Protein AF-A0A7C3IJ62-F1 (afdb_monomer_lite)

Sequence (650 aa):
MRFSKCFASICAIIIMLFPTSCDMLGKKIGVLFITGGIEEHYKLDWWVGFVDHLFPVWPKGFLAGGQKEGETCYTLIHYASEAEAFICGVEEGTPIDVFCNEYTGDYPIHSLRDHWDTDAPTFFTDCFNDILPAVVLTAGHRTVDPHTQSVIEGPHIDDPEGSGIGIADFVELNAFENMESLYRMPENRDPSTKQDLEWFYGNDVPAGYNFTPRTTELANIKDQLEQALPGYRFVFRHGSEAYMKNLDPYGKPKNLPYSTETAIDELINKEKVDRIILYIGAPDTTNMTRLGPCWLDENGQGVSALPGKTVRQCLEDLADGKGPATQKELDEYLSNKPWPELMKIVAPEVAHMVKKARPSMRLSVAPSLSKMEDFERAILDMLNYTVAKYKITQDKSLKVILGAHGLSAGWRKVLECDCYFREIEEAANRYIARIQNEFTWSPGKFTVVTGGNEMSETEHDPVSTEKPFGTVWSTGEHIDDGINGTYVNELGQIIDNGTDNYDYIIVIPISFISDSSDTMVHGRAVLGNNIPASIQGRRAYARDENDADGSAYNAEDFDSEYFTVKVYDATGWPSIPGCIEDPDCAATHAAVYKGSAKKPTTIIFTGTILSRGNCDARSHLTKAAVKAIRAAIQNPNIGGHGDEKCAAWN

Secondary structure (DSSP, 8-state):
----------------------S----EEEEEEEE-SPPSS--HHHHHHHHHHH-TTSPTTTTTT-TTTT-SS-EE-EE--HHHHHHHTS-TT-EE-TT-PBP-SSSPEEEHHHHHTS--TTHHHHH-TTS-HHHHHHT--EEE-TTT-PEEESEEE--TTS---SS-HHHHHHHHHHHHHHHTSGGGS--HHHHHHHHHHGGG--GGG-----SSPPP-HHHHHHHH-TTSEEEEEEEESTT-SSB-TTS-B---TT-HHHHHHIIIIIS--SEEEEEES--S--GGGS-STTBB-TTS-B-BSSTT--HHHHHHHGGGGT--SSHHHHHHHHHTS-HHHHTTSHHHHHHHHHHHH-TT-EEEEPPPSTT-HHHHHHHHHHHHHHHHHTT--TTS-EEEEEEES---HHHHHHTTTBHHHHHHHHHHHHHHHHHHHH----SS-EEEEEEESS---TTTS---SSSTT-SS-BHHHHHHHHSSSEEE-TTS-EEE--S-S-SEEEEEE-S-SS--HHHHHHHHHTSSPEEEEEETTEEEEEE--B-SSSSBP-GGGS-TT--EEEEEEEEEEEE-TTTTT-TTHHHHS--EEEE-SSS-EEEEE---TTSTT-HHHHHHHHHHHHHHHHHHHH-TTTT-B--STTGGG-

Radius of gyration: 28.24 Å; chains: 1; bounding box: 90×99×80 Å

pLDDT: mean 73.18, std 18.59, range [27.16, 98.31]

Structure (mmCIF, N/CA/C/O backbone):
data_AF-A0A7C3IJ62-F1
#
_entry.id   AF-A0A7C3IJ62-F1
#
loop_
_atom_site.group_PDB
_atom_site.id
_atom_site.type_symbol
_atom_site.label_atom_id
_atom_site.label_alt_id
_atom_site.label_comp_id
_atom_site.label_asym_id
_atom_site.label_entity_id
_atom_site.label_seq_id
_atom_site.pdbx_PDB_ins_code
_atom_site.Cartn_x
_atom_site.Cartn_y
_atom_site.Cartn_z
_atom_site.occupancy
_atom_site.B_iso_or_equiv
_atom_site.auth_seq_id
_atom_site.auth_comp_id
_atom_site.auth_asym_id
_atom_site.auth_atom_id
_atom_site.pdbx_PDB_model_num
ATOM 1 N N . MET A 1 1 ? -52.777 -55.184 -48.544 1.00 32.94 1 MET A N 1
ATOM 2 C CA . MET A 1 1 ? -53.070 -56.623 -48.348 1.00 32.94 1 MET A CA 1
ATOM 3 C C . MET A 1 1 ? -51.772 -57.321 -47.958 1.00 32.94 1 MET A C 1
ATOM 5 O O . MET A 1 1 ? -50.782 -57.108 -48.638 1.00 32.94 1 MET A O 1
ATOM 9 N N . ARG A 1 2 ? -51.836 -58.153 -46.911 1.00 30.84 2 ARG A N 1
ATOM 10 C CA . ARG A 1 2 ? -50.814 -59.052 -46.327 1.00 30.84 2 ARG A CA 1
ATOM 11 C C . ARG A 1 2 ? -49.863 -58.500 -45.251 1.00 30.84 2 ARG A C 1
ATOM 13 O O . ARG A 1 2 ? -49.093 -57.572 -45.443 1.00 30.84 2 ARG A O 1
ATOM 20 N N . PHE A 1 3 ? -50.009 -59.179 -44.115 1.00 29.70 3 PHE A N 1
ATOM 21 C CA . PHE A 1 3 ? -49.380 -59.092 -42.806 1.00 29.70 3 PHE A CA 1
ATOM 22 C C . PHE A 1 3 ? -48.102 -59.954 -42.724 1.00 29.70 3 PHE A C 1
ATOM 24 O O . PHE A 1 3 ? -48.083 -61.053 -43.269 1.00 29.70 3 PHE A O 1
ATOM 31 N N . SER A 1 4 ? -47.147 -59.472 -41.917 1.00 30.95 4 SER A N 1
ATOM 32 C CA . SER A 1 4 ? -46.452 -60.134 -40.786 1.00 30.95 4 SER A CA 1
ATOM 33 C C . SER A 1 4 ? -45.646 -61.439 -40.956 1.00 30.95 4 SER A C 1
ATOM 35 O O . SER A 1 4 ? -46.193 -62.474 -41.334 1.00 30.95 4 SER A O 1
ATOM 37 N N . LYS A 1 5 ? -44.373 -61.387 -40.510 1.00 31.19 5 LYS A N 1
ATOM 38 C CA . LYS A 1 5 ? -43.703 -62.189 -39.438 1.00 31.19 5 LYS A CA 1
ATOM 39 C C . LYS A 1 5 ? -42.194 -61.807 -39.434 1.00 31.19 5 LYS A C 1
ATOM 41 O O . LYS A 1 5 ? -41.596 -61.884 -40.494 1.00 31.19 5 LYS A O 1
ATOM 46 N N . CYS A 1 6 ? -41.556 -61.172 -38.439 1.00 28.41 6 CYS A N 1
ATOM 47 C CA . CYS A 1 6 ? -41.296 -61.420 -37.003 1.00 28.41 6 CYS A CA 1
ATOM 48 C C . CYS A 1 6 ? -40.031 -62.281 -36.711 1.00 28.41 6 CYS A C 1
ATOM 50 O O . CYS A 1 6 ? -39.908 -63.367 -37.268 1.00 28.41 6 CYS A O 1
ATOM 52 N N . PHE A 1 7 ? -39.203 -61.781 -35.766 1.00 28.55 7 PHE A N 1
ATOM 53 C CA . PHE A 1 7 ? -38.001 -62.327 -35.073 1.00 28.55 7 PHE A CA 1
ATOM 54 C C . PHE A 1 7 ? -36.647 -62.337 -35.818 1.00 28.55 7 PHE A C 1
ATOM 56 O O . PHE A 1 7 ? -36.599 -62.702 -36.980 1.00 28.55 7 PHE A O 1
ATOM 63 N N . ALA A 1 8 ? -35.476 -62.064 -35.223 1.00 27.33 8 ALA A N 1
ATOM 64 C CA . ALA A 1 8 ? -35.026 -61.391 -33.993 1.00 27.33 8 ALA A CA 1
ATOM 65 C C . ALA A 1 8 ? -33.475 -61.352 -34.017 1.00 27.33 8 ALA A C 1
ATOM 67 O O . ALA A 1 8 ? -32.868 -62.294 -34.512 1.00 27.33 8 ALA A O 1
ATOM 68 N N . SER A 1 9 ? -32.892 -60.298 -33.430 1.00 29.48 9 SER A N 1
ATOM 69 C CA . SER A 1 9 ? -31.549 -60.178 -32.818 1.00 29.48 9 SER A CA 1
ATOM 70 C C . SER A 1 9 ? -30.282 -60.600 -33.585 1.00 29.48 9 SER A C 1
ATOM 72 O O . SER A 1 9 ? -30.105 -61.766 -33.903 1.00 29.48 9 SER A O 1
ATOM 74 N N . ILE A 1 10 ? -29.320 -59.669 -33.706 1.00 29.89 10 ILE A N 1
ATOM 75 C CA . ILE A 1 10 ? -27.950 -59.766 -33.146 1.00 29.89 10 ILE A CA 1
ATOM 76 C C . ILE A 1 10 ? -27.189 -58.441 -33.393 1.00 29.89 10 ILE A C 1
ATOM 78 O O . ILE A 1 10 ? -27.083 -57.964 -34.518 1.00 29.89 10 ILE A O 1
ATOM 82 N N . CYS A 1 11 ? -26.704 -57.866 -32.288 1.00 27.16 11 CYS A N 1
ATOM 83 C CA . CYS A 1 11 ? -25.604 -56.911 -32.097 1.00 27.16 11 CYS A CA 1
ATOM 84 C C . CYS A 1 11 ? -25.165 -56.018 -33.274 1.00 27.16 11 CYS A C 1
ATOM 86 O O . CYS A 1 11 ? -24.245 -56.357 -34.015 1.00 27.16 11 CYS A O 1
ATOM 88 N N . ALA A 1 12 ? -25.696 -54.794 -33.323 1.00 31.19 12 ALA A N 1
ATOM 89 C CA . ALA A 1 12 ? -24.998 -53.678 -33.951 1.00 31.19 12 ALA A CA 1
ATOM 90 C C . ALA A 1 12 ? -24.026 -53.069 -32.929 1.00 31.19 12 ALA A C 1
ATOM 92 O O . ALA A 1 12 ? -24.440 -52.458 -31.944 1.00 31.19 12 ALA A O 1
ATOM 93 N N . ILE A 1 13 ? -22.729 -53.264 -33.168 1.00 34.09 13 ILE A N 1
ATOM 94 C CA . ILE A 1 13 ? -21.655 -52.464 -32.581 1.00 34.09 13 ILE A CA 1
ATOM 95 C C . ILE A 1 13 ? -21.931 -51.014 -32.992 1.00 34.09 13 ILE A C 1
ATOM 97 O O . ILE A 1 13 ? -21.717 -50.632 -34.141 1.00 34.09 13 ILE A O 1
ATOM 101 N N . ILE A 1 14 ? -22.460 -50.216 -32.065 1.00 33.81 14 ILE A N 1
ATOM 102 C CA . ILE A 1 14 ? -22.464 -48.764 -32.202 1.00 33.81 14 ILE A CA 1
ATOM 103 C C . ILE A 1 14 ? -21.005 -48.353 -32.047 1.00 33.81 14 ILE A C 1
ATOM 105 O O . ILE A 1 14 ? -20.466 -48.319 -30.941 1.00 33.81 14 ILE A O 1
ATOM 109 N N . ILE A 1 15 ? -20.360 -48.087 -33.181 1.00 34.47 15 ILE A N 1
ATOM 110 C CA . ILE A 1 15 ? -19.170 -47.249 -33.245 1.00 34.47 15 ILE A CA 1
ATOM 111 C C . ILE A 1 15 ? -19.620 -45.899 -32.685 1.00 34.47 15 ILE A C 1
ATOM 113 O O . ILE A 1 15 ? -20.183 -45.068 -33.397 1.00 34.47 15 ILE A O 1
ATOM 117 N N . MET A 1 16 ? -19.457 -45.718 -31.373 1.00 33.41 16 MET A N 1
ATOM 118 C CA . MET A 1 16 ? -19.426 -44.391 -30.787 1.00 33.41 16 MET A CA 1
ATOM 119 C C . MET A 1 16 ? -18.263 -43.697 -31.477 1.00 33.41 16 MET A C 1
ATOM 121 O O . MET A 1 16 ? -17.102 -44.051 -31.273 1.00 33.41 16 MET A O 1
ATOM 125 N N . LEU A 1 17 ? -18.598 -42.760 -32.357 1.00 36.47 17 LEU A N 1
ATOM 126 C CA . LEU A 1 17 ? -17.693 -41.726 -32.821 1.00 36.47 17 LEU A CA 1
ATOM 127 C C . LEU A 1 17 ? -17.274 -40.931 -31.582 1.00 36.47 17 LEU A C 1
ATOM 129 O O . LEU A 1 17 ? -17.854 -39.899 -31.258 1.00 36.47 17 LEU A O 1
ATOM 133 N N . PHE A 1 18 ? -16.292 -41.456 -30.853 1.00 32.94 18 PHE A N 1
ATOM 134 C CA . PHE A 1 18 ? -15.433 -40.632 -30.030 1.00 32.94 18 PHE A CA 1
ATOM 135 C C . PHE A 1 18 ? -14.830 -39.602 -30.987 1.00 32.94 18 PHE A C 1
ATOM 137 O O . PHE A 1 18 ? -14.218 -40.014 -31.981 1.00 32.94 18 PHE A O 1
ATOM 144 N N . PRO A 1 19 ? -15.007 -38.288 -30.762 1.00 37.31 19 PRO A N 1
ATOM 145 C CA . PRO A 1 19 ? -14.178 -37.323 -31.453 1.00 37.31 19 PRO A CA 1
ATOM 146 C C . PRO A 1 19 ? -12.740 -37.709 -31.121 1.00 37.31 19 PRO A C 1
ATOM 148 O O . PRO A 1 19 ? -12.350 -37.755 -29.955 1.00 37.31 19 PRO A O 1
ATOM 151 N N . THR A 1 20 ? -11.989 -38.092 -32.149 1.00 37.03 20 THR A N 1
ATOM 152 C CA . THR A 1 20 ? -10.568 -38.385 -32.047 1.00 37.03 20 THR A CA 1
ATOM 153 C C . THR A 1 20 ? -9.896 -37.162 -31.445 1.00 37.03 20 THR A C 1
ATOM 155 O O . THR A 1 20 ? -9.768 -36.116 -32.078 1.00 37.03 20 THR A O 1
ATOM 158 N N . SER A 1 21 ? -9.526 -37.312 -30.182 1.00 39.62 21 SER A N 1
ATOM 159 C CA . SER A 1 21 ? -8.771 -36.404 -29.339 1.00 39.62 21 SER A CA 1
ATOM 160 C C . SER A 1 21 ? -7.363 -36.215 -29.901 1.00 39.62 21 SER A C 1
ATOM 162 O O . SER A 1 21 ? -6.407 -36.786 -29.381 1.00 39.62 21 SER A O 1
ATOM 164 N N . CYS A 1 22 ? -7.240 -35.458 -30.991 1.00 34.00 22 CYS A N 1
ATOM 165 C CA . CYS A 1 22 ? -5.944 -35.165 -31.602 1.00 34.00 22 CYS A CA 1
ATOM 166 C C . CYS A 1 22 ? -5.662 -33.669 -31.824 1.00 34.00 22 CYS A C 1
ATOM 168 O O . CYS A 1 22 ? -4.560 -33.350 -32.247 1.00 34.00 22 CYS A O 1
ATOM 170 N N . ASP A 1 23 ? -6.581 -32.771 -31.439 1.00 37.28 23 ASP A N 1
ATOM 171 C CA . ASP A 1 23 ? -6.368 -31.306 -31.427 1.00 37.28 23 ASP A CA 1
ATOM 172 C C . ASP A 1 23 ? -6.573 -30.657 -30.039 1.00 37.28 23 ASP A C 1
ATOM 174 O O . ASP A 1 23 ? -6.561 -29.438 -29.899 1.00 37.28 23 ASP A O 1
ATOM 178 N N . MET A 1 24 ? -6.706 -31.450 -28.967 1.00 38.56 24 MET A N 1
ATOM 179 C CA . MET A 1 24 ? -6.768 -30.931 -27.586 1.00 38.56 24 MET A CA 1
ATOM 180 C C . MET A 1 24 ? -5.379 -30.723 -26.963 1.00 38.56 24 MET A C 1
ATOM 182 O O . MET A 1 24 ? -5.163 -30.993 -25.782 1.00 38.56 24 MET A O 1
ATOM 186 N N . LEU A 1 25 ? -4.412 -30.232 -27.737 1.00 47.31 25 LEU A N 1
ATOM 187 C CA . LEU A 1 25 ? -3.287 -29.518 -27.138 1.00 47.31 25 LEU A CA 1
ATOM 188 C C . LEU A 1 25 ? -3.788 -28.102 -26.859 1.00 47.31 25 LEU A C 1
ATOM 190 O O . LEU A 1 25 ? -3.708 -27.224 -27.713 1.00 47.31 25 LEU A O 1
ATOM 194 N N . GLY A 1 26 ? -4.400 -27.924 -25.684 1.00 61.84 26 GLY A N 1
ATOM 195 C CA . GLY A 1 26 ? -4.901 -26.634 -25.223 1.00 61.84 26 GLY A CA 1
ATOM 196 C C . GLY A 1 26 ? -3.851 -25.541 -25.388 1.00 61.84 26 GLY A C 1
ATOM 197 O O . GLY A 1 26 ? -2.668 -25.781 -25.133 1.00 61.84 26 GLY A O 1
ATOM 198 N N . LYS A 1 27 ? -4.291 -24.358 -25.835 1.00 79.25 27 LYS A N 1
ATOM 199 C CA . LYS A 1 27 ? -3.431 -23.181 -26.012 1.00 79.25 27 LYS A CA 1
ATOM 200 C C . LYS A 1 27 ? -2.553 -22.997 -24.773 1.00 79.25 27 LYS A C 1
ATOM 202 O O . LYS A 1 27 ? -3.067 -23.017 -23.650 1.00 79.25 27 LYS A O 1
ATOM 207 N N . LYS A 1 28 ? -1.249 -22.831 -24.982 1.00 94.19 28 LYS A N 1
ATOM 208 C CA . LYS A 1 28 ? -0.278 -22.552 -23.928 1.00 94.19 28 LYS A CA 1
ATOM 209 C C . LYS A 1 28 ? -0.376 -21.067 -23.585 1.00 94.19 28 LYS A C 1
ATOM 211 O O . LYS A 1 28 ? -0.041 -20.223 -24.410 1.00 94.19 28 LYS A O 1
ATOM 216 N N . ILE A 1 29 ? -0.881 -20.738 -22.403 1.00 95.31 29 ILE A N 1
ATOM 217 C CA . ILE A 1 29 ? -1.109 -19.358 -21.961 1.00 95.31 29 ILE A CA 1
ATOM 218 C C . ILE A 1 29 ? -0.030 -18.969 -20.956 1.00 95.31 29 ILE A C 1
ATOM 220 O O . ILE A 1 29 ? 0.160 -19.654 -19.956 1.00 95.31 29 ILE A O 1
ATOM 224 N N . GLY A 1 30 ? 0.652 -17.857 -21.215 1.00 96.88 30 GLY A N 1
ATOM 225 C CA . GLY A 1 30 ? 1.492 -17.195 -20.225 1.00 96.88 30 GLY A CA 1
ATOM 226 C C . GLY A 1 30 ? 0.642 -16.311 -19.324 1.00 96.88 30 GLY A C 1
ATOM 227 O O . GLY A 1 30 ? -0.114 -15.493 -19.840 1.00 96.88 30 GLY A O 1
ATOM 228 N N . VAL A 1 31 ? 0.758 -16.457 -18.010 1.00 96.25 31 VAL A N 1
ATOM 229 C CA . VAL A 1 31 ? 0.213 -15.515 -17.028 1.00 96.25 31 VAL A CA 1
ATOM 230 C C . VAL A 1 31 ? 1.399 -14.761 -16.442 1.00 96.25 31 VAL A C 1
ATOM 232 O O . VAL A 1 31 ? 2.220 -15.354 -15.742 1.00 96.25 31 VAL A O 1
ATOM 235 N N . LEU A 1 32 ? 1.516 -13.483 -16.796 1.00 94.31 32 LEU A N 1
ATOM 236 C CA . LEU A 1 32 ? 2.523 -12.568 -16.276 1.00 94.31 32 LEU A CA 1
ATOM 237 C C . LEU A 1 32 ? 1.906 -11.796 -15.114 1.00 94.31 32 LEU A C 1
ATOM 239 O O . LEU A 1 32 ? 0.978 -11.019 -15.328 1.00 94.31 32 LEU A O 1
ATOM 243 N N . PHE A 1 33 ? 2.414 -12.030 -13.913 1.00 91.88 33 PHE A N 1
ATOM 244 C CA . PHE A 1 33 ? 2.063 -11.281 -12.716 1.00 91.88 33 PHE A CA 1
ATOM 245 C C . PHE A 1 33 ? 3.105 -10.200 -12.452 1.00 91.88 33 PHE A C 1
ATOM 247 O O . PHE A 1 33 ? 4.294 -10.507 -12.468 1.00 91.88 33 PHE A O 1
ATOM 254 N N . ILE A 1 34 ? 2.674 -8.960 -12.236 1.00 86.44 34 ILE A N 1
ATOM 255 C CA . ILE A 1 34 ? 3.564 -7.856 -11.862 1.00 86.44 34 ILE A CA 1
ATOM 256 C C . ILE A 1 34 ? 3.207 -7.387 -10.457 1.00 86.44 34 ILE A C 1
ATOM 258 O O . ILE A 1 34 ? 2.052 -7.020 -10.223 1.00 86.44 34 ILE A O 1
ATOM 262 N N . THR A 1 35 ? 4.181 -7.417 -9.546 1.00 80.00 35 THR A N 1
ATOM 263 C CA . THR A 1 35 ? 4.050 -6.824 -8.209 1.00 80.00 35 THR A CA 1
ATOM 264 C C . THR A 1 35 ? 4.385 -5.338 -8.239 1.00 80.00 35 THR A C 1
ATOM 266 O O . THR A 1 35 ? 5.281 -4.919 -8.980 1.00 80.00 35 THR A O 1
ATOM 269 N N . GLY A 1 36 ? 3.654 -4.575 -7.421 1.00 69.00 36 GLY A N 1
ATOM 270 C CA . GLY A 1 36 ? 3.887 -3.145 -7.202 1.00 69.00 36 GLY A CA 1
ATOM 271 C C . GLY A 1 36 ? 4.432 -2.778 -5.821 1.00 69.00 36 GLY A C 1
ATOM 272 O O . GLY A 1 36 ? 4.791 -1.632 -5.614 1.00 69.00 36 GLY A O 1
ATOM 273 N N . GLY A 1 37 ? 4.509 -3.731 -4.886 1.00 67.50 37 GLY A N 1
ATOM 274 C CA . GLY A 1 37 ? 4.950 -3.460 -3.513 1.00 67.50 37 GLY A CA 1
ATOM 275 C C . GLY A 1 37 ? 6.462 -3.280 -3.362 1.00 67.50 37 GLY A C 1
ATOM 276 O O . GLY A 1 37 ? 7.235 -3.713 -4.225 1.00 67.50 37 GLY A O 1
ATOM 277 N N . ILE A 1 38 ? 6.860 -2.683 -2.233 1.00 71.25 38 ILE A N 1
ATOM 278 C CA . ILE A 1 38 ? 8.252 -2.406 -1.856 1.00 71.25 38 ILE A CA 1
ATOM 279 C C . ILE A 1 38 ? 9.081 -3.698 -1.779 1.00 71.25 38 ILE A C 1
ATOM 281 O O . ILE A 1 38 ? 8.593 -4.791 -1.462 1.00 71.25 38 ILE A O 1
ATOM 285 N N . GLU A 1 39 ? 10.362 -3.591 -2.129 1.00 75.88 39 GLU A N 1
ATOM 286 C CA . GLU A 1 39 ? 11.321 -4.676 -1.938 1.00 75.88 39 GLU A CA 1
ATOM 287 C C . GLU A 1 39 ? 11.406 -5.061 -0.450 1.00 75.88 39 GLU A C 1
ATOM 289 O O . GLU A 1 39 ? 11.484 -4.201 0.421 1.00 75.88 39 GLU A O 1
ATOM 294 N N . GLU A 1 40 ? 11.474 -6.366 -0.152 1.00 79.94 40 GLU A N 1
ATOM 295 C CA . GLU A 1 40 ? 11.547 -6.881 1.233 1.00 79.94 40 GLU A CA 1
ATOM 296 C C . GLU A 1 40 ? 12.705 -6.266 2.044 1.00 79.94 40 GLU A C 1
ATOM 298 O O . GLU A 1 40 ? 12.636 -6.167 3.268 1.00 79.94 40 GLU A O 1
ATOM 303 N N . HIS A 1 41 ? 13.767 -5.851 1.356 1.00 84.69 41 HIS A N 1
ATOM 304 C CA . HIS A 1 41 ? 14.948 -5.221 1.920 1.00 84.69 41 HIS A CA 1
ATOM 305 C C . HIS A 1 41 ? 15.211 -3.879 1.253 1.00 84.69 41 HIS A C 1
ATOM 307 O O . HIS A 1 41 ? 14.948 -3.722 0.060 1.00 84.69 41 HIS A O 1
ATOM 313 N N . TYR A 1 42 ? 15.855 -2.968 1.986 1.00 85.81 42 TYR A N 1
ATOM 314 C CA . TYR A 1 42 ? 16.329 -1.725 1.399 1.00 85.81 42 TYR A CA 1
ATOM 315 C C . TYR A 1 42 ? 17.248 -2.012 0.207 1.00 85.81 42 TYR A C 1
ATOM 317 O O . TYR A 1 42 ? 18.290 -2.667 0.324 1.00 85.81 42 TYR A O 1
ATOM 325 N N . LYS A 1 43 ? 16.830 -1.521 -0.958 1.00 83.38 43 LYS A N 1
ATOM 326 C CA . LYS A 1 43 ? 17.601 -1.525 -2.194 1.00 83.38 43 LYS A CA 1
ATOM 327 C C . LYS A 1 43 ? 17.345 -0.221 -2.919 1.00 83.38 43 LYS A C 1
ATOM 329 O O . LYS A 1 43 ? 16.283 -0.028 -3.507 1.00 83.38 43 LYS A O 1
ATOM 334 N N . LEU A 1 44 ? 18.352 0.642 -2.937 1.00 78.56 44 LEU A N 1
ATOM 335 C CA . LEU A 1 44 ? 18.264 1.907 -3.657 1.00 78.56 44 LEU A CA 1
ATOM 336 C C . LEU A 1 44 ? 17.961 1.701 -5.149 1.00 78.56 44 LEU A C 1
ATOM 338 O O . LEU A 1 44 ? 17.215 2.476 -5.738 1.00 78.56 44 LEU A O 1
ATOM 342 N N . ASP A 1 45 ? 18.471 0.618 -5.753 1.00 75.75 45 ASP A N 1
ATOM 343 C CA . ASP A 1 45 ? 18.196 0.324 -7.161 1.00 75.75 45 ASP A CA 1
ATOM 344 C C . ASP A 1 45 ? 16.739 -0.057 -7.448 1.00 75.75 45 ASP A C 1
ATOM 346 O O . ASP A 1 45 ? 16.239 0.242 -8.531 1.00 75.75 45 ASP A O 1
ATOM 350 N N . TRP A 1 46 ? 16.055 -0.667 -6.479 1.00 79.06 46 TRP A N 1
ATOM 351 C CA . TRP A 1 46 ? 14.614 -0.879 -6.532 1.00 79.06 46 TRP A CA 1
ATOM 352 C C . TRP A 1 46 ? 13.878 0.460 -6.454 1.00 79.06 46 TRP A C 1
ATOM 354 O O . TRP A 1 46 ? 13.032 0.740 -7.296 1.00 79.06 46 TRP A O 1
ATOM 364 N N . TRP A 1 47 ? 14.243 1.304 -5.483 1.00 74.81 47 TRP A N 1
ATOM 365 C CA . TRP A 1 47 ? 13.568 2.578 -5.226 1.00 74.81 47 TRP A CA 1
ATOM 366 C C . TRP A 1 47 ? 13.636 3.529 -6.426 1.00 74.81 47 TRP A C 1
ATOM 368 O O . TRP A 1 47 ? 12.603 3.999 -6.895 1.00 74.81 47 TRP A O 1
ATOM 378 N N . VAL A 1 48 ? 14.831 3.738 -6.995 1.00 71.88 48 VAL A N 1
ATOM 379 C CA . VAL A 1 48 ? 15.001 4.557 -8.210 1.00 71.88 48 VAL A CA 1
ATOM 380 C C . VAL A 1 48 ? 14.121 4.017 -9.339 1.00 71.88 48 VAL A C 1
ATOM 382 O O . VAL A 1 48 ? 13.416 4.779 -9.996 1.00 71.88 48 VAL A O 1
ATOM 385 N N . GLY A 1 49 ? 14.131 2.692 -9.528 1.00 72.38 49 GLY A N 1
ATOM 386 C CA . GLY A 1 49 ? 13.303 2.015 -10.516 1.00 72.38 49 GLY A CA 1
ATOM 387 C C . GLY A 1 49 ? 11.816 2.284 -10.300 1.00 72.38 49 GLY A C 1
ATOM 388 O O . GLY A 1 49 ? 11.145 2.715 -11.226 1.00 72.38 49 GLY A O 1
ATOM 389 N N . PHE A 1 50 ? 11.298 2.091 -9.092 1.00 72.00 50 PHE A N 1
ATOM 390 C CA . PHE A 1 50 ? 9.893 2.327 -8.747 1.00 72.00 50 PHE A CA 1
ATOM 391 C C . PHE A 1 50 ? 9.451 3.772 -9.036 1.00 72.00 50 PHE A C 1
ATOM 393 O O . PHE A 1 50 ? 8.491 4.001 -9.778 1.00 72.00 50 PHE A O 1
ATOM 400 N N . VAL A 1 51 ? 10.204 4.761 -8.543 1.00 66.62 51 VAL A N 1
ATOM 401 C CA . VAL A 1 51 ? 9.871 6.186 -8.707 1.00 66.62 51 VAL A CA 1
ATOM 402 C C . VAL A 1 51 ? 9.918 6.610 -10.186 1.00 66.62 51 VAL A C 1
ATOM 404 O O . VAL A 1 51 ? 9.047 7.359 -10.637 1.00 66.62 51 VAL A O 1
ATOM 407 N N . ASP A 1 52 ? 10.853 6.069 -10.974 1.00 63.41 52 ASP A N 1
ATOM 408 C CA . ASP A 1 52 ? 10.944 6.302 -12.425 1.00 63.41 52 ASP A CA 1
ATOM 409 C C . ASP A 1 52 ? 9.670 5.897 -13.197 1.00 63.41 52 ASP A C 1
ATOM 411 O O . ASP A 1 52 ? 9.392 6.460 -14.266 1.00 63.41 52 ASP A O 1
ATOM 415 N N . HIS A 1 53 ? 8.903 4.928 -12.680 1.00 59.03 53 HIS A N 1
ATOM 416 C CA . HIS A 1 53 ? 7.651 4.455 -13.287 1.00 59.03 53 HIS A CA 1
ATOM 417 C C . HIS A 1 53 ? 6.417 5.168 -12.724 1.00 59.03 53 HIS A C 1
ATOM 419 O O . HIS A 1 53 ? 5.472 5.404 -13.481 1.00 59.03 53 HIS A O 1
ATOM 425 N N . LEU A 1 54 ? 6.414 5.533 -11.435 1.00 55.66 54 LEU A N 1
ATOM 426 C CA . LEU A 1 54 ? 5.294 6.247 -10.809 1.00 55.66 54 LEU A CA 1
ATOM 427 C C . LEU A 1 54 ? 5.205 7.715 -11.233 1.00 55.66 54 LEU A C 1
ATOM 429 O O . LEU A 1 54 ? 4.104 8.247 -11.375 1.00 55.66 54 LEU A O 1
ATOM 433 N N . PHE A 1 55 ? 6.344 8.363 -11.485 1.00 53.97 55 PHE A N 1
ATOM 434 C CA . PHE A 1 55 ? 6.401 9.787 -11.814 1.00 53.97 55 PHE A CA 1
ATOM 435 C C . PHE A 1 55 ? 7.014 10.054 -13.196 1.00 53.97 55 PHE A C 1
ATOM 437 O O . PHE A 1 55 ? 7.987 10.801 -13.334 1.00 53.97 55 PHE A O 1
ATOM 444 N N . PRO A 1 56 ? 6.405 9.529 -14.277 1.00 47.47 56 PRO A N 1
ATOM 445 C CA . PRO A 1 56 ? 6.885 9.768 -15.634 1.00 47.47 56 PRO A CA 1
ATOM 446 C C . PRO A 1 56 ? 6.762 11.245 -16.043 1.00 47.47 56 PRO A C 1
ATOM 448 O O . PRO A 1 56 ? 7.375 11.680 -17.011 1.00 47.47 56 PRO A O 1
ATOM 451 N N . VAL A 1 57 ? 5.969 12.035 -15.313 1.00 41.12 57 VAL A N 1
ATOM 452 C CA . VAL A 1 57 ? 5.777 13.474 -15.542 1.00 41.12 57 VAL A CA 1
ATOM 453 C C . VAL A 1 57 ? 7.035 14.306 -15.309 1.00 41.12 57 VAL A C 1
ATOM 455 O O . VAL A 1 57 ? 7.068 15.470 -15.716 1.00 41.12 57 VAL A O 1
ATOM 458 N N . TRP A 1 58 ? 8.065 13.738 -14.682 1.00 42.66 58 TRP A N 1
ATOM 459 C CA . TRP A 1 58 ? 9.325 14.434 -14.511 1.00 42.66 58 TRP A CA 1
ATOM 460 C C . TRP A 1 58 ? 10.237 14.258 -15.733 1.00 42.66 58 TRP A C 1
ATOM 462 O O . TRP A 1 58 ? 10.337 13.157 -16.285 1.00 42.66 58 TRP A O 1
ATOM 472 N N . PRO A 1 59 ? 10.894 15.338 -16.202 1.00 40.44 59 PRO A N 1
ATOM 473 C CA . PRO A 1 59 ? 11.747 15.291 -17.383 1.00 40.44 59 PRO A CA 1
ATOM 474 C C . PRO A 1 59 ? 12.790 14.175 -17.303 1.00 40.44 59 PRO A C 1
ATOM 476 O O . PRO A 1 59 ? 13.299 13.840 -16.235 1.00 40.44 59 PRO A O 1
ATOM 479 N N . LYS A 1 60 ? 13.168 13.614 -18.453 1.00 36.78 60 LYS A N 1
ATOM 480 C CA . LYS A 1 60 ? 14.239 12.615 -18.529 1.00 36.78 60 LYS A CA 1
ATOM 481 C C . LYS A 1 60 ? 15.524 13.149 -17.871 1.00 36.78 60 LYS A C 1
ATOM 483 O O . LYS A 1 60 ? 16.046 14.173 -18.304 1.00 36.78 60 LYS A O 1
ATOM 488 N N . GLY A 1 61 ? 16.032 12.428 -16.869 1.00 36.53 61 GLY A N 1
ATOM 489 C CA . GLY A 1 61 ? 17.191 12.830 -16.062 1.00 36.53 61 GLY A CA 1
ATOM 490 C C . GLY A 1 61 ? 16.841 13.539 -14.748 1.00 36.53 61 GLY A C 1
ATOM 491 O O . GLY A 1 61 ? 17.746 13.818 -13.975 1.00 36.53 61 GLY A O 1
ATOM 492 N N . PHE A 1 62 ? 15.556 13.802 -14.474 1.00 38.31 62 PHE A N 1
ATOM 493 C CA . PHE A 1 62 ? 15.119 14.380 -13.201 1.00 38.31 62 PHE A CA 1
ATOM 494 C C . PHE A 1 62 ? 15.226 13.406 -12.026 1.00 38.31 62 PHE A C 1
ATOM 496 O O . PHE A 1 62 ? 15.341 13.894 -10.920 1.00 38.31 62 PHE A O 1
ATOM 503 N N . LEU A 1 63 ? 15.178 12.080 -12.244 1.00 43.00 63 LEU A N 1
ATOM 504 C CA . LEU A 1 63 ? 15.268 11.050 -11.188 1.00 43.00 63 LEU A CA 1
ATOM 505 C C . LEU A 1 63 ? 16.476 10.112 -11.296 1.00 43.00 63 LEU A C 1
ATOM 507 O O . LEU A 1 63 ? 17.026 9.680 -10.288 1.00 43.00 63 LEU A O 1
ATOM 511 N N . ALA A 1 64 ? 16.892 9.822 -12.526 1.00 36.78 64 ALA A N 1
ATOM 512 C CA . ALA A 1 64 ? 17.898 8.814 -12.854 1.00 36.78 64 ALA A CA 1
ATOM 513 C C . ALA A 1 64 ? 19.240 9.422 -13.302 1.00 36.78 64 ALA A C 1
ATOM 515 O O . ALA A 1 64 ? 19.933 8.826 -14.122 1.00 36.78 64 ALA A O 1
ATOM 516 N N . GLY A 1 65 ? 19.547 10.638 -12.837 1.00 44.19 65 GLY A N 1
ATOM 517 C CA . GLY A 1 65 ? 20.770 11.344 -13.203 1.00 44.19 65 GLY A CA 1
ATOM 518 C C . GLY A 1 65 ? 20.735 11.942 -14.617 1.00 44.19 65 GLY A C 1
ATOM 519 O O . GLY A 1 65 ? 20.712 11.269 -15.651 1.00 44.19 65 GLY A O 1
ATOM 520 N N . GLY A 1 66 ? 20.652 13.271 -14.680 1.00 37.31 66 GLY A N 1
ATOM 521 C CA . GLY A 1 66 ? 20.733 14.033 -15.925 1.00 37.31 66 GLY A CA 1
ATOM 522 C C . GLY A 1 66 ? 22.171 14.166 -16.434 1.00 37.31 66 GLY A C 1
ATOM 523 O O . GLY A 1 66 ? 23.109 13.633 -15.863 1.00 37.31 66 GLY A O 1
ATOM 524 N N . GLN A 1 67 ? 22.388 14.963 -17.487 1.00 39.19 67 GLN A N 1
ATOM 525 C CA . GLN A 1 67 ? 23.748 15.256 -17.987 1.00 39.19 67 GLN A CA 1
ATOM 526 C C . GLN A 1 67 ? 24.687 15.903 -16.951 1.00 39.19 67 GLN A C 1
ATOM 528 O O . GLN A 1 67 ? 25.876 15.988 -17.222 1.00 39.19 67 GLN A O 1
ATOM 533 N N . LYS A 1 68 ? 24.146 16.354 -15.814 1.00 40.50 68 LYS A N 1
ATOM 534 C CA . LYS A 1 68 ? 24.866 16.969 -14.695 1.00 40.50 68 LYS A CA 1
ATOM 535 C C . LYS A 1 68 ? 25.053 16.026 -13.499 1.00 40.50 68 LYS A C 1
ATOM 537 O O . LYS A 1 68 ? 25.477 16.469 -12.437 1.00 40.50 68 LYS A O 1
ATOM 542 N N . GLU A 1 69 ? 24.676 14.756 -13.645 1.00 42.03 69 GLU A N 1
ATOM 543 C CA . GLU A 1 69 ? 24.911 13.720 -12.643 1.00 42.03 69 GLU A CA 1
ATOM 544 C C . GLU A 1 69 ? 26.411 13.651 -12.331 1.00 42.03 69 GLU A C 1
ATOM 546 O O . GLU A 1 69 ? 27.235 13.407 -13.215 1.00 42.03 69 GLU A O 1
ATOM 551 N N . GLY A 1 70 ? 26.750 13.927 -11.076 1.00 45.69 70 GLY A N 1
ATOM 552 C CA . GLY A 1 70 ? 28.125 14.006 -10.605 1.00 45.69 70 GLY A CA 1
ATOM 553 C C . GLY A 1 70 ? 28.917 15.274 -10.958 1.00 45.69 70 GLY A C 1
ATOM 554 O O . GLY A 1 70 ? 30.140 15.309 -10.828 1.00 45.69 70 GLY A O 1
ATOM 555 N N . GLU A 1 71 ? 28.230 16.325 -11.411 1.00 45.03 71 GLU A N 1
ATOM 556 C CA . GLU A 1 71 ? 28.809 17.655 -11.659 1.00 45.03 71 GLU A CA 1
ATOM 557 C C . GLU A 1 71 ? 28.376 18.697 -10.605 1.00 45.03 71 GLU A C 1
ATOM 559 O O . GLU A 1 71 ? 28.728 19.872 -10.721 1.00 45.03 71 GLU A O 1
ATOM 564 N N . THR A 1 72 ? 27.584 18.299 -9.600 1.00 49.72 72 THR A N 1
ATOM 565 C CA . THR A 1 72 ? 27.062 19.195 -8.556 1.00 49.72 72 THR A CA 1
ATOM 566 C C . THR A 1 72 ? 28.016 19.309 -7.364 1.00 49.72 72 THR A C 1
ATOM 568 O O . THR A 1 72 ? 28.694 18.356 -6.997 1.00 49.72 72 THR A O 1
ATOM 571 N N . CYS A 1 73 ? 28.055 20.482 -6.728 1.00 49.06 73 CYS A N 1
ATOM 572 C CA . CYS A 1 73 ? 28.939 20.800 -5.595 1.00 49.06 73 CYS A CA 1
ATOM 573 C C . CYS A 1 73 ? 28.513 20.167 -4.251 1.00 49.06 73 CYS A C 1
ATOM 575 O O . CYS A 1 73 ? 28.979 20.611 -3.204 1.00 49.06 73 CYS A O 1
ATOM 577 N N . TYR A 1 74 ? 27.588 19.199 -4.271 1.00 58.91 74 TYR A N 1
ATOM 578 C CA . TYR A 1 74 ? 26.868 18.717 -3.093 1.00 58.91 74 TYR A CA 1
ATOM 579 C C . TYR A 1 74 ? 26.785 17.195 -3.039 1.00 58.91 74 TYR A C 1
ATOM 581 O O . TYR A 1 74 ? 26.755 16.526 -4.066 1.00 58.91 74 TYR A O 1
ATOM 589 N N . THR A 1 75 ? 26.750 16.641 -1.828 1.00 65.81 75 THR A N 1
ATOM 590 C CA . THR A 1 75 ? 26.363 15.249 -1.544 1.00 65.81 75 THR A CA 1
ATOM 591 C C . THR A 1 75 ? 25.422 15.260 -0.345 1.00 65.81 75 THR A C 1
ATOM 593 O O . THR A 1 75 ? 25.765 15.868 0.673 1.00 65.81 75 THR A O 1
ATOM 596 N N . LEU A 1 76 ? 24.230 14.657 -0.466 1.00 75.56 76 LEU A N 1
ATOM 597 C CA . LEU A 1 76 ? 23.333 14.469 0.676 1.00 75.56 76 LEU A CA 1
ATOM 598 C C . LEU A 1 76 ? 23.968 13.435 1.604 1.00 75.56 76 LEU A C 1
ATOM 600 O O . LEU A 1 76 ? 24.180 12.288 1.214 1.00 75.56 76 LEU A O 1
ATOM 604 N N . ILE A 1 77 ? 24.298 13.866 2.819 1.00 82.06 77 ILE A N 1
ATOM 605 C CA . ILE A 1 77 ? 24.898 13.021 3.849 1.00 82.06 77 ILE A CA 1
ATOM 606 C C . ILE A 1 77 ? 24.053 13.144 5.108 1.00 82.06 77 ILE A C 1
ATOM 608 O O . ILE A 1 77 ? 23.803 14.251 5.588 1.00 82.06 77 ILE A O 1
ATOM 612 N N . HIS A 1 78 ? 23.642 12.007 5.654 1.00 87.31 78 HIS A N 1
ATOM 613 C CA . HIS A 1 78 ? 22.914 11.913 6.913 1.00 87.31 78 HIS A CA 1
ATOM 614 C C . HIS A 1 78 ? 23.840 11.538 8.051 1.00 87.31 78 HIS A C 1
ATOM 616 O O . HIS A 1 78 ? 24.731 10.715 7.878 1.00 87.31 78 HIS A O 1
ATOM 622 N N . TYR A 1 79 ? 23.606 12.105 9.232 1.00 91.75 79 TYR A N 1
ATOM 623 C CA . TYR A 1 79 ? 24.072 11.448 10.444 1.00 91.75 79 TYR A CA 1
ATOM 624 C C . TYR A 1 79 ? 23.089 10.320 10.726 1.00 91.75 79 TYR A C 1
ATOM 626 O O . TYR A 1 79 ? 21.958 10.600 11.115 1.00 91.75 79 TYR A O 1
ATOM 634 N N . ALA A 1 80 ? 23.529 9.079 10.517 1.00 92.19 80 ALA A N 1
ATOM 635 C CA . ALA A 1 80 ? 22.672 7.905 10.570 1.00 92.19 80 ALA A CA 1
ATOM 636 C C . ALA A 1 80 ? 21.790 7.909 11.829 1.00 92.19 80 ALA A C 1
ATOM 638 O O . ALA A 1 80 ? 22.311 7.842 12.947 1.00 92.19 80 ALA A O 1
ATOM 639 N N . SER A 1 81 ? 20.470 7.975 11.657 1.00 89.62 81 SER A N 1
ATOM 640 C CA . SER A 1 81 ? 19.511 7.713 12.735 1.00 89.62 81 SER A CA 1
ATOM 641 C C . SER A 1 81 ? 19.662 6.274 13.249 1.00 89.62 81 SER A C 1
ATOM 643 O O . SER A 1 81 ? 20.349 5.455 12.640 1.00 89.62 81 SER A O 1
ATOM 645 N N . GLU A 1 82 ? 18.995 5.918 14.349 1.00 89.19 82 GLU A N 1
ATOM 646 C CA . GLU A 1 82 ? 18.941 4.521 14.809 1.00 89.19 82 GLU A CA 1
ATOM 647 C C . GLU A 1 82 ? 18.485 3.567 13.685 1.00 89.19 82 GLU A C 1
ATOM 649 O O . GLU A 1 82 ? 19.082 2.506 13.474 1.00 89.19 82 GLU A O 1
ATOM 654 N N . ALA A 1 83 ? 17.461 3.968 12.926 1.00 87.94 83 ALA A N 1
ATOM 655 C CA . ALA A 1 83 ? 16.911 3.186 11.827 1.00 87.94 83 ALA A CA 1
ATOM 656 C C . ALA A 1 83 ? 17.891 3.075 10.656 1.00 87.94 83 ALA A C 1
ATOM 658 O O . ALA A 1 83 ? 18.156 1.978 10.161 1.00 87.94 83 ALA A O 1
ATOM 659 N N . GLU A 1 84 ? 18.450 4.205 10.225 1.00 91.25 84 GLU A N 1
ATOM 660 C CA . GLU A 1 84 ? 19.413 4.256 9.126 1.00 91.25 84 GLU A CA 1
ATOM 661 C C . GLU A 1 84 ? 20.674 3.456 9.476 1.00 91.25 84 GLU A C 1
ATOM 663 O O . GLU A 1 84 ? 21.141 2.647 8.676 1.00 91.25 84 GLU A O 1
ATOM 668 N N . ALA A 1 85 ? 21.176 3.591 10.706 1.00 92.44 85 ALA A N 1
ATOM 669 C CA . ALA A 1 85 ? 22.321 2.844 11.213 1.00 92.44 85 ALA A CA 1
ATOM 670 C C . ALA A 1 85 ? 22.057 1.334 11.230 1.00 92.44 85 ALA A C 1
ATOM 672 O O . ALA A 1 85 ? 22.914 0.552 10.809 1.00 92.44 85 ALA A O 1
ATOM 673 N N . PHE A 1 86 ? 20.857 0.913 11.645 1.00 92.62 86 PHE A N 1
ATOM 674 C CA . PHE A 1 86 ? 20.448 -0.489 11.602 1.00 92.62 86 PHE A CA 1
ATOM 675 C C . PHE A 1 86 ? 20.407 -1.037 10.170 1.00 92.62 86 PHE A C 1
ATOM 677 O O . PHE A 1 86 ? 20.949 -2.115 9.910 1.00 92.62 86 PHE A O 1
ATOM 684 N N . ILE A 1 87 ? 19.781 -0.309 9.239 1.00 91.25 87 ILE A N 1
ATOM 685 C CA . ILE A 1 87 ? 19.641 -0.733 7.838 1.00 91.25 87 ILE A CA 1
ATOM 686 C C . ILE A 1 87 ? 21.002 -0.767 7.131 1.00 91.25 87 ILE A C 1
ATOM 688 O O . ILE A 1 87 ? 21.294 -1.720 6.404 1.00 91.25 87 ILE A O 1
ATOM 692 N N . CYS A 1 88 ? 21.849 0.231 7.377 1.00 92.38 88 CYS A N 1
ATOM 693 C CA . CYS A 1 88 ? 23.168 0.358 6.766 1.00 92.38 88 CYS A CA 1
ATOM 694 C C . CYS A 1 88 ? 24.262 -0.467 7.462 1.00 92.38 88 CYS A C 1
ATOM 696 O O . CYS A 1 88 ? 25.313 -0.713 6.869 1.00 92.38 88 CYS A O 1
ATOM 698 N N . GLY A 1 89 ? 24.029 -0.939 8.689 1.00 94.50 89 GLY A N 1
ATOM 699 C CA . GLY A 1 89 ? 25.004 -1.707 9.464 1.00 94.50 89 GLY A CA 1
ATOM 700 C C . GLY A 1 89 ? 26.179 -0.873 9.986 1.00 94.50 89 GLY A C 1
ATOM 701 O O . GLY A 1 89 ? 27.292 -1.396 10.071 1.00 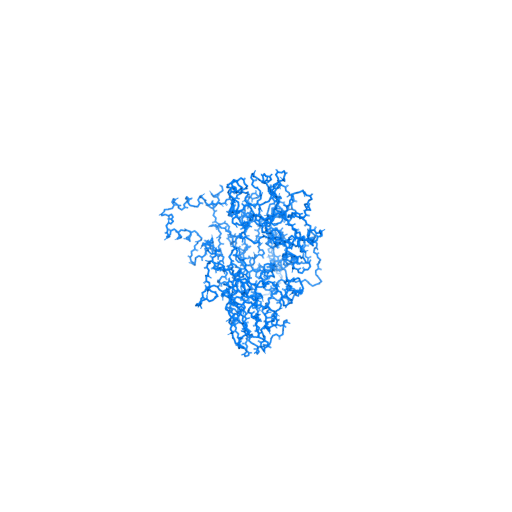94.50 89 GLY A O 1
ATOM 702 N N . VAL A 1 90 ? 25.932 0.396 10.327 1.00 95.00 90 VAL A N 1
ATOM 703 C CA . VAL A 1 90 ? 26.913 1.355 10.877 1.00 95.00 90 VAL A CA 1
ATOM 704 C C . VAL A 1 90 ? 26.549 1.749 12.319 1.00 95.00 90 VAL A C 1
ATOM 706 O O . VAL A 1 90 ? 25.532 1.303 12.848 1.00 95.00 90 VAL A O 1
ATOM 709 N N . GLU A 1 91 ? 27.378 2.555 12.991 1.00 94.94 91 GLU A N 1
ATOM 710 C CA . GLU A 1 91 ? 27.031 3.115 14.308 1.00 94.94 91 GLU A CA 1
ATOM 711 C C . GLU A 1 91 ? 26.085 4.324 14.153 1.00 94.94 91 GLU A C 1
ATOM 713 O O . GLU A 1 91 ? 26.227 5.106 13.212 1.00 94.94 91 GLU A O 1
ATOM 718 N N . GLU A 1 92 ? 25.135 4.507 15.076 1.00 94.12 92 GLU A N 1
ATOM 719 C CA . GLU A 1 92 ? 24.264 5.697 15.108 1.00 94.12 92 GLU A CA 1
ATOM 720 C C . GLU A 1 92 ? 25.097 6.990 15.166 1.00 94.12 92 GLU A C 1
ATOM 722 O O . GLU A 1 92 ? 26.092 7.084 15.890 1.00 94.12 92 GLU A O 1
ATOM 727 N N . GLY A 1 93 ? 24.693 7.991 14.385 1.00 92.06 93 GLY A N 1
ATOM 728 C CA . GLY A 1 93 ? 25.410 9.249 14.208 1.00 92.06 93 GLY A CA 1
ATOM 729 C C . GLY A 1 93 ? 26.579 9.171 13.225 1.00 92.06 93 GLY A C 1
ATOM 730 O O . GLY A 1 93 ? 27.291 10.161 13.071 1.00 92.06 93 GLY A O 1
ATOM 731 N N . THR A 1 94 ? 26.802 8.038 12.552 1.00 94.50 94 THR A N 1
ATOM 732 C CA . THR A 1 94 ? 27.807 7.933 11.482 1.00 94.50 94 THR A CA 1
ATOM 733 C C . THR A 1 94 ? 27.327 8.690 10.239 1.00 94.50 94 THR A C 1
ATOM 735 O O . THR A 1 94 ? 26.212 8.437 9.788 1.00 94.50 94 THR A O 1
ATOM 738 N N . PRO A 1 95 ? 28.131 9.599 9.656 1.00 91.88 95 PRO A N 1
ATOM 739 C CA . PRO A 1 95 ? 27.845 10.203 8.358 1.00 91.88 95 PRO A CA 1
ATOM 740 C C . PRO A 1 95 ? 27.705 9.138 7.265 1.00 91.88 95 PRO A C 1
ATOM 742 O O . PRO A 1 95 ? 28.660 8.401 7.026 1.00 91.88 95 PRO A O 1
ATOM 745 N N . ILE A 1 96 ? 26.562 9.063 6.589 1.00 89.56 96 ILE A N 1
ATOM 746 C CA . ILE A 1 96 ? 26.290 8.100 5.515 1.00 89.56 96 ILE A CA 1
ATOM 747 C C . ILE A 1 96 ? 25.637 8.755 4.297 1.00 89.56 96 ILE A C 1
ATOM 749 O O . ILE A 1 96 ? 24.913 9.741 4.422 1.00 89.56 96 ILE A O 1
ATOM 753 N N . ASP A 1 97 ? 25.865 8.173 3.122 1.00 84.19 97 ASP A N 1
ATOM 754 C CA . ASP A 1 97 ? 25.076 8.440 1.917 1.00 84.19 97 ASP A CA 1
ATOM 755 C C . ASP A 1 97 ? 23.897 7.450 1.772 1.00 84.19 97 ASP A C 1
ATOM 757 O O . ASP A 1 97 ? 23.757 6.479 2.522 1.00 84.19 97 ASP A O 1
ATOM 761 N N . VAL A 1 98 ? 23.054 7.655 0.756 1.00 80.12 98 VAL A N 1
ATOM 762 C CA . VAL A 1 98 ? 21.912 6.772 0.441 1.00 80.12 98 VAL A CA 1
ATOM 763 C C . VAL A 1 98 ? 22.310 5.345 0.041 1.00 80.12 98 VAL A C 1
ATOM 765 O O . VAL A 1 98 ? 21.472 4.442 0.018 1.00 80.12 98 VAL A O 1
ATOM 768 N N . PHE A 1 99 ? 23.580 5.107 -0.284 1.00 83.69 99 PHE A N 1
ATOM 769 C CA . PHE A 1 99 ? 24.120 3.781 -0.582 1.00 83.69 99 PHE A CA 1
ATOM 770 C C . PHE A 1 99 ? 24.666 3.083 0.668 1.00 83.69 99 PHE A C 1
ATOM 772 O O . PHE A 1 99 ? 25.229 1.993 0.538 1.00 83.69 99 PHE A O 1
ATOM 779 N N . CYS A 1 100 ? 24.489 3.678 1.852 1.00 87.44 100 CYS A N 1
ATOM 780 C CA . CYS A 1 100 ? 25.056 3.220 3.114 1.00 87.44 100 CYS A CA 1
ATOM 781 C C . CYS A 1 100 ? 26.594 3.256 3.155 1.00 87.44 100 CYS A C 1
ATOM 783 O O . CYS A 1 100 ? 27.205 2.515 3.929 1.00 87.44 100 CYS A O 1
ATOM 785 N N . ASN A 1 101 ? 27.246 4.087 2.335 1.00 87.69 101 ASN A N 1
ATOM 786 C CA . ASN A 1 101 ? 28.681 4.317 2.469 1.00 87.69 101 ASN A CA 1
ATOM 787 C C . ASN A 1 101 ? 28.934 5.369 3.546 1.00 87.69 101 ASN A C 1
ATOM 789 O O . ASN A 1 101 ? 28.328 6.438 3.528 1.00 87.69 101 ASN A O 1
ATOM 793 N N . GLU A 1 102 ? 29.882 5.089 4.438 1.00 90.69 102 GLU A N 1
ATOM 794 C CA . GLU A 1 102 ? 30.337 6.074 5.415 1.00 90.69 102 GLU A CA 1
ATOM 795 C C . GLU A 1 102 ? 31.058 7.237 4.720 1.00 90.69 102 GLU A C 1
ATOM 797 O O . GLU A 1 102 ? 31.984 7.036 3.925 1.00 90.69 102 GLU A O 1
ATOM 802 N N . TYR A 1 103 ? 30.675 8.464 5.062 1.00 86.75 103 TYR A N 1
ATOM 803 C CA . TYR A 1 103 ? 31.386 9.660 4.643 1.00 86.75 103 TYR A CA 1
ATOM 804 C C . TYR A 1 103 ? 32.527 9.971 5.613 1.00 86.75 103 TYR A C 1
ATOM 806 O O . TYR A 1 103 ? 32.319 10.289 6.782 1.00 86.75 103 TYR A O 1
ATOM 814 N N . THR A 1 104 ? 33.758 9.915 5.103 1.00 85.06 104 THR A N 1
ATOM 815 C CA . THR A 1 104 ? 34.982 10.181 5.878 1.00 85.06 104 THR A CA 1
ATOM 816 C C . THR A 1 104 ? 35.729 11.428 5.402 1.00 85.06 104 THR A C 1
ATOM 818 O O . THR A 1 104 ? 36.929 11.550 5.657 1.00 85.06 104 THR A O 1
ATOM 821 N N . GLY A 1 105 ? 35.083 12.287 4.610 1.00 80.75 105 GLY A N 1
ATOM 822 C CA . GLY A 1 105 ? 35.710 13.495 4.078 1.00 80.75 105 GLY A CA 1
ATOM 823 C C . GLY A 1 105 ? 35.808 14.618 5.114 1.00 80.75 105 GLY A C 1
ATOM 824 O O . GLY A 1 105 ? 35.256 14.536 6.209 1.00 80.75 105 GLY A O 1
ATOM 825 N N . ASP A 1 106 ? 36.540 15.675 4.757 1.00 83.06 106 ASP A N 1
ATOM 826 C CA . ASP A 1 106 ? 36.848 16.789 5.664 1.00 83.06 106 ASP A CA 1
ATOM 827 C C . ASP A 1 106 ? 35.764 17.891 5.676 1.00 83.06 106 ASP A C 1
ATOM 829 O O . ASP A 1 106 ? 35.868 18.846 6.454 1.00 83.06 106 ASP A O 1
ATOM 833 N N . TYR A 1 107 ? 34.738 17.800 4.819 1.00 82.81 107 TYR A N 1
ATOM 834 C CA . TYR A 1 107 ? 33.695 18.823 4.713 1.00 82.81 107 TYR A CA 1
ATOM 835 C C . TYR A 1 107 ? 32.579 18.586 5.740 1.00 82.81 107 TYR A C 1
ATOM 837 O O . TYR A 1 107 ? 32.071 17.471 5.854 1.00 82.81 107 TYR A O 1
ATOM 845 N N . PRO A 1 108 ? 32.170 19.615 6.503 1.00 84.31 108 PRO A N 1
ATOM 846 C CA . PRO A 1 108 ? 31.126 19.462 7.507 1.00 84.31 108 PRO A CA 1
ATOM 847 C C . PRO A 1 108 ? 29.738 19.339 6.867 1.00 84.31 108 PRO A C 1
ATOM 849 O O . PRO A 1 108 ? 29.423 20.043 5.904 1.00 84.31 108 PRO A O 1
ATOM 852 N N . ILE A 1 109 ? 28.885 18.510 7.473 1.00 85.81 109 ILE A N 1
ATOM 853 C CA . ILE A 1 109 ? 27.454 18.456 7.155 1.00 85.81 109 ILE A CA 1
ATOM 854 C C . ILE A 1 109 ? 26.786 19.729 7.684 1.00 85.81 109 ILE A C 1
ATOM 856 O O . ILE A 1 109 ? 26.944 20.066 8.860 1.00 85.81 109 ILE A O 1
ATOM 860 N N . HIS A 1 110 ? 26.042 20.433 6.835 1.00 81.88 110 HIS A N 1
ATOM 861 C CA . HIS A 1 110 ? 25.314 21.649 7.202 1.00 81.88 110 HIS A CA 1
ATOM 862 C C . HIS A 1 110 ? 23.982 21.770 6.446 1.00 81.88 110 HIS A C 1
ATOM 864 O O . HIS A 1 110 ? 23.605 20.889 5.672 1.00 81.88 110 HIS A O 1
ATOM 870 N N . SER A 1 111 ? 23.219 22.822 6.754 1.00 78.25 111 SER A N 1
ATOM 871 C CA . SER A 1 111 ? 21.830 22.982 6.320 1.00 78.25 111 SER A CA 1
ATOM 872 C C . SER A 1 111 ? 21.750 23.677 4.969 1.00 78.25 111 SER A C 1
ATOM 874 O O . SER A 1 111 ? 22.370 24.722 4.770 1.00 78.25 111 SER A O 1
ATOM 876 N N . LEU A 1 112 ? 20.926 23.173 4.040 1.00 70.69 112 LEU A N 1
ATOM 877 C CA . LEU A 1 112 ? 20.691 23.850 2.749 1.00 70.69 112 LEU A CA 1
ATOM 878 C C . LEU A 1 112 ? 20.071 25.241 2.940 1.00 70.69 112 LEU A C 1
ATOM 880 O O . LEU A 1 112 ? 20.223 26.131 2.102 1.00 70.69 112 LEU A O 1
ATOM 884 N N . ARG A 1 113 ? 19.429 25.461 4.089 1.00 68.75 113 ARG A N 1
ATOM 885 C CA . ARG A 1 113 ? 18.903 26.762 4.497 1.00 68.75 113 ARG A CA 1
ATOM 886 C C . ARG A 1 113 ? 19.988 27.815 4.713 1.00 68.75 113 ARG A C 1
ATOM 888 O O . ARG A 1 113 ? 19.724 28.989 4.459 1.00 68.75 113 ARG A O 1
ATOM 895 N N . ASP A 1 114 ? 21.192 27.414 5.119 1.00 70.88 114 ASP A N 1
ATOM 896 C CA . ASP A 1 114 ? 22.303 28.343 5.352 1.00 70.88 114 ASP A CA 1
ATOM 897 C C . ASP A 1 114 ? 22.708 29.061 4.055 1.00 70.88 114 ASP A C 1
ATOM 899 O O . ASP A 1 114 ? 23.123 30.219 4.084 1.00 70.88 114 ASP A O 1
ATOM 903 N N . HIS A 1 115 ? 22.489 28.420 2.903 1.00 63.91 115 HIS A N 1
ATOM 904 C CA . HIS A 1 115 ? 22.715 29.012 1.584 1.00 63.91 115 HIS A CA 1
ATOM 905 C C . HIS A 1 115 ? 21.550 29.893 1.113 1.00 63.91 115 HIS A C 1
ATOM 907 O O . HIS A 1 115 ? 21.766 30.836 0.353 1.00 63.91 115 HIS A O 1
ATOM 913 N N . TRP A 1 116 ? 20.325 29.646 1.597 1.00 58.16 116 TRP A N 1
ATOM 914 C CA . TRP A 1 116 ? 19.120 30.408 1.234 1.00 58.16 116 TRP A CA 1
ATOM 915 C C . TRP A 1 116 ? 19.120 31.837 1.784 1.00 58.16 116 TRP A C 1
ATOM 917 O O . TRP A 1 116 ? 18.703 32.769 1.097 1.00 58.16 116 TRP A O 1
ATOM 927 N N . ASP A 1 117 ? 19.591 32.014 3.020 1.00 53.34 117 ASP A N 1
ATOM 928 C CA . ASP A 1 117 ? 19.598 33.311 3.710 1.00 53.34 117 ASP A CA 1
ATOM 929 C C . ASP A 1 117 ? 20.815 34.186 3.342 1.00 53.34 117 ASP A C 1
ATOM 931 O O . ASP A 1 117 ? 20.963 35.307 3.842 1.00 53.34 117 ASP A O 1
ATOM 935 N N . THR A 1 118 ? 21.681 33.713 2.440 1.00 48.91 118 THR A N 1
ATOM 936 C CA . THR A 1 118 ? 22.802 34.494 1.905 1.00 48.91 118 THR A CA 1
ATOM 937 C C . THR A 1 118 ? 22.441 35.105 0.549 1.00 48.91 118 THR A C 1
ATOM 939 O O . THR A 1 118 ? 21.808 34.465 -0.286 1.00 48.91 118 THR A O 1
ATOM 942 N N . ASP A 1 119 ? 22.863 36.351 0.291 1.00 45.22 119 ASP A N 1
ATOM 943 C CA . ASP A 1 119 ? 22.778 37.021 -1.022 1.00 45.22 119 ASP A CA 1
ATOM 944 C C . ASP A 1 119 ? 23.717 36.350 -2.059 1.00 45.22 119 ASP A C 1
ATOM 946 O O . ASP A 1 119 ? 24.505 37.022 -2.727 1.00 45.22 119 ASP A O 1
ATOM 950 N N . ALA A 1 120 ? 23.681 35.021 -2.193 1.00 48.16 120 ALA A N 1
ATOM 951 C CA . ALA A 1 120 ? 24.438 34.232 -3.158 1.00 48.16 120 ALA A CA 1
ATOM 952 C C . ALA A 1 120 ? 23.528 33.828 -4.338 1.00 48.16 120 ALA A C 1
ATOM 954 O O . ALA A 1 120 ? 23.181 32.658 -4.494 1.00 48.16 120 ALA A O 1
ATOM 955 N N . PRO A 1 121 ? 23.136 34.772 -5.222 1.00 44.97 121 PRO A N 1
ATOM 956 C CA . PRO A 1 121 ? 22.256 34.502 -6.357 1.00 44.97 121 PRO A CA 1
ATOM 957 C C . PRO A 1 121 ? 22.859 33.530 -7.377 1.00 44.97 121 PRO A C 1
ATOM 959 O O . PRO A 1 121 ? 22.149 33.121 -8.285 1.00 44.97 121 PRO A O 1
ATOM 962 N N . THR A 1 122 ? 24.142 33.176 -7.253 1.00 48.56 122 THR A N 1
ATOM 963 C CA . THR A 1 122 ? 24.815 32.199 -8.111 1.00 48.56 122 THR A CA 1
ATOM 964 C C . THR A 1 122 ? 24.627 30.762 -7.623 1.00 48.56 122 THR A C 1
ATOM 966 O O . THR A 1 122 ? 24.569 29.870 -8.452 1.00 48.56 122 THR A O 1
ATOM 969 N N . PHE A 1 123 ? 24.423 30.522 -6.323 1.00 46.84 123 PHE A N 1
ATOM 970 C CA . PHE A 1 123 ? 24.332 29.180 -5.728 1.00 46.84 123 PHE A CA 1
ATOM 971 C C . PHE A 1 123 ? 23.229 28.310 -6.356 1.00 46.84 123 PHE A C 1
ATOM 973 O O . PHE A 1 123 ? 23.490 27.227 -6.881 1.00 46.84 123 PHE A O 1
ATOM 980 N N . PHE A 1 124 ? 21.996 28.826 -6.379 1.00 51.72 124 PHE A N 1
ATOM 981 C CA . PHE A 1 124 ? 20.839 28.119 -6.934 1.00 51.72 124 PHE A CA 1
ATOM 982 C C . PHE A 1 124 ? 20.920 27.963 -8.454 1.00 51.72 124 PHE A C 1
ATOM 984 O O . PHE A 1 124 ? 20.542 26.925 -8.987 1.00 51.72 124 PHE A O 1
ATOM 991 N N . THR A 1 125 ? 21.431 28.967 -9.168 1.00 51.59 125 THR A N 1
ATOM 992 C CA . THR A 1 125 ? 21.613 28.885 -10.626 1.00 51.59 125 THR A CA 1
ATOM 993 C C . THR A 1 125 ? 22.769 27.975 -11.033 1.00 51.59 125 THR A C 1
ATOM 995 O O . THR A 1 125 ? 22.686 27.328 -12.074 1.00 51.59 125 THR A O 1
ATOM 998 N N . ASP A 1 126 ? 23.835 27.895 -10.241 1.00 51.53 126 ASP A N 1
ATOM 999 C CA . ASP A 1 126 ? 25.010 27.086 -10.562 1.00 51.53 126 ASP A CA 1
ATOM 1000 C C . ASP A 1 126 ? 24.741 25.604 -10.257 1.00 51.53 126 ASP A C 1
ATOM 1002 O O . ASP A 1 126 ? 25.102 24.747 -11.064 1.00 51.53 126 ASP A O 1
ATOM 1006 N N . CYS A 1 127 ? 24.018 25.310 -9.166 1.00 49.19 127 CYS A N 1
ATOM 1007 C CA . CYS A 1 127 ? 23.789 23.940 -8.688 1.00 49.19 127 CYS A CA 1
ATOM 1008 C C . CYS A 1 127 ? 22.415 23.352 -9.068 1.00 49.19 127 CYS A C 1
ATOM 1010 O O . CYS A 1 127 ? 22.331 22.163 -9.356 1.00 49.19 127 CYS A O 1
ATOM 1012 N N . PHE A 1 128 ? 21.353 24.167 -9.142 1.00 50.12 128 PHE A N 1
ATOM 1013 C CA . PHE A 1 128 ? 19.958 23.726 -9.352 1.00 50.12 128 PHE A CA 1
ATOM 1014 C C . PHE A 1 128 ? 19.292 24.370 -10.579 1.00 50.12 128 PHE A C 1
ATOM 1016 O O . PHE A 1 128 ? 18.079 24.588 -10.599 1.00 50.12 128 PHE A O 1
ATOM 1023 N N . ASN A 1 129 ? 20.063 24.689 -11.626 1.00 42.88 129 ASN A N 1
ATOM 1024 C CA . ASN A 1 129 ? 19.489 25.157 -12.893 1.00 42.88 129 ASN A CA 1
ATOM 1025 C C . ASN A 1 129 ? 18.455 24.119 -13.388 1.00 42.88 129 ASN A C 1
ATOM 1027 O O . ASN A 1 129 ? 18.846 23.017 -13.769 1.00 42.88 129 ASN A O 1
ATOM 1031 N N . ASP A 1 130 ? 17.170 24.495 -13.360 1.00 42.25 130 ASP A N 1
ATOM 1032 C CA . ASP A 1 130 ? 15.979 23.723 -13.766 1.00 42.25 130 ASP A CA 1
ATOM 1033 C C . ASP A 1 130 ? 15.335 22.755 -12.735 1.00 42.25 130 ASP A C 1
ATOM 1035 O O . ASP A 1 130 ? 14.352 22.095 -13.077 1.00 42.25 130 ASP A O 1
ATOM 1039 N N . ILE A 1 131 ? 15.781 22.709 -11.469 1.00 44.09 131 ILE A N 1
ATOM 1040 C CA . ILE A 1 131 ? 15.105 21.960 -10.380 1.00 44.09 131 ILE A CA 1
ATOM 1041 C C . ILE A 1 131 ? 14.443 22.952 -9.419 1.00 44.09 131 ILE A C 1
ATOM 1043 O O . ILE A 1 131 ? 15.064 23.934 -9.030 1.00 44.09 131 ILE A O 1
ATOM 1047 N N . LEU A 1 132 ? 13.182 22.717 -9.028 1.00 44.09 132 LEU A N 1
ATOM 1048 C CA . LEU A 1 132 ? 12.476 23.539 -8.036 1.00 44.09 132 LEU A CA 1
ATOM 1049 C C . LEU A 1 132 ? 13.096 23.318 -6.641 1.00 44.09 132 LEU A C 1
ATOM 1051 O O . LEU A 1 132 ? 12.798 22.296 -6.021 1.00 44.09 132 LEU A O 1
ATOM 1055 N N . PRO A 1 133 ? 13.865 24.279 -6.084 1.00 41.59 133 PRO A N 1
ATOM 1056 C CA . PRO A 1 133 ? 14.535 24.125 -4.782 1.00 41.59 133 PRO A CA 1
ATOM 1057 C C . PRO A 1 133 ? 13.543 23.956 -3.623 1.00 41.59 133 PRO A C 1
ATOM 1059 O O . PRO A 1 133 ? 13.882 23.462 -2.551 1.00 41.59 133 PRO A O 1
ATOM 1062 N N . ALA A 1 134 ? 12.286 24.348 -3.860 1.00 38.78 134 ALA A N 1
ATOM 1063 C CA . ALA A 1 134 ? 11.187 24.132 -2.943 1.00 38.78 134 ALA A CA 1
ATOM 1064 C C . ALA A 1 134 ? 11.034 22.651 -2.589 1.00 38.78 134 ALA A C 1
ATOM 1066 O O . ALA A 1 134 ? 10.840 22.374 -1.421 1.00 38.78 134 ALA A O 1
ATOM 1067 N N . VAL A 1 135 ? 11.173 21.698 -3.518 1.00 44.84 135 VAL A N 1
ATOM 1068 C CA . VAL A 1 135 ? 10.925 20.270 -3.224 1.00 44.84 135 VAL A CA 1
ATOM 1069 C C . VAL A 1 135 ? 11.894 19.733 -2.161 1.00 44.84 135 VAL A C 1
ATOM 1071 O O . VAL A 1 135 ? 11.451 19.091 -1.217 1.00 44.84 135 VAL A O 1
ATOM 1074 N N . VAL A 1 136 ? 13.180 20.088 -2.242 1.00 47.84 136 VAL A N 1
ATOM 1075 C CA . VAL A 1 136 ? 14.226 19.633 -1.303 1.00 47.84 136 VAL A CA 1
ATOM 1076 C C . VAL A 1 136 ? 14.041 20.221 0.105 1.00 47.84 136 VAL A C 1
ATOM 1078 O O . VAL A 1 136 ? 14.261 19.535 1.097 1.00 47.84 136 VAL A O 1
ATOM 1081 N N . LEU A 1 137 ? 13.588 21.476 0.212 1.00 44.34 137 LEU A N 1
ATOM 1082 C CA . LEU A 1 137 ? 13.367 22.149 1.502 1.00 44.34 137 LEU A CA 1
ATOM 1083 C C . LEU A 1 137 ? 11.961 21.924 2.088 1.00 44.34 137 LEU A C 1
ATOM 1085 O O . LEU A 1 137 ? 11.780 21.963 3.302 1.00 44.34 137 LEU A O 1
ATOM 1089 N N . THR A 1 138 ? 10.942 21.723 1.248 1.00 42.06 138 THR A N 1
ATOM 1090 C CA . THR A 1 138 ? 9.537 21.564 1.679 1.00 42.06 138 THR A CA 1
ATOM 1091 C C . THR A 1 138 ? 9.160 20.132 2.023 1.00 42.06 138 THR A C 1
ATOM 1093 O O . THR A 1 138 ? 8.192 19.953 2.759 1.00 42.06 138 THR A O 1
ATOM 1096 N N . ALA A 1 139 ? 9.920 19.138 1.556 1.00 47.50 139 ALA A N 1
ATOM 1097 C CA . ALA A 1 139 ? 9.666 17.730 1.849 1.00 47.50 139 ALA A CA 1
ATOM 1098 C C . ALA A 1 139 ? 10.148 17.286 3.247 1.00 47.50 139 ALA A C 1
ATOM 1100 O O . ALA A 1 139 ? 10.048 16.119 3.582 1.00 47.50 139 ALA A O 1
ATOM 1101 N N . GLY A 1 140 ? 10.628 18.201 4.101 1.00 53.88 140 GLY A N 1
ATOM 1102 C CA . GLY A 1 140 ? 10.842 17.908 5.528 1.00 53.88 140 GLY A CA 1
ATOM 1103 C C . GLY A 1 140 ? 12.095 17.091 5.865 1.00 53.88 140 GLY A C 1
ATOM 1104 O O . GLY A 1 140 ? 12.260 16.688 7.016 1.00 53.88 140 GLY A O 1
ATOM 1105 N N . HIS A 1 141 ? 12.995 16.895 4.902 1.00 68.56 141 HIS A N 1
ATOM 1106 C CA . HIS A 1 141 ? 14.225 16.125 5.073 1.00 68.56 141 HIS A CA 1
ATOM 1107 C C . HIS A 1 141 ? 15.192 16.766 6.062 1.00 68.56 141 HIS A C 1
ATOM 1109 O O . HIS A 1 141 ? 15.540 17.949 5.952 1.00 68.56 141 HIS A O 1
ATOM 1115 N N . ARG A 1 142 ? 15.626 15.975 7.043 1.00 77.56 142 ARG A N 1
ATOM 1116 C CA . ARG A 1 142 ? 16.436 16.449 8.160 1.00 77.56 142 ARG A CA 1
ATOM 1117 C C . ARG A 1 142 ? 17.249 15.329 8.791 1.00 77.56 142 ARG A C 1
ATOM 1119 O O . ARG A 1 142 ? 16.800 14.192 8.826 1.00 77.56 142 ARG A O 1
ATOM 1126 N N . THR A 1 143 ? 18.365 15.700 9.404 1.00 84.81 143 THR A N 1
ATOM 1127 C CA . THR A 1 143 ? 19.140 14.831 10.302 1.00 84.81 143 THR A CA 1
ATOM 1128 C C . THR A 1 143 ? 19.395 15.551 11.623 1.00 84.81 143 THR A C 1
ATOM 1130 O O . THR A 1 143 ? 19.324 16.781 11.688 1.00 84.81 143 THR A O 1
ATOM 1133 N N . VAL A 1 144 ? 19.696 14.808 12.688 1.00 85.12 144 VAL A N 1
ATOM 1134 C CA . VAL A 1 144 ? 20.154 15.388 13.960 1.00 85.12 144 VAL A CA 1
ATOM 1135 C C . VAL A 1 144 ? 21.665 15.251 14.042 1.00 85.12 144 VAL A C 1
ATOM 1137 O O . VAL A 1 144 ? 22.198 14.156 13.905 1.00 85.12 144 VAL A O 1
ATOM 1140 N N . ASP A 1 145 ? 22.364 16.357 14.273 1.00 85.94 145 ASP A N 1
ATOM 1141 C CA . ASP A 1 145 ? 23.797 16.320 14.554 1.00 85.94 145 ASP A CA 1
ATOM 1142 C C . ASP A 1 145 ? 24.032 15.690 15.941 1.00 85.94 145 ASP A C 1
ATOM 1144 O O . ASP A 1 145 ? 23.588 16.254 16.950 1.00 85.94 145 ASP A O 1
ATOM 1148 N N . PRO A 1 146 ? 24.750 14.557 16.039 1.00 86.56 146 PRO A N 1
ATOM 1149 C CA . PRO A 1 146 ? 24.953 13.864 17.308 1.00 86.56 146 PRO A CA 1
ATOM 1150 C C . PRO A 1 146 ? 25.786 14.686 18.304 1.00 86.56 146 PRO A C 1
ATOM 1152 O O . PRO A 1 146 ? 25.646 14.524 19.519 1.00 86.56 146 PRO A O 1
ATOM 1155 N N . HIS A 1 147 ? 26.632 15.599 17.825 1.00 86.31 147 HIS A N 1
ATOM 1156 C CA . HIS A 1 147 ? 27.512 16.418 18.652 1.00 86.31 147 HIS A CA 1
ATOM 1157 C C . HIS A 1 147 ? 26.811 17.651 19.218 1.00 86.31 147 HIS A C 1
ATOM 1159 O O . HIS A 1 147 ? 27.055 18.027 20.368 1.00 86.31 147 HIS A O 1
ATOM 1165 N N . THR A 1 148 ? 25.962 18.295 18.416 1.00 86.56 148 THR A N 1
ATOM 1166 C CA . THR A 1 148 ? 25.289 19.548 18.797 1.00 86.56 148 THR A CA 1
ATOM 1167 C C . THR A 1 148 ? 23.831 19.363 19.199 1.00 86.56 148 THR A C 1
ATOM 1169 O O . THR A 1 148 ? 23.264 20.264 19.819 1.00 86.56 148 THR A O 1
ATOM 1172 N N . GLN A 1 149 ? 23.237 18.208 18.883 1.00 84.81 149 GLN A N 1
ATOM 1173 C CA . GLN A 1 149 ? 21.809 17.904 19.032 1.00 84.81 149 GLN A CA 1
ATOM 1174 C C . GLN A 1 149 ? 20.905 18.866 18.245 1.00 84.81 149 GLN A C 1
ATOM 1176 O O . GLN A 1 149 ? 19.726 19.034 18.559 1.00 84.81 149 GLN A O 1
ATOM 1181 N N . SER A 1 150 ? 21.466 19.534 17.235 1.00 83.25 150 SER A N 1
ATOM 1182 C CA . SER A 1 150 ? 20.724 20.436 16.362 1.00 83.25 150 SER A CA 1
ATOM 1183 C C . SER A 1 150 ? 20.134 19.680 15.175 1.00 83.25 150 SER A C 1
ATOM 1185 O O . SER A 1 150 ? 20.723 18.725 14.671 1.00 83.25 150 SER A O 1
ATOM 1187 N N . VAL A 1 151 ? 18.947 20.105 14.742 1.00 81.50 151 VAL A N 1
ATOM 1188 C CA . VAL A 1 151 ? 18.307 19.597 13.526 1.00 81.50 151 VAL A CA 1
ATOM 1189 C C . VAL A 1 151 ? 18.892 20.339 12.329 1.00 81.50 151 VAL A C 1
ATOM 1191 O O . VAL A 1 151 ? 18.859 21.570 12.292 1.00 81.50 151 VAL A O 1
ATOM 1194 N N . ILE A 1 152 ? 19.393 19.592 11.352 1.00 82.44 152 ILE A N 1
ATOM 1195 C CA . ILE A 1 152 ? 19.908 20.105 10.084 1.00 82.44 152 ILE A CA 1
ATOM 1196 C C . ILE A 1 152 ? 18.843 19.853 9.012 1.00 82.44 152 ILE A C 1
ATOM 1198 O O . ILE A 1 152 ? 18.501 18.701 8.764 1.00 82.44 152 ILE A O 1
ATOM 1202 N N . GLU A 1 153 ? 18.311 20.913 8.396 1.00 76.12 153 GLU A N 1
ATOM 1203 C CA . GLU A 1 153 ? 17.309 20.840 7.316 1.00 76.12 153 GLU A CA 1
ATOM 1204 C C . GLU A 1 153 ? 18.013 20.735 5.951 1.00 76.12 153 GLU A C 1
ATOM 1206 O O . GLU A 1 153 ? 18.866 21.560 5.622 1.00 76.12 153 GLU A O 1
ATOM 1211 N N . GLY A 1 154 ? 17.675 19.729 5.142 1.00 73.44 154 GLY A N 1
ATOM 1212 C CA . GLY A 1 154 ? 18.383 19.459 3.883 1.00 73.44 154 GLY A CA 1
ATOM 1213 C C . GLY A 1 154 ? 19.893 19.234 4.083 1.00 73.44 154 GLY A C 1
ATOM 1214 O O . GLY A 1 154 ? 20.689 20.011 3.547 1.00 73.44 154 GLY A O 1
ATOM 1215 N N . PRO A 1 155 ? 20.298 18.240 4.896 1.00 79.56 155 PRO A N 1
ATOM 1216 C CA . PRO A 1 155 ? 21.698 18.007 5.236 1.00 79.56 155 PRO A CA 1
ATOM 1217 C C . PRO A 1 155 ? 22.549 17.625 4.026 1.00 79.56 155 PRO A C 1
ATOM 1219 O O . PRO A 1 155 ? 22.223 16.702 3.283 1.00 79.56 155 PRO A O 1
ATOM 1222 N N . HIS A 1 156 ? 23.658 18.336 3.845 1.00 77.75 156 HIS A N 1
ATOM 1223 C CA . HIS A 1 156 ? 24.583 18.130 2.735 1.00 77.75 156 HIS A CA 1
ATOM 1224 C C . HIS A 1 156 ? 26.009 18.580 3.093 1.00 77.75 156 HIS A C 1
ATOM 1226 O O . HIS A 1 156 ? 26.226 19.242 4.112 1.00 77.75 156 HIS A O 1
ATOM 1232 N N . ILE A 1 157 ? 26.975 18.247 2.234 1.00 77.50 157 ILE A N 1
ATOM 1233 C CA . ILE A 1 157 ? 28.371 18.716 2.309 1.00 77.50 157 ILE A CA 1
ATOM 1234 C C . ILE A 1 157 ? 28.728 19.636 1.128 1.00 77.50 157 ILE A C 1
ATOM 1236 O O . ILE A 1 157 ? 28.330 19.360 0.001 1.00 77.50 157 ILE A O 1
ATOM 1240 N N . ASP A 1 158 ? 29.508 20.695 1.382 1.00 73.00 158 ASP A N 1
ATOM 1241 C CA . ASP A 1 158 ? 30.076 21.619 0.374 1.00 73.00 158 ASP A CA 1
ATOM 1242 C C . ASP A 1 158 ? 31.391 21.039 -0.201 1.00 73.00 158 ASP A C 1
ATOM 1244 O O . ASP A 1 158 ? 32.457 21.632 -0.021 1.00 73.00 158 ASP A O 1
ATOM 1248 N N . ASP A 1 159 ? 31.375 19.859 -0.826 1.00 68.81 159 ASP A N 1
ATOM 1249 C CA . ASP A 1 159 ? 32.601 19.266 -1.384 1.00 68.81 159 ASP A CA 1
ATOM 1250 C C . ASP A 1 159 ? 32.787 19.659 -2.869 1.00 68.81 159 ASP A C 1
ATOM 1252 O O . ASP A 1 159 ? 32.131 19.089 -3.743 1.00 68.81 159 ASP A O 1
ATOM 1256 N N . PRO A 1 160 ? 33.688 20.609 -3.203 1.00 61.91 160 PRO A N 1
ATOM 1257 C CA . PRO A 1 160 ? 33.934 21.047 -4.575 1.00 61.91 160 PRO A CA 1
ATOM 1258 C C . PRO A 1 160 ? 34.656 19.995 -5.432 1.00 61.91 160 PRO A C 1
ATOM 1260 O O . PRO A 1 160 ? 34.719 20.156 -6.651 1.00 61.91 160 PRO A O 1
ATOM 1263 N N . GLU A 1 161 ? 35.248 18.968 -4.813 1.00 59.59 161 GLU A N 1
ATOM 1264 C CA . GLU A 1 161 ? 35.838 17.805 -5.491 1.00 59.59 161 GLU A CA 1
ATOM 1265 C C . GLU A 1 161 ? 34.983 16.542 -5.306 1.00 59.59 161 GLU A C 1
ATOM 1267 O O . GLU A 1 161 ? 35.339 15.473 -5.814 1.00 59.59 161 GLU A O 1
ATOM 1272 N N . GLY A 1 162 ? 33.857 16.672 -4.598 1.00 55.34 162 GLY A N 1
ATOM 1273 C CA . GLY A 1 162 ? 32.895 15.614 -4.364 1.00 55.34 162 GLY A CA 1
ATOM 1274 C C . GLY A 1 162 ? 32.384 15.071 -5.686 1.00 55.34 162 GLY A C 1
ATOM 1275 O O . GLY A 1 162 ? 32.330 15.770 -6.699 1.00 55.34 162 GLY A O 1
ATOM 1276 N N . SER A 1 163 ? 31.991 13.801 -5.692 1.00 48.03 163 SER A N 1
ATOM 1277 C CA . SER A 1 163 ? 31.535 13.139 -6.912 1.00 48.03 163 SER A CA 1
ATOM 1278 C C . SER A 1 163 ? 30.263 13.738 -7.500 1.00 48.03 163 SER A C 1
ATOM 1280 O O . SER A 1 163 ? 29.844 13.217 -8.522 1.00 48.03 163 SER A O 1
ATOM 1282 N N . GLY A 1 164 ? 29.661 14.748 -6.855 1.00 51.59 164 GLY A N 1
ATOM 1283 C CA . GLY A 1 164 ? 28.322 15.263 -7.096 1.00 51.59 164 GLY A CA 1
ATOM 1284 C C . GLY A 1 164 ? 27.249 14.200 -6.882 1.00 51.59 164 GLY A C 1
ATOM 1285 O O . GLY A 1 164 ? 27.514 12.995 -6.901 1.00 51.59 164 GLY A O 1
ATOM 1286 N N . ILE A 1 165 ? 26.018 14.642 -6.657 1.00 50.91 165 ILE A N 1
ATOM 1287 C CA . ILE A 1 165 ? 24.899 13.729 -6.434 1.00 50.91 165 ILE A CA 1
ATOM 1288 C C . ILE A 1 165 ? 24.600 12.980 -7.736 1.00 50.91 165 ILE A C 1
ATOM 1290 O O . ILE A 1 165 ? 24.302 13.577 -8.775 1.00 50.91 165 ILE A O 1
ATOM 1294 N N . GLY A 1 166 ? 24.772 11.658 -7.682 1.00 48.19 166 GLY A N 1
ATOM 1295 C CA . GLY A 1 166 ? 24.564 10.735 -8.796 1.00 48.19 166 GLY A CA 1
ATOM 1296 C C . GLY A 1 166 ? 23.099 10.318 -8.986 1.00 48.19 166 GLY A C 1
ATOM 1297 O O . GLY A 1 166 ? 22.719 9.674 -9.955 1.00 48.19 166 GLY A O 1
ATOM 1298 N N . ILE A 1 167 ? 22.241 10.647 -8.033 1.00 52.00 167 ILE A N 1
ATOM 1299 C CA . ILE A 1 167 ? 20.823 10.309 -8.033 1.00 52.00 167 ILE A CA 1
ATOM 1300 C C . ILE A 1 167 ? 20.059 11.618 -7.852 1.00 52.00 167 ILE A C 1
ATOM 1302 O O . ILE A 1 167 ? 20.599 12.608 -7.376 1.00 52.00 167 ILE A O 1
ATOM 1306 N N . ALA A 1 168 ? 18.814 11.697 -8.304 1.00 56.09 168 ALA A N 1
ATOM 1307 C CA . ALA A 1 168 ? 18.061 12.909 -8.032 1.00 56.09 168 ALA A CA 1
ATOM 1308 C C . ALA A 1 168 ? 17.804 13.096 -6.541 1.00 56.09 168 ALA A C 1
ATOM 1310 O O . ALA A 1 168 ? 17.354 12.158 -5.886 1.00 56.09 168 ALA A O 1
ATOM 1311 N N . ASP A 1 169 ? 17.955 14.327 -6.054 1.00 55.47 169 ASP A N 1
ATOM 1312 C CA . ASP A 1 169 ? 17.737 14.691 -4.646 1.00 55.47 169 ASP A CA 1
ATOM 1313 C C . ASP A 1 169 ? 16.380 14.211 -4.114 1.00 55.47 169 ASP A C 1
ATOM 1315 O O . ASP A 1 169 ? 16.255 13.844 -2.952 1.00 55.47 169 ASP A O 1
ATOM 1319 N N . PHE A 1 170 ? 15.354 14.163 -4.974 1.00 58.69 170 PHE A N 1
ATOM 1320 C CA . PHE A 1 170 ? 14.051 13.602 -4.620 1.00 58.69 170 PHE A CA 1
ATOM 1321 C C . PHE A 1 170 ? 14.135 12.110 -4.271 1.00 58.69 170 PHE A C 1
ATOM 1323 O O . PHE A 1 170 ? 13.575 11.675 -3.271 1.00 58.69 170 PHE A O 1
ATOM 1330 N N . VAL A 1 171 ? 14.826 11.309 -5.082 1.00 67.19 171 VAL A N 1
ATOM 1331 C CA . VAL A 1 171 ? 14.973 9.868 -4.839 1.00 67.19 171 VAL A CA 1
ATOM 1332 C C . VAL A 1 171 ? 15.814 9.624 -3.593 1.00 67.19 171 VAL A C 1
ATOM 1334 O O . VAL A 1 171 ? 15.484 8.727 -2.825 1.00 67.19 171 VAL A O 1
ATOM 1337 N N . GLU A 1 172 ? 16.849 10.433 -3.372 1.00 67.62 172 GLU A N 1
ATOM 1338 C CA . GLU A 1 172 ? 17.702 10.336 -2.188 1.00 67.62 172 GLU A CA 1
ATOM 1339 C C . GLU A 1 172 ? 16.953 10.671 -0.896 1.00 67.62 172 GLU A C 1
ATOM 1341 O O . GLU A 1 172 ? 16.987 9.894 0.055 1.00 67.62 172 GLU A O 1
ATOM 1346 N N . LEU A 1 173 ? 16.193 11.767 -0.904 1.00 68.44 173 LEU A N 1
ATOM 1347 C CA . LEU A 1 173 ? 15.335 12.183 0.203 1.00 68.44 173 LEU A CA 1
ATOM 1348 C C . LEU A 1 173 ? 14.362 11.075 0.615 1.00 68.44 173 LEU A C 1
ATOM 1350 O O . LEU A 1 173 ? 14.256 10.726 1.788 1.00 68.44 173 LEU A O 1
ATOM 1354 N N . ASN A 1 174 ? 13.694 10.473 -0.368 1.00 73.81 174 ASN A N 1
ATOM 1355 C CA . ASN A 1 174 ? 12.748 9.396 -0.102 1.00 73.81 174 ASN A CA 1
ATOM 1356 C C . ASN A 1 174 ? 13.445 8.067 0.254 1.00 73.81 174 ASN A C 1
ATOM 1358 O O . ASN A 1 174 ? 12.819 7.173 0.821 1.00 73.81 174 ASN A O 1
ATOM 1362 N N . ALA A 1 175 ? 14.728 7.896 -0.080 1.00 78.94 175 ALA A N 1
ATOM 1363 C CA . ALA A 1 175 ? 15.458 6.675 0.236 1.00 78.94 175 ALA A CA 1
ATOM 1364 C C . ALA A 1 175 ? 15.684 6.531 1.748 1.00 78.94 175 ALA A C 1
ATOM 1366 O O . ALA A 1 175 ? 15.470 5.444 2.284 1.00 78.94 175 ALA A O 1
ATOM 1367 N N . PHE A 1 176 ? 16.040 7.619 2.438 1.00 80.75 176 PHE A N 1
ATOM 1368 C CA . PHE A 1 176 ? 16.165 7.629 3.900 1.00 80.75 176 PHE A CA 1
ATOM 1369 C C . PHE A 1 176 ? 14.810 7.410 4.594 1.00 80.75 176 PHE A C 1
ATOM 1371 O O . PHE A 1 176 ? 14.711 6.594 5.511 1.00 80.75 176 PHE A O 1
ATOM 1378 N N . GLU A 1 177 ? 13.730 8.023 4.095 1.00 77.69 177 GLU A N 1
ATOM 1379 C CA . GLU A 1 177 ? 12.367 7.751 4.587 1.00 77.69 177 GLU A CA 1
ATOM 1380 C C . GLU A 1 177 ? 11.967 6.278 4.413 1.00 77.69 177 GLU A C 1
ATOM 1382 O O . GLU A 1 177 ? 11.332 5.685 5.288 1.00 77.69 177 GLU A O 1
ATOM 1387 N N . ASN A 1 178 ? 12.383 5.646 3.313 1.00 79.94 178 ASN A N 1
ATOM 1388 C CA . ASN A 1 178 ? 12.163 4.222 3.096 1.00 79.94 178 ASN A CA 1
ATOM 1389 C C . ASN A 1 178 ? 12.953 3.355 4.099 1.00 79.94 178 ASN A C 1
ATOM 1391 O O . ASN A 1 178 ? 12.416 2.374 4.614 1.00 79.94 178 ASN A O 1
ATOM 1395 N N . MET A 1 179 ? 14.195 3.720 4.446 1.00 86.06 179 MET A N 1
ATOM 1396 C CA . MET A 1 179 ? 14.947 3.023 5.505 1.00 86.06 179 MET A CA 1
ATOM 1397 C C . MET A 1 179 ? 14.206 3.083 6.850 1.00 86.06 179 MET A C 1
ATOM 1399 O O . MET A 1 179 ? 14.033 2.053 7.504 1.00 86.06 179 MET A O 1
ATOM 1403 N N . GLU A 1 180 ? 13.716 4.265 7.231 1.00 81.31 180 GLU A N 1
ATOM 1404 C CA . GLU A 1 180 ? 12.891 4.473 8.430 1.00 81.31 180 GLU A CA 1
ATOM 1405 C C . GLU A 1 180 ? 11.597 3.645 8.390 1.00 81.31 180 GLU A C 1
ATOM 1407 O O . GLU A 1 180 ? 11.238 2.982 9.368 1.00 81.31 180 GLU A O 1
ATOM 1412 N N . SER A 1 181 ? 10.908 3.634 7.246 1.00 79.12 181 SER A N 1
ATOM 1413 C CA . SER A 1 181 ? 9.693 2.842 7.030 1.00 79.12 181 SER A CA 1
ATOM 1414 C C . SER A 1 181 ? 9.947 1.351 7.267 1.00 79.12 181 SER A C 1
ATOM 1416 O O . SER A 1 181 ? 9.255 0.729 8.081 1.00 79.12 181 SER A O 1
ATOM 1418 N N . LEU A 1 182 ? 10.988 0.800 6.630 1.00 82.56 182 LEU A N 1
ATOM 1419 C CA . LEU A 1 182 ? 11.399 -0.598 6.766 1.00 82.56 182 LEU A CA 1
ATOM 1420 C C . LEU A 1 182 ? 11.801 -0.937 8.198 1.00 82.56 182 LEU A C 1
ATOM 1422 O O . LEU A 1 182 ? 11.377 -1.971 8.712 1.00 82.56 182 LEU A O 1
ATOM 1426 N N . TYR A 1 183 ? 12.567 -0.069 8.866 1.00 84.69 183 TYR A N 1
ATOM 1427 C CA . TYR A 1 183 ? 12.969 -0.269 10.259 1.00 84.69 183 TYR A CA 1
ATOM 1428 C C . TYR A 1 183 ? 11.761 -0.437 11.184 1.00 84.69 183 TYR A C 1
ATOM 1430 O O . TYR A 1 183 ? 11.783 -1.252 12.103 1.00 84.69 183 TYR A O 1
ATOM 1438 N N . ARG A 1 184 ? 10.666 0.266 10.903 1.00 79.50 184 ARG A N 1
ATOM 1439 C CA . ARG A 1 184 ? 9.443 0.215 11.712 1.00 79.50 184 ARG A CA 1
ATOM 1440 C C . ARG A 1 184 ? 8.510 -0.943 11.349 1.00 79.50 184 ARG A C 1
ATOM 1442 O O . ARG A 1 184 ? 7.458 -1.082 11.969 1.00 79.50 184 ARG A O 1
ATOM 1449 N N . MET A 1 185 ? 8.844 -1.769 10.359 1.00 78.62 185 MET A N 1
ATOM 1450 C CA . MET A 1 185 ? 8.062 -2.961 10.014 1.00 78.62 185 MET A CA 1
ATOM 1451 C C . MET A 1 185 ? 8.466 -4.186 10.837 1.00 78.62 185 MET A C 1
ATOM 1453 O O . MET A 1 185 ? 9.630 -4.316 11.222 1.00 78.62 185 MET A O 1
ATOM 1457 N N . PRO A 1 186 ? 7.548 -5.150 11.053 1.00 77.44 186 PRO A N 1
ATOM 1458 C CA . PRO A 1 186 ? 7.902 -6.459 11.593 1.00 77.44 186 PRO A CA 1
ATOM 1459 C C . PRO A 1 186 ? 9.087 -7.087 10.855 1.00 77.44 186 PRO A C 1
ATOM 1461 O O . PRO A 1 186 ? 9.119 -7.118 9.628 1.00 77.44 186 PRO A O 1
ATOM 1464 N N . GLU A 1 187 ? 10.058 -7.596 11.617 1.00 80.38 187 GLU A N 1
ATOM 1465 C CA . GLU A 1 187 ? 11.316 -8.166 11.097 1.00 80.38 187 GLU A CA 1
ATOM 1466 C C . GLU A 1 187 ? 12.200 -7.174 10.311 1.00 80.38 187 GLU A C 1
ATOM 1468 O O . GLU A 1 187 ? 13.155 -7.605 9.661 1.00 80.38 187 GLU A O 1
ATOM 1473 N N . ASN A 1 188 ? 11.900 -5.871 10.390 1.00 82.56 188 ASN A N 1
ATOM 1474 C CA . ASN A 1 188 ? 12.542 -4.777 9.658 1.00 82.56 188 ASN A CA 1
ATOM 1475 C C . ASN A 1 188 ? 12.515 -4.981 8.131 1.00 82.56 188 ASN A C 1
ATOM 1477 O O . ASN A 1 188 ? 13.512 -4.762 7.435 1.00 82.56 188 ASN A O 1
ATOM 1481 N N . ARG A 1 189 ? 11.397 -5.515 7.623 1.00 79.94 189 ARG A N 1
ATOM 1482 C CA . ARG A 1 189 ? 11.232 -5.947 6.230 1.00 79.94 189 ARG A CA 1
ATOM 1483 C C . ARG A 1 189 ? 9.859 -5.603 5.694 1.00 79.94 189 ARG A C 1
ATOM 1485 O O . ARG A 1 189 ? 8.867 -5.683 6.418 1.00 79.94 189 ARG A O 1
ATOM 1492 N N . ASP A 1 190 ? 9.798 -5.353 4.392 1.00 77.69 190 ASP A N 1
ATOM 1493 C CA . ASP A 1 190 ? 8.521 -5.219 3.706 1.00 77.69 190 ASP A CA 1
ATOM 1494 C C . ASP A 1 190 ? 7.903 -6.598 3.400 1.00 77.69 190 ASP A C 1
ATOM 1496 O O . ASP A 1 190 ? 8.521 -7.428 2.722 1.00 77.69 190 ASP A O 1
ATOM 1500 N N . PRO A 1 191 ? 6.682 -6.901 3.876 1.00 74.69 191 PRO A N 1
ATOM 1501 C CA . PRO A 1 191 ? 6.073 -8.204 3.644 1.00 74.69 191 PRO A CA 1
ATOM 1502 C C . PRO A 1 191 ? 5.380 -8.345 2.278 1.00 74.69 191 PRO A C 1
ATOM 1504 O O . PRO A 1 191 ? 4.963 -9.459 1.940 1.00 74.69 191 PRO A O 1
ATOM 1507 N N . SER A 1 192 ? 5.221 -7.268 1.505 1.00 76.31 192 SER A N 1
ATOM 1508 C CA . SER A 1 192 ? 4.319 -7.192 0.348 1.00 76.31 192 SER A CA 1
ATOM 1509 C C . SER A 1 192 ? 4.685 -8.180 -0.760 1.00 76.31 192 SER A C 1
ATOM 1511 O O . SER A 1 192 ? 3.916 -9.099 -1.058 1.00 76.31 192 SER A O 1
ATOM 1513 N N . THR A 1 193 ? 5.896 -8.074 -1.314 1.00 78.44 193 THR A N 1
ATOM 1514 C CA . THR A 1 193 ? 6.358 -8.917 -2.426 1.00 78.44 193 THR A CA 1
ATOM 1515 C C . THR A 1 193 ? 6.265 -10.403 -2.074 1.00 78.44 193 THR A C 1
ATOM 1517 O O . THR A 1 193 ? 5.812 -11.223 -2.875 1.00 78.44 193 THR A O 1
ATOM 1520 N N . LYS A 1 194 ? 6.624 -10.775 -0.842 1.00 79.94 194 LYS A N 1
ATOM 1521 C CA . LYS A 1 194 ? 6.521 -12.159 -0.367 1.00 79.94 194 LYS A CA 1
ATOM 1522 C C . LYS A 1 194 ? 5.069 -12.631 -0.288 1.00 79.94 194 LYS A C 1
ATOM 1524 O O . LYS A 1 194 ? 4.762 -13.723 -0.767 1.00 79.94 194 LYS A O 1
ATOM 1529 N N . GLN A 1 195 ? 4.174 -11.831 0.292 1.00 81.69 195 GLN A N 1
ATOM 1530 C CA . GLN A 1 195 ? 2.751 -12.164 0.384 1.00 81.69 195 GLN A CA 1
ATOM 1531 C C . GLN A 1 195 ? 2.103 -12.302 -0.998 1.00 81.69 195 GLN A C 1
ATOM 1533 O O . GLN A 1 195 ? 1.336 -13.243 -1.219 1.00 81.69 195 GLN A O 1
ATOM 1538 N N . ASP A 1 196 ? 2.453 -11.426 -1.938 1.00 84.06 196 ASP A N 1
ATOM 1539 C CA . ASP A 1 196 ? 1.985 -11.485 -3.321 1.00 84.06 196 ASP A CA 1
ATOM 1540 C C . ASP A 1 196 ? 2.459 -12.737 -4.046 1.00 84.06 196 ASP A C 1
ATOM 1542 O O . ASP A 1 196 ? 1.668 -13.424 -4.695 1.00 84.06 196 ASP A O 1
ATOM 1546 N N . LEU A 1 197 ? 3.742 -13.077 -3.919 1.00 86.75 197 LEU A N 1
ATOM 1547 C CA . LEU A 1 197 ? 4.294 -14.281 -4.530 1.00 86.75 197 LEU A CA 1
ATOM 1548 C C . LEU A 1 197 ? 3.652 -15.543 -3.950 1.00 86.75 197 LEU A C 1
ATOM 1550 O O . LEU A 1 197 ? 3.304 -16.447 -4.710 1.00 86.75 197 LEU A O 1
ATOM 1554 N N . GLU A 1 198 ? 3.425 -15.595 -2.636 1.00 87.06 198 GLU A N 1
ATOM 1555 C CA . GLU A 1 198 ? 2.663 -16.670 -1.995 1.00 87.06 198 GLU A CA 1
ATOM 1556 C C . GLU A 1 198 ? 1.219 -16.744 -2.494 1.00 87.06 198 GLU A C 1
ATOM 1558 O O . GLU A 1 198 ? 0.641 -17.824 -2.622 1.00 87.06 198 GLU A O 1
ATOM 1563 N N . TRP A 1 199 ? 0.579 -15.601 -2.712 1.00 89.00 199 TRP A N 1
ATOM 1564 C CA . TRP A 1 199 ? -0.781 -15.555 -3.228 1.00 89.00 199 TRP A CA 1
ATOM 1565 C C . TRP A 1 199 ? -0.860 -15.960 -4.695 1.00 89.00 199 TRP A C 1
ATOM 1567 O O . TRP A 1 199 ? -1.822 -16.609 -5.107 1.00 89.00 199 TRP A O 1
ATOM 1577 N N . PHE A 1 200 ? 0.167 -15.658 -5.477 1.00 91.56 200 PHE A N 1
ATOM 1578 C CA . PHE A 1 200 ? 0.210 -16.014 -6.881 1.00 91.56 200 PHE A CA 1
ATOM 1579 C C . PHE A 1 200 ? 0.601 -17.480 -7.102 1.00 91.56 200 PHE A C 1
ATOM 1581 O O . PHE A 1 200 ? -0.123 -18.196 -7.794 1.00 91.56 200 PHE A O 1
ATOM 1588 N N . TYR A 1 201 ? 1.700 -17.939 -6.493 1.00 92.69 201 TYR A N 1
ATOM 1589 C CA . TYR A 1 201 ? 2.282 -19.271 -6.706 1.00 92.69 201 TYR A CA 1
ATOM 1590 C C . TYR A 1 201 ? 1.926 -20.311 -5.640 1.00 92.69 201 TYR A C 1
ATOM 1592 O O . TYR A 1 201 ? 2.138 -21.498 -5.882 1.00 92.69 201 TYR A O 1
ATOM 1600 N N . GLY A 1 202 ? 1.447 -19.906 -4.463 1.00 91.44 202 GLY A N 1
ATOM 1601 C CA . GLY A 1 202 ? 1.286 -20.831 -3.343 1.00 91.44 202 GLY A CA 1
ATOM 1602 C C . GLY A 1 202 ? 2.635 -21.326 -2.817 1.00 91.44 202 GLY A C 1
ATOM 1603 O O . GLY A 1 202 ? 3.531 -20.536 -2.539 1.00 91.44 202 GLY A O 1
ATOM 1604 N N . ASN A 1 203 ? 2.797 -22.637 -2.676 1.00 91.19 203 ASN A N 1
ATOM 1605 C CA . ASN A 1 203 ? 4.050 -23.277 -2.273 1.00 91.19 203 ASN A CA 1
ATOM 1606 C C . ASN A 1 203 ? 5.062 -23.427 -3.419 1.00 91.19 203 ASN A C 1
ATOM 1608 O O . ASN A 1 203 ? 6.217 -23.768 -3.162 1.00 91.19 203 ASN A O 1
ATOM 1612 N N . ASP A 1 204 ? 4.655 -23.137 -4.657 1.00 91.38 204 ASP A N 1
ATOM 1613 C CA . ASP A 1 204 ? 5.498 -23.228 -5.853 1.00 91.38 204 ASP A CA 1
ATOM 1614 C C . ASP A 1 204 ? 6.279 -21.928 -6.141 1.00 91.38 204 ASP A C 1
ATOM 1616 O O . ASP A 1 204 ? 6.745 -21.717 -7.266 1.00 91.38 204 ASP A O 1
ATOM 1620 N N . VAL A 1 205 ? 6.416 -21.028 -5.154 1.00 88.06 205 VAL A N 1
ATOM 1621 C CA . VAL A 1 205 ? 7.199 -19.787 -5.301 1.00 88.06 205 VAL A CA 1
ATOM 1622 C C . VAL A 1 205 ? 8.612 -20.127 -5.799 1.00 88.06 205 VAL A C 1
ATOM 1624 O O . VAL A 1 205 ? 9.264 -21.016 -5.239 1.00 88.06 205 VAL A O 1
ATOM 1627 N N . PRO A 1 206 ? 9.127 -19.437 -6.838 1.00 83.25 206 PRO A N 1
ATOM 1628 C CA . PRO A 1 206 ? 10.447 -19.736 -7.375 1.00 83.25 206 PRO A CA 1
ATOM 1629 C C . PRO A 1 206 ? 11.551 -19.660 -6.312 1.00 83.25 206 PRO A C 1
ATOM 1631 O O . PRO A 1 206 ? 11.616 -18.709 -5.536 1.00 83.25 206 PRO A O 1
ATOM 1634 N N . ALA A 1 207 ? 12.478 -20.625 -6.333 1.00 76.81 207 ALA A N 1
ATOM 1635 C CA . ALA A 1 207 ? 13.556 -20.747 -5.342 1.00 76.81 207 ALA A CA 1
ATOM 1636 C C . ALA A 1 207 ? 14.435 -19.488 -5.204 1.00 76.81 207 ALA A C 1
ATOM 1638 O O . ALA A 1 207 ? 15.050 -19.277 -4.165 1.00 76.81 207 ALA A O 1
ATOM 1639 N N . GLY A 1 208 ? 14.472 -18.643 -6.238 1.00 72.88 208 GLY A N 1
ATOM 1640 C CA . GLY A 1 208 ? 15.181 -17.367 -6.235 1.00 72.88 208 GLY A CA 1
ATOM 1641 C C . GLY A 1 208 ? 14.683 -16.341 -5.206 1.00 72.88 208 GLY A C 1
ATOM 1642 O O . GLY A 1 208 ? 15.429 -15.424 -4.876 1.00 72.88 208 GLY A O 1
ATOM 1643 N N . TYR A 1 209 ? 13.473 -16.522 -4.668 1.00 73.38 209 TYR A N 1
ATOM 1644 C CA . TYR A 1 209 ? 12.870 -15.651 -3.652 1.00 73.38 209 TYR A CA 1
ATOM 1645 C C . TYR A 1 209 ? 13.055 -16.159 -2.213 1.00 73.38 209 TYR A C 1
ATOM 1647 O O . TYR A 1 209 ? 12.430 -15.636 -1.300 1.00 73.38 209 TYR A O 1
ATOM 1655 N N . ASN A 1 210 ? 13.876 -17.200 -1.991 1.00 71.75 210 ASN A N 1
ATOM 1656 C CA . ASN A 1 210 ? 14.159 -17.770 -0.661 1.00 71.75 210 ASN A CA 1
ATOM 1657 C C . ASN A 1 210 ? 12.901 -18.068 0.181 1.00 71.75 210 ASN A C 1
ATOM 1659 O O . ASN A 1 210 ? 12.888 -17.949 1.408 1.00 71.75 210 ASN A O 1
ATOM 1663 N N . PHE A 1 211 ? 11.833 -18.492 -0.491 1.00 78.31 211 PHE A N 1
ATOM 1664 C CA . PHE A 1 211 ? 10.561 -18.786 0.141 1.00 78.31 211 PHE A CA 1
ATOM 1665 C C . PHE A 1 211 ? 10.583 -20.138 0.866 1.00 78.31 211 PHE A C 1
ATOM 1667 O O . PHE A 1 211 ? 11.038 -21.141 0.315 1.00 78.31 211 PHE A O 1
ATOM 1674 N N . THR A 1 212 ? 10.055 -20.185 2.094 1.00 79.25 212 THR A N 1
ATOM 1675 C CA . THR A 1 212 ? 9.860 -21.443 2.831 1.00 79.25 212 THR A CA 1
ATOM 1676 C C . THR A 1 212 ? 8.421 -21.931 2.644 1.00 79.25 212 THR A C 1
ATOM 1678 O O . THR A 1 212 ? 7.509 -21.263 3.136 1.00 79.25 212 THR A O 1
ATOM 1681 N N . PRO A 1 213 ? 8.195 -23.095 1.996 1.00 81.62 213 PRO A N 1
ATOM 1682 C CA . PRO A 1 213 ? 6.855 -23.631 1.785 1.00 81.62 213 PRO A CA 1
ATOM 1683 C C . PRO A 1 213 ? 6.068 -23.793 3.086 1.00 81.62 213 PRO A C 1
ATOM 1685 O O . PRO A 1 213 ? 6.595 -24.231 4.115 1.00 81.62 213 PRO A O 1
ATOM 1688 N N . ARG A 1 214 ? 4.774 -23.483 3.033 1.00 78.06 214 ARG A N 1
ATOM 1689 C CA . ARG A 1 214 ? 3.857 -23.629 4.161 1.00 78.06 214 ARG A CA 1
ATOM 1690 C C . ARG A 1 214 ? 3.387 -25.074 4.290 1.00 78.06 214 ARG A C 1
ATOM 1692 O O . ARG A 1 214 ? 3.090 -25.751 3.309 1.00 78.06 214 ARG A O 1
ATOM 1699 N N . THR A 1 215 ? 3.228 -25.524 5.534 1.00 80.06 215 THR A N 1
ATOM 1700 C CA . THR A 1 215 ? 2.662 -26.847 5.854 1.00 80.06 215 THR A CA 1
ATOM 1701 C C . THR A 1 215 ? 1.188 -26.968 5.476 1.00 80.06 215 THR A C 1
ATOM 1703 O O . THR A 1 215 ? 0.726 -28.050 5.122 1.00 80.06 215 THR A O 1
ATOM 1706 N N . THR A 1 216 ? 0.439 -25.869 5.560 1.00 81.56 216 THR A N 1
ATOM 1707 C CA . THR A 1 216 ? -0.924 -25.753 5.038 1.00 81.56 216 THR A CA 1
ATOM 1708 C C . THR A 1 216 ? -0.947 -24.610 4.046 1.00 81.56 216 THR A C 1
ATOM 1710 O O . THR A 1 216 ? -0.715 -23.457 4.409 1.00 81.56 216 THR A O 1
ATOM 1713 N N . GLU A 1 217 ? -1.193 -24.961 2.794 1.00 84.25 217 GLU A N 1
ATOM 1714 C CA . GLU A 1 217 ? -1.254 -24.016 1.696 1.00 84.25 217 GLU A CA 1
ATOM 1715 C C . GLU A 1 217 ? -2.554 -23.215 1.746 1.00 84.25 217 GLU A C 1
ATOM 1717 O O . GLU A 1 217 ? -3.638 -23.767 1.948 1.00 84.25 217 GLU A O 1
ATOM 1722 N N . LEU A 1 218 ? -2.430 -21.900 1.597 1.00 86.25 218 LEU A N 1
ATOM 1723 C CA . LEU A 1 218 ? -3.571 -21.001 1.479 1.00 86.25 218 LEU A CA 1
ATOM 1724 C C . LEU A 1 218 ? -4.044 -20.960 0.023 1.00 86.25 218 LEU A C 1
ATOM 1726 O O . LEU A 1 218 ? -3.304 -21.320 -0.891 1.00 86.25 218 LEU A O 1
ATOM 1730 N N . ALA A 1 219 ? -5.266 -20.473 -0.203 1.00 90.75 219 ALA A N 1
ATOM 1731 C CA . ALA A 1 219 ? -5.752 -20.243 -1.560 1.00 90.75 219 ALA A CA 1
ATOM 1732 C C . ALA A 1 219 ? -4.762 -19.356 -2.341 1.00 90.75 219 ALA A C 1
ATOM 1734 O O . ALA A 1 219 ? -4.316 -18.318 -1.837 1.00 90.75 219 ALA A O 1
ATOM 1735 N N . ASN A 1 220 ? -4.418 -19.795 -3.552 1.00 93.56 220 ASN A N 1
ATOM 1736 C CA . ASN A 1 220 ? -3.505 -19.111 -4.457 1.00 93.56 220 ASN A CA 1
ATOM 1737 C C . ASN A 1 220 ? -4.073 -19.083 -5.887 1.00 93.56 220 ASN A C 1
ATOM 1739 O O . ASN A 1 220 ? -4.918 -19.907 -6.253 1.00 93.56 220 ASN A O 1
ATOM 1743 N N . ILE A 1 221 ? -3.643 -18.104 -6.683 1.00 94.31 221 ILE A N 1
ATOM 1744 C CA . ILE A 1 221 ? -4.161 -17.864 -8.036 1.00 94.31 221 ILE A CA 1
ATOM 1745 C C . ILE A 1 221 ? -3.805 -19.015 -8.968 1.00 94.31 221 ILE A C 1
ATOM 1747 O O . ILE A 1 221 ? -4.677 -19.466 -9.713 1.00 94.31 221 ILE A O 1
ATOM 1751 N N . LYS A 1 222 ? -2.549 -19.476 -8.944 1.00 95.94 222 LYS A N 1
ATOM 1752 C CA . LYS A 1 222 ? -2.047 -20.526 -9.832 1.00 95.94 222 LYS A CA 1
ATOM 1753 C C . LYS A 1 222 ? -2.938 -21.767 -9.786 1.00 95.94 222 LYS A C 1
ATOM 1755 O O . LYS A 1 222 ? -3.511 -22.146 -10.809 1.00 95.94 222 LYS A O 1
ATOM 1760 N N . ASP A 1 223 ? -3.114 -22.351 -8.607 1.00 95.81 223 ASP A N 1
ATOM 1761 C CA . ASP A 1 223 ? -3.817 -23.622 -8.454 1.00 95.81 223 ASP A CA 1
ATOM 1762 C C . ASP A 1 223 ? -5.313 -23.473 -8.736 1.00 95.81 223 ASP A C 1
ATOM 1764 O O . ASP A 1 223 ? -5.920 -24.313 -9.404 1.00 95.81 223 ASP A O 1
ATOM 1768 N N . GLN A 1 224 ? -5.920 -22.368 -8.290 1.00 96.25 224 GLN A N 1
ATOM 1769 C CA . GLN A 1 224 ? -7.336 -22.091 -8.542 1.00 96.25 224 GLN A CA 1
ATOM 1770 C C . GLN A 1 224 ? -7.612 -21.835 -10.032 1.00 96.25 224 GLN A C 1
ATOM 1772 O O . GLN A 1 224 ? -8.661 -22.232 -10.546 1.00 96.25 224 GLN A O 1
ATOM 1777 N N . LEU A 1 225 ? -6.679 -21.207 -10.755 1.00 95.81 225 LEU A N 1
ATOM 1778 C CA . LEU A 1 225 ? -6.794 -20.990 -12.196 1.00 95.81 225 LEU A CA 1
ATOM 1779 C C . LEU A 1 225 ? -6.637 -22.299 -12.979 1.00 95.81 225 LEU A C 1
ATOM 1781 O O . LEU A 1 225 ? -7.448 -22.570 -13.869 1.00 95.81 225 LEU A O 1
ATOM 1785 N N . GLU A 1 226 ? -5.642 -23.122 -12.634 1.00 94.88 226 GLU A N 1
ATOM 1786 C CA . GLU A 1 226 ? -5.432 -24.448 -13.232 1.00 94.88 226 GLU A CA 1
ATOM 1787 C C . GLU A 1 226 ? -6.643 -25.361 -12.999 1.00 94.88 226 GLU A C 1
ATOM 1789 O O . GLU A 1 226 ? -7.126 -26.011 -13.931 1.00 94.88 226 GLU A O 1
ATOM 1794 N N . GLN A 1 227 ? -7.207 -25.337 -11.787 1.00 95.25 227 GLN A N 1
ATOM 1795 C CA . GLN A 1 227 ? -8.433 -26.059 -11.456 1.00 95.25 227 GLN A CA 1
ATOM 1796 C C . GLN A 1 227 ? -9.644 -25.542 -12.247 1.00 95.25 227 GLN A C 1
ATOM 1798 O O . GLN A 1 227 ? -10.469 -26.336 -12.708 1.00 95.25 227 GLN A O 1
ATOM 1803 N N . ALA A 1 228 ? -9.776 -24.223 -12.412 1.00 93.69 228 ALA A N 1
ATOM 1804 C CA . ALA A 1 228 ? -10.898 -23.619 -13.127 1.00 93.69 228 ALA A CA 1
ATOM 1805 C C . ALA A 1 228 ? -10.840 -23.842 -14.649 1.00 93.69 228 ALA A C 1
ATOM 1807 O O . ALA A 1 228 ? -11.875 -23.766 -15.318 1.00 93.69 228 ALA A O 1
ATOM 1808 N N . LEU A 1 229 ? -9.651 -24.096 -15.206 1.00 91.88 229 LEU A N 1
ATOM 1809 C CA . LEU A 1 229 ? -9.401 -24.222 -16.643 1.00 91.88 229 LEU A CA 1
ATOM 1810 C C . LEU A 1 229 ? -8.519 -25.448 -16.981 1.00 91.88 229 LEU A C 1
ATOM 1812 O O . LEU A 1 229 ? -7.472 -25.295 -17.612 1.00 91.88 229 LEU A O 1
ATOM 1816 N N . PRO A 1 230 ? -8.971 -26.688 -16.693 1.00 88.50 230 PRO A N 1
ATOM 1817 C CA . PRO A 1 230 ? -8.155 -27.906 -16.831 1.00 88.50 230 PRO A CA 1
ATOM 1818 C C . PRO A 1 230 ? -7.784 -28.261 -18.284 1.00 88.50 230 PRO A C 1
ATOM 1820 O O . PRO A 1 230 ? -6.967 -29.144 -18.530 1.00 88.50 230 PRO A O 1
ATOM 1823 N N . GLY A 1 231 ? -8.406 -27.602 -19.268 1.00 86.00 231 GLY A N 1
ATOM 1824 C CA . GLY A 1 231 ? -8.109 -27.763 -20.693 1.00 86.00 231 GLY A CA 1
ATOM 1825 C C . GLY A 1 231 ? -6.998 -26.850 -21.220 1.00 86.00 231 GLY A C 1
ATOM 1826 O O . GLY A 1 231 ? -6.690 -26.918 -22.408 1.00 86.00 231 GLY A O 1
ATOM 1827 N N . TYR A 1 232 ? -6.422 -25.986 -20.383 1.00 89.62 232 TYR A N 1
ATOM 1828 C CA . TYR A 1 232 ? -5.363 -25.049 -20.756 1.00 89.62 232 TYR A CA 1
ATOM 1829 C C . TYR A 1 232 ? -4.026 -25.464 -20.148 1.00 89.62 232 TYR A C 1
ATOM 1831 O O . TYR A 1 232 ? -3.970 -26.101 -19.100 1.00 89.62 232 TYR A O 1
ATOM 1839 N N . ARG A 1 233 ? -2.931 -25.096 -20.819 1.00 94.62 233 ARG A N 1
ATOM 1840 C CA . ARG A 1 233 ? -1.578 -25.235 -20.273 1.00 94.62 233 ARG A CA 1
ATOM 1841 C C . ARG A 1 233 ? -1.096 -23.861 -19.857 1.00 94.62 233 ARG A C 1
ATOM 1843 O O . ARG A 1 233 ? -0.903 -23.013 -20.726 1.00 94.62 233 ARG A O 1
ATOM 1850 N N . PHE A 1 234 ? -0.907 -23.645 -18.566 1.00 95.81 234 PHE A N 1
ATOM 1851 C CA . PHE A 1 234 ? -0.435 -22.366 -18.059 1.00 95.81 234 PHE A CA 1
ATOM 1852 C C . PHE A 1 234 ? 1.077 -22.360 -17.870 1.00 95.81 234 PHE A C 1
ATOM 1854 O O . PHE A 1 234 ? 1.703 -23.382 -17.595 1.00 95.81 234 PHE A O 1
ATOM 1861 N N . VAL A 1 235 ? 1.659 -21.182 -18.053 1.00 96.69 235 VAL A N 1
ATOM 1862 C CA . VAL A 1 235 ? 3.013 -20.854 -17.628 1.00 96.69 235 VAL A CA 1
ATOM 1863 C C . VAL A 1 235 ? 2.924 -19.573 -16.830 1.00 96.69 235 VAL A C 1
ATOM 1865 O O . VAL A 1 235 ? 2.534 -18.540 -17.365 1.00 96.69 235 VAL A O 1
ATOM 1868 N N . PHE A 1 236 ? 3.294 -19.647 -15.563 1.00 95.75 236 PHE A N 1
ATOM 1869 C CA . PHE A 1 236 ? 3.284 -18.507 -14.662 1.00 95.75 236 PHE A CA 1
ATOM 1870 C C . PHE A 1 236 ? 4.673 -17.869 -14.645 1.00 95.75 236 PHE A C 1
ATOM 1872 O O . PHE A 1 236 ? 5.689 -18.576 -14.606 1.00 95.75 236 PHE A O 1
ATOM 1879 N N . ARG A 1 237 ? 4.711 -16.541 -14.741 1.00 94.56 237 ARG A N 1
ATOM 1880 C CA . ARG A 1 237 ? 5.915 -15.726 -14.571 1.00 94.56 237 ARG A CA 1
ATOM 1881 C C . ARG A 1 237 ? 5.599 -14.493 -13.749 1.00 94.56 237 ARG A C 1
ATOM 1883 O O . ARG A 1 237 ? 4.472 -14.010 -13.761 1.00 94.56 237 ARG A O 1
ATOM 1890 N N . HIS A 1 238 ? 6.620 -14.015 -13.057 1.00 91.88 238 HIS A N 1
ATOM 1891 C CA . HIS A 1 238 ? 6.566 -12.832 -12.221 1.00 91.88 238 HIS A CA 1
ATOM 1892 C C . HIS A 1 238 ? 7.550 -11.789 -12.756 1.00 91.88 238 HIS A C 1
ATOM 1894 O O . HIS A 1 238 ? 8.660 -12.154 -13.145 1.00 91.88 238 HIS A O 1
ATOM 1900 N N . GLY A 1 239 ? 7.121 -10.533 -12.787 1.00 88.81 239 GLY A N 1
ATOM 1901 C CA . GLY A 1 239 ? 7.955 -9.354 -12.995 1.00 88.81 239 GLY A CA 1
ATOM 1902 C C . GLY A 1 239 ? 7.703 -8.334 -11.885 1.00 88.81 239 GLY A C 1
ATOM 1903 O O . GLY A 1 239 ? 6.765 -8.482 -11.108 1.00 88.81 239 GLY A O 1
ATOM 1904 N N . SER A 1 240 ? 8.530 -7.299 -11.827 1.00 84.00 240 SER A N 1
ATOM 1905 C CA . SER A 1 240 ? 8.426 -6.208 -10.854 1.00 84.00 240 SER A CA 1
ATOM 1906 C C . SER A 1 240 ? 8.271 -4.883 -11.593 1.00 84.00 240 SER A C 1
ATOM 1908 O O . SER A 1 240 ? 8.900 -4.693 -12.640 1.00 84.00 240 SER A O 1
ATOM 1910 N N . GLU A 1 241 ? 7.453 -3.974 -11.061 1.00 79.62 241 GLU A N 1
ATOM 1911 C CA . GLU A 1 241 ? 7.328 -2.628 -11.628 1.00 79.62 241 GLU A CA 1
ATOM 1912 C C . GLU A 1 241 ? 8.576 -1.762 -11.428 1.00 79.62 241 GLU A C 1
ATOM 1914 O O . GLU A 1 241 ? 8.868 -0.920 -12.267 1.00 79.62 241 GLU A O 1
ATOM 1919 N N . ALA A 1 242 ? 9.372 -2.021 -10.389 1.00 76.94 242 ALA A N 1
ATOM 1920 C CA . ALA A 1 242 ? 10.653 -1.348 -10.193 1.00 76.94 242 ALA A CA 1
ATOM 1921 C C . ALA A 1 242 ? 11.713 -1.813 -11.205 1.00 76.94 242 ALA A C 1
ATOM 1923 O O . ALA A 1 242 ? 12.591 -1.055 -11.614 1.00 76.94 242 ALA A O 1
ATOM 1924 N N . TYR A 1 243 ? 11.619 -3.067 -11.655 1.00 83.75 243 TYR A N 1
ATOM 1925 C CA . TYR A 1 243 ? 12.575 -3.690 -12.569 1.00 83.75 243 TYR A CA 1
ATOM 1926 C C . TYR A 1 243 ? 11.918 -4.051 -13.905 1.00 83.75 243 TYR A C 1
ATOM 1928 O O . TYR A 1 243 ? 11.908 -5.212 -14.323 1.00 83.75 243 TYR A O 1
ATOM 1936 N N . MET A 1 244 ? 11.352 -3.070 -14.610 1.00 84.44 244 MET A N 1
ATOM 1937 C CA . MET A 1 244 ? 10.665 -3.355 -15.875 1.00 84.44 244 MET A CA 1
ATOM 1938 C C . MET A 1 244 ? 11.611 -3.838 -16.973 1.00 84.44 244 MET A C 1
ATOM 1940 O O . MET A 1 244 ? 11.294 -4.793 -17.685 1.00 84.44 244 MET A O 1
ATOM 1944 N N . LYS A 1 245 ? 12.793 -3.224 -17.079 1.00 85.19 245 LYS A N 1
ATOM 1945 C CA . LYS A 1 245 ? 13.826 -3.554 -18.070 1.00 85.19 245 LYS A CA 1
ATOM 1946 C C . LYS A 1 245 ? 15.062 -4.154 -17.405 1.00 85.19 245 LYS A C 1
ATOM 1948 O O . LYS A 1 245 ? 15.299 -3.954 -16.218 1.00 85.19 245 LYS A O 1
ATOM 1953 N N . ASN A 1 246 ? 15.896 -4.842 -18.184 1.00 86.19 246 ASN A N 1
ATOM 1954 C CA . ASN A 1 246 ? 17.228 -5.292 -17.765 1.00 86.19 246 ASN A CA 1
ATOM 1955 C C . ASN A 1 246 ? 18.241 -4.139 -17.752 1.00 86.19 246 ASN A C 1
ATOM 1957 O O . ASN A 1 246 ? 19.252 -4.158 -18.461 1.00 86.19 246 ASN A O 1
ATOM 1961 N N . LEU A 1 247 ? 17.934 -3.116 -16.961 1.00 80.25 247 LEU A N 1
ATOM 1962 C CA . LEU A 1 247 ? 18.752 -1.934 -16.754 1.00 80.25 247 LEU A CA 1
ATOM 1963 C C . LEU A 1 247 ? 18.988 -1.747 -15.253 1.00 80.25 247 LEU A C 1
ATOM 1965 O O . LEU A 1 247 ? 18.152 -2.127 -14.438 1.00 80.25 247 LEU A O 1
ATOM 1969 N N . ASP A 1 248 ? 20.141 -1.199 -14.893 1.00 69.62 248 ASP A N 1
ATOM 1970 C CA . ASP A 1 248 ? 20.361 -0.635 -13.566 1.00 69.62 248 ASP A CA 1
ATOM 1971 C C . ASP A 1 248 ? 19.702 0.762 -13.456 1.00 69.62 248 ASP A C 1
ATOM 1973 O O . ASP A 1 248 ? 19.196 1.276 -14.463 1.00 69.62 248 ASP A O 1
ATOM 1977 N N . PRO A 1 249 ? 19.702 1.390 -12.266 1.00 60.00 249 PRO A N 1
ATOM 1978 C CA . PRO A 1 249 ? 19.123 2.721 -12.044 1.00 60.00 249 PRO A CA 1
ATOM 1979 C C . PRO A 1 249 ? 19.651 3.819 -12.970 1.00 60.00 249 PRO A C 1
ATOM 1981 O O . PRO A 1 249 ? 18.967 4.803 -13.209 1.00 60.00 249 PRO A O 1
ATOM 1984 N N . TYR A 1 250 ? 20.845 3.633 -13.532 1.00 60.66 250 TYR A N 1
ATOM 1985 C CA . TYR A 1 250 ? 21.520 4.584 -14.416 1.00 60.66 250 TYR A CA 1
ATOM 1986 C C . TYR A 1 250 ? 21.265 4.276 -15.897 1.00 60.66 250 TYR A C 1
ATOM 1988 O O . TYR A 1 250 ? 21.954 4.772 -16.795 1.00 60.66 250 TYR A O 1
ATOM 1996 N N . GLY A 1 251 ? 20.322 3.376 -16.183 1.00 66.75 251 GLY A N 1
ATOM 1997 C CA . GLY A 1 251 ? 19.994 2.950 -17.535 1.00 66.75 251 GLY A CA 1
ATOM 1998 C C . GLY A 1 251 ? 21.082 2.104 -18.205 1.00 66.75 251 GLY A C 1
ATOM 1999 O O . GLY A 1 251 ? 21.045 1.938 -19.430 1.00 66.75 251 GLY A O 1
ATOM 2000 N N . LYS A 1 252 ? 22.053 1.559 -17.456 1.00 73.62 252 LYS A N 1
ATOM 2001 C CA . LYS A 1 252 ? 23.078 0.661 -18.010 1.00 73.62 252 LYS A CA 1
ATOM 2002 C C . LYS A 1 252 ? 22.548 -0.772 -18.046 1.00 73.62 252 LYS A C 1
ATOM 2004 O O . LYS A 1 252 ? 21.880 -1.199 -17.110 1.00 73.62 252 LYS A O 1
ATOM 2009 N N . PRO A 1 253 ? 22.862 -1.566 -19.086 1.00 83.50 253 PRO A N 1
ATOM 2010 C CA . PRO A 1 253 ? 22.425 -2.957 -19.155 1.00 83.50 253 PRO A CA 1
ATOM 2011 C C . PRO A 1 253 ? 22.865 -3.782 -17.938 1.00 83.50 253 PRO A C 1
ATOM 2013 O O . PRO A 1 253 ? 24.060 -3.941 -17.685 1.00 83.50 253 PRO A O 1
ATOM 2016 N N . LYS A 1 254 ? 21.896 -4.369 -17.232 1.00 83.94 254 LYS A N 1
ATOM 2017 C CA . LYS A 1 254 ? 22.098 -5.261 -16.083 1.00 83.94 254 LYS A CA 1
ATOM 2018 C C . LYS A 1 254 ? 21.168 -6.452 -16.240 1.00 83.94 254 LYS A C 1
ATOM 2020 O O . LYS A 1 254 ? 19.965 -6.293 -16.398 1.00 83.94 254 LYS A O 1
ATOM 2025 N N . ASN A 1 255 ? 21.719 -7.663 -16.221 1.00 84.00 255 ASN A N 1
ATOM 2026 C CA . ASN A 1 255 ? 2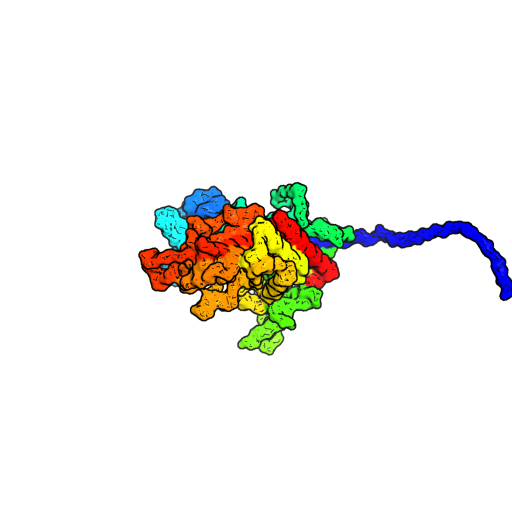0.885 -8.859 -16.277 1.00 84.00 255 ASN A CA 1
ATOM 2027 C C . ASN A 1 255 ? 20.174 -9.038 -14.932 1.00 84.00 255 ASN A C 1
ATOM 2029 O O . ASN A 1 255 ? 20.818 -9.359 -13.932 1.00 84.00 255 ASN A O 1
ATOM 2033 N N . LEU A 1 256 ? 18.864 -8.828 -14.927 1.00 82.81 256 LEU A N 1
ATOM 2034 C CA . LEU A 1 256 ? 18.008 -8.953 -13.760 1.00 82.81 256 LEU A CA 1
ATOM 2035 C C . LEU A 1 256 ? 17.102 -10.178 -13.968 1.00 82.81 256 LEU A C 1
ATOM 2037 O O . LEU A 1 256 ? 16.175 -10.127 -14.781 1.00 82.81 256 LEU A O 1
ATOM 2041 N N . PRO A 1 257 ? 17.338 -11.293 -13.247 1.00 79.31 257 PRO A N 1
ATOM 2042 C CA . PRO A 1 257 ? 16.551 -12.521 -13.402 1.00 79.31 257 PRO A CA 1
ATOM 2043 C C . PRO A 1 257 ? 15.050 -12.343 -13.143 1.00 79.31 257 PRO A C 1
ATOM 2045 O O . PRO A 1 257 ? 14.248 -13.140 -13.620 1.00 79.31 257 PRO A O 1
ATOM 2048 N N . TYR A 1 258 ? 14.690 -11.309 -12.384 1.00 76.50 258 TYR A N 1
ATOM 2049 C CA . TYR A 1 258 ? 13.328 -11.015 -11.948 1.00 76.50 258 TYR A CA 1
ATOM 2050 C C . TYR A 1 258 ? 12.722 -9.796 -12.655 1.00 76.50 258 TYR A C 1
ATOM 2052 O O . TYR A 1 258 ? 11.656 -9.336 -12.251 1.00 76.50 258 TYR A O 1
ATOM 2060 N N . SER A 1 259 ? 13.388 -9.258 -13.686 1.00 89.19 259 SER A N 1
ATOM 2061 C CA . SER A 1 259 ? 12.830 -8.138 -14.442 1.00 89.19 259 SER A CA 1
ATOM 2062 C C . SER A 1 259 ? 11.629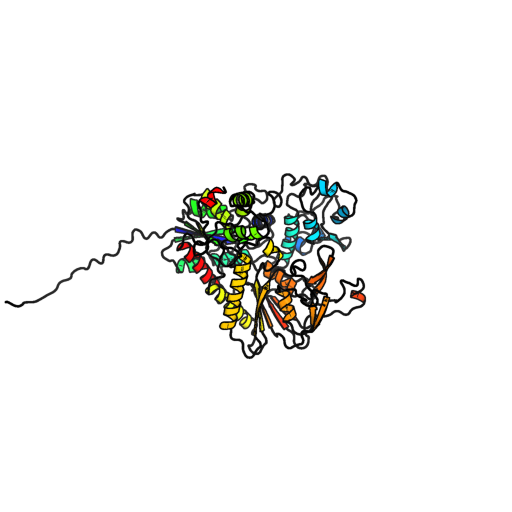 -8.563 -15.280 1.00 89.19 259 SER A C 1
ATOM 2064 O O . SER A 1 259 ? 11.534 -9.702 -15.757 1.00 89.19 259 SER A O 1
ATOM 2066 N N . THR A 1 260 ? 10.723 -7.619 -15.515 1.00 91.69 260 THR A N 1
ATOM 2067 C CA . THR A 1 260 ? 9.546 -7.840 -16.362 1.00 91.69 260 THR A CA 1
ATOM 2068 C C . THR A 1 260 ? 9.950 -8.172 -17.805 1.00 91.69 260 THR A C 1
ATOM 2070 O O . THR A 1 260 ? 9.359 -9.063 -18.419 1.00 91.69 260 THR A O 1
ATOM 2073 N N . GLU A 1 261 ? 11.003 -7.546 -18.338 1.00 93.31 261 GLU A N 1
ATOM 2074 C CA . GLU A 1 261 ? 11.582 -7.875 -19.646 1.00 93.31 261 GLU A CA 1
ATOM 2075 C C . GLU A 1 261 ? 12.066 -9.332 -19.714 1.00 93.31 261 GLU A C 1
ATOM 2077 O O . GLU A 1 261 ? 11.729 -10.042 -20.665 1.00 93.31 261 GLU A O 1
ATOM 2082 N N . THR A 1 262 ? 12.797 -9.807 -18.697 1.00 93.31 262 THR A N 1
ATOM 2083 C CA . THR A 1 262 ? 13.245 -11.207 -18.623 1.00 93.31 262 THR A CA 1
ATOM 2084 C C . THR A 1 262 ? 12.055 -12.163 -18.569 1.00 93.31 262 THR A C 1
ATOM 2086 O O . THR A 1 262 ? 12.016 -13.143 -19.313 1.00 93.31 262 THR A O 1
ATOM 2089 N N . ALA A 1 263 ? 11.040 -11.865 -17.755 1.00 94.44 263 ALA A N 1
ATOM 2090 C CA . ALA A 1 263 ? 9.825 -12.672 -17.675 1.00 94.44 263 ALA A CA 1
ATOM 2091 C C . ALA A 1 263 ? 9.095 -12.769 -19.029 1.00 94.44 263 ALA A C 1
ATOM 2093 O O . ALA A 1 263 ? 8.652 -13.852 -19.425 1.00 94.44 263 ALA A O 1
ATOM 2094 N N . ILE A 1 264 ? 8.999 -11.659 -19.770 1.00 96.38 264 ILE A N 1
ATOM 2095 C CA . ILE A 1 264 ? 8.408 -11.621 -21.116 1.00 96.38 264 ILE A CA 1
ATOM 2096 C C . ILE A 1 264 ? 9.234 -12.453 -22.103 1.00 96.38 264 ILE A C 1
ATOM 2098 O O . ILE A 1 264 ? 8.656 -13.249 -22.851 1.00 96.38 264 ILE A O 1
ATOM 2102 N N . ASP A 1 265 ? 10.561 -12.306 -22.103 1.00 95.50 265 ASP A N 1
ATOM 2103 C CA . ASP A 1 265 ? 11.450 -13.100 -22.957 1.00 95.50 265 ASP A CA 1
ATOM 2104 C C . ASP A 1 265 ? 11.283 -14.599 -22.684 1.00 95.50 265 ASP A C 1
ATOM 2106 O O . ASP A 1 265 ? 11.088 -15.391 -23.612 1.00 95.50 265 ASP A O 1
ATOM 2110 N N . GLU A 1 266 ? 11.239 -14.996 -21.412 1.00 95.00 266 GLU A N 1
ATOM 2111 C CA . GLU A 1 266 ? 11.020 -16.387 -21.044 1.00 95.00 266 GLU A CA 1
ATOM 2112 C C . GLU A 1 266 ? 9.662 -16.907 -21.528 1.00 95.00 266 GLU A C 1
ATOM 2114 O O . GLU A 1 266 ? 9.597 -18.004 -22.089 1.00 95.00 266 GLU A O 1
ATOM 2119 N N . LEU A 1 267 ? 8.579 -16.138 -21.374 1.00 97.00 267 LEU A N 1
ATOM 2120 C CA . LEU A 1 267 ? 7.258 -16.528 -21.877 1.00 97.00 267 LEU A CA 1
ATOM 2121 C C . LEU A 1 267 ? 7.262 -16.716 -23.404 1.00 97.00 267 LEU A C 1
ATOM 2123 O O . LEU A 1 267 ? 6.721 -17.702 -23.919 1.00 97.00 267 LEU A O 1
ATOM 2127 N N . ILE A 1 268 ? 7.875 -15.790 -24.143 1.00 96.62 268 ILE A N 1
ATOM 2128 C CA . ILE A 1 268 ? 7.820 -15.761 -25.610 1.00 96.62 268 ILE A CA 1
ATOM 2129 C C . ILE A 1 268 ? 8.806 -16.752 -26.237 1.00 96.62 268 ILE A C 1
ATOM 2131 O O . ILE A 1 268 ? 8.413 -17.543 -27.098 1.00 96.62 268 ILE A O 1
ATOM 2135 N N . ASN A 1 269 ? 10.072 -16.716 -25.831 1.00 95.50 269 ASN A N 1
ATOM 2136 C CA . ASN A 1 269 ? 11.168 -17.380 -26.536 1.00 95.50 269 ASN A CA 1
ATOM 2137 C C . ASN A 1 269 ? 11.504 -18.758 -25.952 1.00 95.50 269 ASN A C 1
ATOM 2139 O O . ASN A 1 269 ? 11.711 -19.714 -26.711 1.00 95.50 269 ASN A O 1
ATOM 2143 N N . LYS A 1 270 ? 11.501 -18.894 -24.621 1.00 95.38 270 LYS A N 1
ATOM 2144 C CA . LYS A 1 270 ? 11.787 -20.166 -23.932 1.00 95.38 270 LYS A CA 1
ATOM 2145 C C . LYS A 1 270 ? 10.547 -21.049 -23.850 1.00 95.38 270 LYS A C 1
ATOM 2147 O O . LYS A 1 270 ? 10.570 -22.206 -24.267 1.00 95.38 270 LYS A O 1
ATOM 2152 N N . GLU A 1 271 ? 9.447 -20.489 -23.367 1.00 96.50 271 GLU A N 1
ATOM 2153 C CA . GLU A 1 271 ? 8.209 -21.217 -23.106 1.00 96.50 271 GLU A CA 1
ATOM 2154 C C . GLU A 1 271 ? 7.306 -21.296 -24.333 1.00 96.50 271 GLU A C 1
ATOM 2156 O O . GLU A 1 271 ? 6.522 -22.240 -24.447 1.00 96.50 271 GLU A O 1
ATOM 2161 N N . LYS A 1 272 ? 7.454 -20.369 -25.286 1.00 95.38 272 LYS A N 1
ATOM 2162 C CA . LYS A 1 272 ? 6.703 -20.352 -26.549 1.00 95.38 272 LYS A CA 1
ATOM 2163 C C . LYS A 1 272 ? 5.194 -20.369 -26.313 1.00 95.38 272 LYS A C 1
ATOM 2165 O O . LYS A 1 272 ? 4.477 -21.178 -26.902 1.00 95.38 272 LYS A O 1
ATOM 2170 N N . VAL A 1 273 ? 4.722 -19.499 -25.420 1.00 96.12 273 VAL A N 1
ATOM 2171 C CA . VAL A 1 273 ? 3.285 -19.333 -25.175 1.00 96.12 273 VAL A CA 1
ATOM 2172 C C . VAL A 1 273 ? 2.580 -18.784 -26.421 1.00 96.12 273 VAL A C 1
ATOM 2174 O O . VAL A 1 273 ? 3.169 -18.072 -27.236 1.00 96.12 273 VAL A O 1
ATOM 2177 N N . ASP A 1 274 ? 1.300 -19.108 -26.570 1.00 92.50 274 ASP A N 1
ATOM 2178 C CA . ASP A 1 274 ? 0.447 -18.636 -27.666 1.00 92.50 274 ASP A CA 1
ATOM 2179 C C . ASP A 1 274 ? -0.093 -17.218 -27.416 1.00 92.50 274 ASP A C 1
ATOM 2181 O O . ASP A 1 274 ? -0.505 -16.517 -28.346 1.00 92.50 274 ASP A O 1
ATOM 2185 N N . ARG A 1 275 ? -0.156 -16.820 -26.141 1.00 91.38 275 ARG A N 1
ATOM 2186 C CA . ARG A 1 275 ? -0.692 -15.546 -25.652 1.00 91.38 275 ARG A CA 1
ATOM 2187 C C . ARG A 1 275 ? -0.183 -15.274 -24.240 1.00 91.38 275 ARG A C 1
ATOM 2189 O O . ARG A 1 275 ? 0.008 -16.215 -23.472 1.00 91.38 275 ARG A O 1
ATOM 2196 N N . ILE A 1 276 ? -0.059 -13.994 -23.903 1.00 93.62 276 ILE A N 1
ATOM 2197 C CA . ILE A 1 276 ? 0.227 -13.507 -22.554 1.00 93.62 276 ILE A CA 1
ATOM 2198 C C . ILE A 1 276 ? -1.032 -12.851 -21.973 1.00 93.62 276 ILE A C 1
ATOM 2200 O O . ILE A 1 276 ? -1.706 -12.073 -22.653 1.00 93.62 276 ILE A O 1
ATOM 2204 N N . ILE A 1 277 ? -1.344 -13.181 -20.724 1.00 92.31 277 ILE A N 1
ATOM 2205 C CA . ILE A 1 277 ? -2.297 -12.474 -19.873 1.00 92.31 277 ILE A CA 1
ATOM 2206 C C . ILE A 1 277 ? -1.488 -11.722 -18.823 1.00 92.31 277 ILE A C 1
ATOM 2208 O O . ILE A 1 277 ? -0.758 -12.352 -18.063 1.00 92.31 277 ILE A O 1
ATOM 2212 N N . LEU A 1 278 ? -1.605 -10.400 -18.799 1.00 89.88 278 LEU A N 1
ATOM 2213 C CA . LEU A 1 278 ? -1.021 -9.563 -17.758 1.00 89.88 278 LEU A CA 1
ATOM 2214 C C . LEU A 1 278 ? -2.010 -9.441 -16.595 1.00 89.88 278 LEU A C 1
ATOM 2216 O O . LEU A 1 278 ? -3.168 -9.068 -16.793 1.00 89.88 278 LEU A O 1
ATOM 2220 N N . TYR A 1 279 ? -1.538 -9.748 -15.394 1.00 88.00 279 TYR A N 1
ATOM 2221 C CA . TYR A 1 279 ? -2.221 -9.530 -14.128 1.00 88.00 279 TYR A CA 1
ATOM 2222 C C . TYR A 1 279 ? -1.333 -8.648 -13.243 1.00 88.00 279 TYR A C 1
ATOM 2224 O O . TYR A 1 279 ? -0.135 -8.890 -13.144 1.00 88.00 279 TYR A O 1
ATOM 2232 N N . ILE A 1 280 ? -1.900 -7.609 -12.637 1.00 80.12 280 ILE A N 1
ATOM 2233 C CA . ILE A 1 280 ? -1.166 -6.634 -11.819 1.00 80.12 280 ILE A CA 1
ATOM 2234 C C . ILE A 1 280 ? -1.645 -6.805 -10.375 1.00 80.12 280 ILE A C 1
ATOM 2236 O O . ILE A 1 280 ? -2.850 -6.933 -10.157 1.00 80.12 280 ILE A O 1
ATOM 2240 N N . GLY A 1 281 ? -0.712 -6.863 -9.421 1.00 68.06 281 GLY A N 1
ATOM 2241 C CA . GLY A 1 281 ? -0.960 -7.155 -8.000 1.00 68.06 281 GLY A CA 1
ATOM 2242 C C . GLY A 1 281 ? -1.649 -6.061 -7.189 1.00 68.06 281 GLY A C 1
ATOM 2243 O O . GLY A 1 281 ? -1.948 -6.286 -6.023 1.00 68.06 281 GLY A O 1
ATOM 2244 N N . ALA A 1 282 ? -1.978 -4.922 -7.796 1.00 64.44 282 ALA A N 1
ATOM 2245 C CA . ALA A 1 282 ? -2.866 -3.926 -7.207 1.00 64.44 282 ALA A CA 1
ATOM 2246 C C . ALA A 1 282 ? -4.336 -4.260 -7.569 1.00 64.44 282 ALA A C 1
ATOM 2248 O O . ALA A 1 282 ? -4.677 -4.324 -8.758 1.00 64.44 282 ALA A O 1
ATOM 2249 N N . PRO A 1 283 ? -5.212 -4.562 -6.586 1.00 48.97 283 PRO A N 1
ATOM 2250 C CA . PRO A 1 283 ? -6.580 -5.050 -6.830 1.00 48.97 283 PRO A CA 1
ATOM 2251 C C . PRO A 1 283 ? -7.509 -3.932 -7.290 1.00 48.97 283 PRO A C 1
ATOM 2253 O O . PRO A 1 283 ? -8.494 -4.153 -8.009 1.00 48.97 283 PRO A O 1
ATOM 2256 N N . ASP A 1 284 ? -7.211 -2.748 -6.785 1.00 50.28 284 ASP A N 1
ATOM 2257 C CA . ASP A 1 284 ? -7.913 -1.516 -6.940 1.00 50.28 284 ASP A CA 1
ATOM 2258 C C . ASP A 1 284 ? -7.450 -0.855 -8.229 1.00 50.28 284 ASP A C 1
ATOM 2260 O O . ASP A 1 284 ? -6.641 -1.357 -9.012 1.00 50.28 284 ASP A O 1
ATOM 2264 N N . THR A 1 285 ? -8.126 0.218 -8.559 1.00 49.84 285 THR A N 1
ATOM 2265 C CA . THR A 1 285 ? -8.085 0.800 -9.884 1.00 49.84 285 THR A CA 1
ATOM 2266 C C . THR A 1 285 ? -6.871 1.686 -10.053 1.00 49.84 285 THR A C 1
ATOM 2268 O O . THR A 1 285 ? -7.055 2.750 -10.626 1.00 49.84 285 THR A O 1
ATOM 2271 N N . THR A 1 286 ? -5.670 1.274 -9.604 1.00 40.47 286 THR A N 1
ATOM 2272 C CA . THR A 1 286 ? -4.394 1.981 -9.835 1.00 40.47 286 THR A CA 1
ATOM 2273 C C . THR A 1 286 ? -4.137 2.074 -11.333 1.00 40.47 286 THR A C 1
ATOM 2275 O O . THR A 1 286 ? -3.424 1.307 -11.979 1.00 40.47 286 THR A O 1
ATOM 2278 N N . ASN A 1 287 ? -4.799 3.030 -11.958 1.00 42.09 287 ASN A N 1
ATOM 2279 C CA . ASN A 1 287 ? -4.691 3.286 -13.373 1.00 42.09 287 ASN A CA 1
ATOM 2280 C C . ASN A 1 287 ? -3.404 4.026 -13.716 1.00 42.09 287 ASN A C 1
ATOM 2282 O O . ASN A 1 287 ? -3.095 4.117 -14.898 1.00 42.09 287 ASN A O 1
ATOM 2286 N N . MET A 1 288 ? -2.605 4.397 -12.713 1.00 40.47 288 MET A N 1
ATOM 2287 C CA . MET A 1 288 ? -1.188 4.667 -12.887 1.00 40.47 288 MET A CA 1
ATOM 2288 C C . MET A 1 288 ? -0.485 3.511 -13.599 1.00 40.47 288 MET A C 1
ATOM 2290 O O . MET A 1 288 ? 0.547 3.750 -14.192 1.00 40.47 288 MET A O 1
ATOM 2294 N N . THR A 1 289 ? -1.058 2.294 -13.610 1.00 47.81 289 THR A N 1
ATOM 2295 C CA . THR A 1 289 ? -0.586 1.136 -14.390 1.00 47.81 289 THR A CA 1
ATOM 2296 C C . THR A 1 289 ? -1.277 0.956 -15.755 1.00 47.81 289 THR A C 1
ATOM 2298 O O . THR A 1 289 ? -0.797 0.187 -16.587 1.00 47.81 289 THR A O 1
ATOM 2301 N N . ARG A 1 290 ? -2.391 1.661 -16.021 1.00 49.19 290 ARG A N 1
ATOM 2302 C CA . ARG A 1 290 ? -3.281 1.525 -17.200 1.00 49.19 290 ARG A CA 1
ATOM 2303 C C . ARG A 1 290 ? -3.483 2.841 -17.971 1.00 49.19 290 ARG A C 1
ATOM 2305 O O . ARG A 1 290 ? -4.490 2.986 -18.662 1.00 49.19 290 ARG A O 1
ATOM 2312 N N . LEU A 1 291 ? -2.574 3.810 -17.846 1.00 52.81 291 LEU A N 1
ATOM 2313 C CA . LEU A 1 291 ? -2.751 5.124 -18.468 1.00 52.81 291 LEU A CA 1
ATOM 2314 C C . LEU A 1 291 ? -2.716 5.075 -19.998 1.00 52.81 291 LEU A C 1
ATOM 2316 O O . LEU A 1 291 ? -1.991 4.301 -20.630 1.00 52.81 291 LEU A O 1
ATOM 2320 N N . GLY A 1 292 ? -3.498 5.981 -20.584 1.00 49.28 292 GLY A N 1
ATOM 2321 C CA . GLY A 1 292 ? -3.473 6.329 -21.999 1.00 49.28 292 GLY A CA 1
ATOM 2322 C C . GLY A 1 292 ? -4.869 6.337 -22.632 1.00 49.28 292 GLY A C 1
ATOM 2323 O O . GLY A 1 292 ? -5.737 5.558 -22.236 1.00 49.28 292 GLY A O 1
ATOM 2324 N N . PRO A 1 293 ? -5.103 7.150 -23.678 1.00 49.12 293 PRO A N 1
ATOM 2325 C CA . PRO A 1 293 ? -6.389 7.247 -24.387 1.00 49.12 293 PRO A CA 1
ATOM 2326 C C . PRO A 1 293 ? -6.812 5.949 -25.109 1.00 49.12 293 PRO A C 1
ATOM 2328 O O . PRO A 1 293 ? -7.828 5.927 -25.801 1.00 49.12 293 PRO A O 1
ATOM 2331 N N . CYS A 1 294 ? -6.024 4.883 -24.969 1.00 53.16 294 CYS A N 1
ATOM 2332 C CA . CYS A 1 294 ? -6.074 3.650 -25.744 1.00 53.16 294 CYS A CA 1
ATOM 2333 C C . CYS A 1 294 ? -6.540 2.436 -24.930 1.00 53.16 294 CYS A C 1
ATOM 2335 O O . CYS A 1 294 ? -6.592 1.337 -25.483 1.00 53.16 294 CYS A O 1
ATOM 2337 N N . TRP A 1 295 ? -6.844 2.604 -23.639 1.00 61.44 295 TRP A N 1
ATOM 2338 C CA . TRP A 1 295 ? -7.254 1.508 -22.761 1.00 61.44 295 TRP A CA 1
ATOM 2339 C C . TRP A 1 295 ? -8.755 1.337 -22.725 1.00 61.44 295 TRP A C 1
ATOM 2341 O O . TRP A 1 295 ? -9.487 2.292 -22.478 1.00 61.44 295 TRP A O 1
ATOM 2351 N N . LEU A 1 296 ? -9.193 0.105 -22.964 1.00 60.78 296 LEU A N 1
ATOM 2352 C CA . LEU A 1 296 ? -10.600 -0.224 -23.110 1.00 60.78 296 LEU A CA 1
ATOM 2353 C C . LEU A 1 296 ? -11.146 -1.000 -21.904 1.00 60.78 296 LEU A C 1
ATOM 2355 O O . LEU A 1 296 ? -10.498 -1.923 -21.399 1.00 60.78 296 LEU A O 1
ATOM 2359 N N . ASP A 1 297 ? -12.362 -0.658 -21.484 1.00 59.59 297 ASP A N 1
ATOM 2360 C CA . ASP A 1 297 ? -13.149 -1.434 -20.529 1.00 59.59 297 ASP A CA 1
ATOM 2361 C C . ASP A 1 297 ? -13.634 -2.773 -21.117 1.00 59.59 297 ASP A C 1
ATOM 2363 O O . ASP A 1 297 ? -13.312 -3.174 -22.239 1.00 59.59 297 ASP A O 1
ATOM 2367 N N . GLU A 1 298 ? -14.446 -3.486 -20.341 1.00 56.41 298 GLU A N 1
ATOM 2368 C CA . GLU A 1 298 ? -15.093 -4.734 -20.756 1.00 56.41 298 GLU A CA 1
ATOM 2369 C C . GLU A 1 298 ? -16.010 -4.599 -21.984 1.00 56.41 298 GLU A C 1
ATOM 2371 O O . GLU A 1 298 ? -16.235 -5.591 -22.683 1.00 56.41 298 GLU A O 1
ATOM 2376 N N . ASN A 1 299 ? -16.470 -3.383 -22.291 1.00 58.88 299 ASN A N 1
ATOM 2377 C CA . ASN A 1 299 ? -17.304 -3.048 -23.443 1.00 58.88 299 ASN A CA 1
ATOM 2378 C C . ASN A 1 299 ? -16.496 -2.503 -24.631 1.00 58.88 299 ASN A C 1
ATOM 2380 O O . ASN A 1 299 ? -17.076 -2.202 -25.677 1.00 58.88 299 ASN A O 1
ATOM 2384 N N . GLY A 1 300 ? -15.172 -2.385 -24.507 1.00 58.16 300 GLY A N 1
ATOM 2385 C CA . GLY A 1 300 ? -14.329 -1.828 -25.557 1.00 58.16 300 GLY A CA 1
ATOM 2386 C C . GLY A 1 300 ? -14.298 -0.293 -25.589 1.00 58.16 300 GLY A C 1
ATOM 2387 O O . GLY A 1 300 ? -14.031 0.265 -26.652 1.00 58.16 300 GLY A O 1
ATOM 2388 N N . GLN A 1 301 ? -14.608 0.397 -24.487 1.00 58.94 301 GLN A N 1
ATOM 2389 C CA . GLN A 1 301 ? -14.667 1.862 -24.392 1.00 58.94 301 GLN A CA 1
ATOM 2390 C C . GLN A 1 301 ? -13.540 2.435 -23.524 1.00 58.94 301 GLN A C 1
ATOM 2392 O O . GLN A 1 301 ? -13.162 1.842 -22.519 1.00 58.94 301 GLN A O 1
ATOM 2397 N N . GLY A 1 302 ? -13.023 3.614 -23.888 1.00 58.28 302 GLY A N 1
ATOM 2398 C CA . GLY A 1 302 ? -12.056 4.343 -23.060 1.00 58.28 302 GLY A CA 1
ATOM 2399 C C . GLY A 1 302 ? -12.658 4.749 -21.714 1.00 58.28 302 GLY A C 1
ATOM 2400 O O . GLY A 1 302 ? -13.749 5.306 -21.703 1.00 58.28 302 GLY A O 1
ATOM 2401 N N . VAL A 1 303 ? -11.973 4.521 -20.591 1.00 59.41 303 VAL A N 1
ATOM 2402 C CA . VAL A 1 303 ? -12.513 4.821 -19.247 1.00 59.41 303 VAL A CA 1
ATOM 2403 C C . VAL A 1 303 ? -12.010 6.176 -18.743 1.00 59.41 303 VAL A C 1
ATOM 2405 O O . VAL A 1 303 ? -10.854 6.289 -18.363 1.00 59.41 303 VAL A O 1
ATOM 2408 N N . SER A 1 304 ? -12.857 7.212 -18.733 1.00 61.91 304 SER A N 1
ATOM 2409 C CA . SER A 1 304 ? -12.525 8.534 -18.147 1.00 61.91 304 SER A CA 1
ATOM 2410 C C . SER A 1 304 ? -12.808 8.613 -16.646 1.00 61.91 304 SER A C 1
ATOM 2412 O O . SER A 1 304 ? -13.572 7.790 -16.163 1.00 61.91 304 SER A O 1
ATOM 2414 N N . ALA A 1 305 ? -12.326 9.650 -15.949 1.00 59.28 305 ALA A N 1
ATOM 2415 C CA . ALA A 1 305 ? -12.896 10.194 -14.705 1.00 59.28 305 ALA A CA 1
ATOM 2416 C C . ALA A 1 305 ? -14.386 10.553 -14.813 1.00 59.28 305 ALA A C 1
ATOM 2418 O O . ALA A 1 305 ? -15.158 10.331 -13.885 1.00 59.28 305 ALA A O 1
ATOM 2419 N N . LEU A 1 306 ? -14.828 11.103 -15.949 1.00 61.12 306 LEU A N 1
ATOM 2420 C CA . LEU A 1 306 ? -16.171 11.668 -16.079 1.00 61.12 306 LEU A CA 1
ATOM 2421 C C . LEU A 1 306 ? -17.203 10.589 -16.454 1.00 61.12 306 LEU A C 1
ATOM 2423 O O . LEU A 1 306 ? -17.000 9.881 -17.447 1.00 61.12 306 LEU A O 1
ATOM 2427 N N . PRO A 1 307 ? -18.305 10.429 -15.689 1.00 60.81 307 PRO A N 1
ATOM 2428 C CA . PRO A 1 307 ? -19.334 9.436 -15.990 1.00 60.81 307 PRO A CA 1
ATOM 2429 C C . PRO A 1 307 ? -19.873 9.566 -17.420 1.00 60.81 307 PRO A C 1
ATOM 2431 O O . PRO A 1 307 ? -20.210 10.659 -17.874 1.00 60.81 307 PRO A O 1
ATOM 2434 N N . GLY A 1 308 ? -19.968 8.439 -18.132 1.00 61.72 308 GLY A N 1
ATOM 2435 C CA . GLY A 1 308 ? -20.510 8.387 -19.495 1.00 61.72 308 GLY A CA 1
ATOM 2436 C C . GLY A 1 308 ? -19.607 8.977 -20.586 1.00 61.72 308 GLY A C 1
ATOM 2437 O O . GLY A 1 308 ? -20.066 9.123 -21.719 1.00 61.72 308 GLY A O 1
ATOM 2438 N N . LYS A 1 309 ? -18.348 9.307 -20.270 1.00 62.78 309 LYS A N 1
ATOM 2439 C CA . LYS A 1 309 ? -17.361 9.827 -21.222 1.00 62.78 309 LYS A CA 1
ATOM 2440 C C . LYS A 1 309 ? -16.145 8.912 -21.321 1.00 62.78 309 LYS A C 1
ATOM 2442 O O . LYS A 1 309 ? -15.728 8.279 -20.353 1.00 62.78 309 LYS A O 1
ATOM 2447 N N . THR A 1 310 ? -15.542 8.899 -22.502 1.00 61.75 310 THR A N 1
ATOM 2448 C CA . THR A 1 310 ? -14.204 8.343 -22.724 1.00 61.75 310 THR A CA 1
ATOM 2449 C C . THR A 1 310 ? -13.119 9.316 -22.278 1.00 61.75 310 THR A C 1
ATOM 2451 O O . THR A 1 310 ? -13.373 10.517 -22.209 1.00 61.75 310 THR A O 1
ATOM 2454 N N . VAL A 1 311 ? -11.902 8.833 -21.977 1.00 61.44 311 VAL A N 1
ATOM 2455 C CA . VAL A 1 311 ? -10.754 9.706 -21.623 1.00 61.44 311 VAL A CA 1
ATOM 2456 C C . VAL A 1 311 ? -10.597 10.817 -22.659 1.00 61.44 311 VAL A C 1
ATOM 2458 O O . VAL A 1 311 ? -10.431 11.979 -22.310 1.00 61.44 311 VAL A O 1
ATOM 2461 N N . ARG A 1 312 ? -10.740 10.458 -23.939 1.00 60.28 312 ARG A N 1
ATOM 2462 C CA . ARG A 1 312 ? -10.726 11.393 -25.062 1.00 60.28 312 ARG A CA 1
ATOM 2463 C C . ARG A 1 312 ? -11.822 12.455 -24.955 1.00 60.28 312 ARG A C 1
ATOM 2465 O O . ARG A 1 312 ? -11.501 13.628 -25.051 1.00 60.28 312 ARG A O 1
ATOM 2472 N N . GLN A 1 313 ? -13.074 12.056 -24.735 1.00 62.19 313 GLN A N 1
ATOM 2473 C CA . GLN A 1 313 ? -14.187 13.002 -24.580 1.00 62.19 313 GLN A CA 1
ATOM 2474 C C . GLN A 1 313 ? -13.983 13.922 -23.375 1.00 62.19 313 GLN A C 1
ATOM 2476 O O . GLN A 1 313 ? -14.247 15.109 -23.464 1.00 62.19 313 GLN A O 1
ATOM 2481 N N . CYS A 1 314 ? -13.447 13.411 -22.267 1.00 65.31 314 CYS A N 1
ATOM 2482 C CA . CYS A 1 314 ? -13.096 14.264 -21.139 1.00 65.31 314 CYS A CA 1
ATOM 2483 C C . CYS A 1 314 ? -12.011 15.285 -21.493 1.00 65.31 314 CYS A C 1
ATOM 2485 O O . CYS A 1 314 ? -12.184 16.462 -21.204 1.00 65.31 314 CYS A O 1
ATOM 2487 N N . LEU A 1 315 ? -10.932 14.869 -22.165 1.00 60.28 315 LEU A N 1
ATOM 2488 C CA . LEU A 1 315 ? -9.885 15.793 -22.617 1.00 60.28 315 LEU A CA 1
ATOM 2489 C C . LEU A 1 315 ? -10.432 16.829 -23.615 1.00 60.28 315 LEU A C 1
ATOM 2491 O O . LEU A 1 315 ? -10.007 17.980 -23.592 1.00 60.28 315 LEU A O 1
ATOM 2495 N N . GLU A 1 316 ? -11.383 16.425 -24.462 1.00 59.59 316 GLU A N 1
ATOM 2496 C CA . GLU A 1 316 ? -12.132 17.302 -25.370 1.00 59.59 316 GLU A CA 1
ATOM 2497 C C . GLU A 1 316 ? -13.020 18.300 -24.602 1.00 59.59 316 GLU A C 1
ATOM 2499 O O . GLU A 1 316 ? -13.111 19.450 -25.009 1.00 59.59 316 GLU A O 1
ATOM 2504 N N . ASP A 1 317 ? -13.621 17.911 -23.474 1.00 60.12 317 ASP A N 1
ATOM 2505 C CA . ASP A 1 317 ? -14.510 18.766 -22.674 1.00 60.12 317 ASP A CA 1
ATOM 2506 C C . ASP A 1 317 ? -13.771 19.699 -21.698 1.00 60.12 317 ASP A C 1
ATOM 2508 O O . ASP A 1 317 ? -14.245 20.802 -21.426 1.00 60.12 317 ASP A O 1
ATOM 2512 N N . LEU A 1 318 ? -12.586 19.318 -21.202 1.00 57.12 318 LEU A N 1
ATOM 2513 C CA . LEU A 1 318 ? -11.700 20.233 -20.460 1.00 57.12 318 LEU A CA 1
ATOM 2514 C C . LEU A 1 318 ? -11.263 21.432 -21.318 1.00 57.12 318 LEU A C 1
ATOM 2516 O O . LEU A 1 318 ? -10.828 22.464 -20.796 1.00 57.12 318 LEU A O 1
ATOM 2520 N N . ALA A 1 319 ? -11.451 21.343 -22.637 1.00 54.19 319 ALA A N 1
ATOM 2521 C CA . ALA A 1 319 ? -11.299 22.472 -23.532 1.00 54.19 319 ALA A CA 1
ATOM 2522 C C . ALA A 1 319 ? -12.305 23.614 -23.281 1.00 54.19 319 ALA A C 1
ATOM 2524 O O . ALA A 1 319 ? -12.044 24.740 -23.692 1.00 54.19 319 ALA A O 1
ATOM 2525 N N . ASP A 1 320 ? -13.375 23.418 -22.514 1.00 44.44 320 ASP A N 1
ATOM 2526 C CA . ASP A 1 320 ? -14.369 24.472 -22.266 1.00 44.44 320 ASP A CA 1
ATOM 2527 C C . ASP A 1 320 ? -14.126 25.318 -21.005 1.00 44.44 320 ASP A C 1
ATOM 2529 O O . ASP A 1 320 ? -14.980 26.098 -20.581 1.00 44.44 320 ASP A O 1
ATOM 2533 N N . GLY A 1 321 ? -12.905 25.293 -20.467 1.00 49.56 321 GLY A N 1
ATOM 2534 C CA . GLY A 1 321 ? -12.376 26.447 -19.732 1.00 49.56 321 GLY A CA 1
ATOM 2535 C C . GLY A 1 321 ? -11.711 27.504 -20.632 1.00 49.56 321 GLY A C 1
ATOM 2536 O O . GLY A 1 321 ? -11.767 28.691 -20.300 1.00 49.56 321 GLY A O 1
ATOM 2537 N N . LYS A 1 322 ? -11.057 27.056 -21.729 1.00 44.84 322 LYS A N 1
ATOM 2538 C CA . LYS A 1 322 ? -10.317 27.795 -22.796 1.00 44.84 322 LYS A CA 1
ATOM 2539 C C . LYS A 1 322 ? -9.338 26.894 -23.607 1.00 44.84 322 LYS A C 1
ATOM 2541 O O . LYS A 1 322 ? -8.350 27.388 -24.144 1.00 44.84 322 LYS A O 1
ATOM 2546 N N . GLY A 1 323 ? -9.516 25.579 -23.642 1.00 44.72 323 GLY A N 1
ATOM 2547 C CA . GLY A 1 323 ? -8.675 24.666 -24.424 1.00 44.72 323 GLY A CA 1
ATOM 2548 C C . GLY A 1 323 ? -9.025 24.607 -25.923 1.00 44.72 323 GLY A C 1
ATOM 2549 O O . GLY A 1 323 ? -9.689 25.508 -26.440 1.00 44.72 323 GLY A O 1
ATOM 2550 N N . PRO A 1 324 ? -8.504 23.596 -26.648 1.00 42.53 324 PRO A N 1
ATOM 2551 C CA . PRO A 1 324 ? -8.427 23.599 -28.109 1.00 42.53 324 PRO A CA 1
ATOM 2552 C C . PRO A 1 324 ? -9.811 23.653 -28.779 1.00 42.53 324 PRO A C 1
ATOM 2554 O O . PRO A 1 324 ? -10.592 22.711 -28.693 1.00 42.53 324 PRO A O 1
ATOM 2557 N N . ALA A 1 325 ? -10.097 24.742 -29.495 1.00 46.56 325 ALA A N 1
ATOM 2558 C CA . ALA A 1 325 ? -11.369 25.004 -30.173 1.00 46.56 325 ALA A CA 1
ATOM 2559 C C . ALA A 1 325 ? -11.571 24.164 -31.453 1.00 46.56 325 ALA A C 1
ATOM 2561 O O . ALA A 1 325 ? -12.646 24.181 -32.059 1.00 46.56 325 ALA A O 1
ATOM 2562 N N . THR A 1 326 ? -10.536 23.452 -31.906 1.00 54.44 326 THR A N 1
ATOM 2563 C CA . THR A 1 326 ? -10.539 22.665 -33.142 1.00 54.44 326 THR A CA 1
ATOM 2564 C C . THR A 1 326 ? -9.832 21.320 -32.973 1.00 54.44 326 THR A C 1
ATOM 2566 O O . THR A 1 326 ? -8.898 21.182 -32.188 1.00 54.44 326 THR A O 1
ATOM 2569 N N . GLN A 1 327 ? -10.205 20.332 -33.798 1.00 55.34 327 GLN A N 1
ATOM 2570 C CA . GLN A 1 327 ? -9.521 19.030 -33.864 1.00 55.34 327 GLN A CA 1
ATOM 2571 C C . GLN A 1 327 ? -8.004 19.176 -34.086 1.00 55.34 327 GLN A C 1
ATOM 2573 O O . GLN A 1 327 ? -7.239 18.397 -33.541 1.00 55.34 327 GLN A O 1
ATOM 2578 N N . LYS A 1 328 ? -7.562 20.203 -34.827 1.00 56.31 328 LYS A N 1
ATOM 2579 C CA . LYS A 1 328 ? -6.139 20.495 -35.046 1.00 56.31 328 LYS A CA 1
ATOM 2580 C C . LYS A 1 328 ? -5.423 20.896 -33.756 1.00 56.31 328 LYS A C 1
ATOM 2582 O O . LYS A 1 328 ? -4.302 20.466 -33.533 1.00 56.31 328 LYS A O 1
ATOM 2587 N N . GLU A 1 329 ? -6.053 21.715 -32.922 1.00 49.34 329 GLU A N 1
ATOM 2588 C CA . GLU A 1 329 ? -5.476 22.145 -31.645 1.00 49.34 329 GLU A CA 1
ATOM 2589 C C . GLU A 1 329 ? -5.517 21.011 -30.608 1.00 49.34 329 GLU A C 1
ATOM 2591 O O . GLU A 1 329 ? -4.632 20.928 -29.764 1.00 49.34 329 GLU A O 1
ATOM 2596 N N . LEU A 1 330 ? -6.496 20.102 -30.694 1.00 48.56 330 LEU A N 1
ATOM 2597 C CA . LEU A 1 330 ? -6.502 18.860 -29.918 1.00 48.56 330 LEU A CA 1
ATOM 2598 C C . LEU A 1 330 ? -5.373 17.928 -30.370 1.00 48.56 330 LEU A C 1
ATOM 2600 O O . LEU A 1 330 ? -4.656 17.392 -29.533 1.00 48.56 330 LEU A O 1
ATOM 2604 N N . ASP A 1 331 ? -5.187 17.760 -31.680 1.00 55.53 331 ASP A N 1
ATOM 2605 C CA . ASP A 1 331 ? -4.092 16.966 -32.240 1.00 55.53 331 ASP A CA 1
ATOM 2606 C C . ASP A 1 331 ? -2.726 17.571 -31.855 1.00 55.53 331 ASP A C 1
ATOM 2608 O O . ASP A 1 331 ? -1.819 16.832 -31.484 1.00 55.53 331 ASP A O 1
ATOM 2612 N N . GLU A 1 332 ? -2.589 18.905 -31.852 1.00 55.66 332 GLU A N 1
ATOM 2613 C CA . GLU A 1 332 ? -1.398 19.617 -31.361 1.00 55.66 332 GLU A CA 1
ATOM 2614 C C . GLU A 1 332 ? -1.204 19.438 -29.845 1.00 55.66 332 GLU A C 1
ATOM 2616 O O . GLU A 1 332 ? -0.107 19.087 -29.408 1.00 55.66 332 GLU A O 1
ATOM 2621 N N . TYR A 1 333 ? -2.257 19.605 -29.036 1.00 48.19 333 TYR A N 1
ATOM 2622 C CA . TYR A 1 333 ? -2.227 19.384 -27.584 1.00 48.19 333 TYR A CA 1
ATOM 2623 C C . TYR A 1 333 ? -1.785 17.962 -27.240 1.00 48.19 333 TYR A C 1
ATOM 2625 O O . TYR A 1 333 ? -0.908 17.767 -26.400 1.00 48.19 333 TYR A O 1
ATOM 2633 N N . LEU A 1 334 ? -2.359 16.974 -27.925 1.00 50.88 334 LEU A N 1
ATOM 2634 C CA . LEU A 1 334 ? -1.974 15.583 -27.781 1.00 50.88 334 LEU A CA 1
ATOM 2635 C C . LEU A 1 334 ? -0.546 15.368 -28.295 1.00 50.88 334 LEU A C 1
ATOM 2637 O O . LEU A 1 334 ? 0.213 14.706 -27.612 1.00 50.88 334 LEU A O 1
ATOM 2641 N N . SER A 1 335 ? -0.109 15.955 -29.415 1.00 55.50 335 SER A N 1
ATOM 2642 C CA . SER A 1 335 ? 1.274 15.792 -29.914 1.00 55.50 335 SER A CA 1
ATOM 2643 C C . SER A 1 335 ? 2.350 16.342 -28.972 1.00 55.50 335 SER A C 1
ATOM 2645 O O . SER A 1 335 ? 3.475 15.854 -28.982 1.00 55.50 335 SER A O 1
ATOM 2647 N N . ASN A 1 336 ? 1.988 17.315 -28.131 1.00 50.56 336 ASN A N 1
ATOM 2648 C CA . ASN A 1 336 ? 2.865 17.911 -27.125 1.00 50.56 336 ASN A CA 1
ATOM 2649 C C . ASN A 1 336 ? 2.854 17.158 -25.785 1.00 50.56 336 ASN A C 1
ATOM 2651 O O . ASN A 1 336 ? 3.559 17.559 -24.858 1.00 50.56 336 ASN A O 1
ATOM 2655 N N . LYS A 1 337 ? 2.045 16.098 -25.639 1.00 51.38 337 LYS A N 1
ATOM 2656 C CA . LYS A 1 337 ? 2.089 15.258 -24.439 1.00 51.38 337 LYS A CA 1
ATOM 2657 C C . LYS A 1 337 ? 3.382 14.437 -24.416 1.00 51.38 337 LYS A C 1
ATOM 2659 O O . LYS A 1 337 ? 3.832 13.985 -25.471 1.00 51.38 337 LYS A O 1
ATOM 2664 N N . PRO A 1 338 ? 3.946 14.190 -23.222 1.00 52.94 338 PRO A N 1
ATOM 2665 C CA . PRO A 1 338 ? 5.134 13.364 -23.052 1.00 52.94 338 PRO A CA 1
ATOM 2666 C C . PRO A 1 338 ? 4.753 11.879 -23.204 1.00 52.94 338 PRO A C 1
ATOM 2668 O O . PRO A 1 338 ? 4.701 11.120 -22.241 1.00 52.94 338 PRO A O 1
ATOM 2671 N N . TRP A 1 339 ? 4.354 11.461 -24.413 1.00 53.62 339 TRP A N 1
ATOM 2672 C CA . TRP A 1 339 ? 3.946 10.078 -24.692 1.00 53.62 339 TRP A CA 1
ATOM 2673 C C . TRP A 1 339 ? 5.030 9.052 -24.378 1.00 53.62 339 TRP A C 1
ATOM 2675 O O . TRP A 1 339 ? 4.677 8.025 -23.802 1.00 53.62 339 TRP A O 1
ATOM 2685 N N . PRO A 1 340 ? 6.318 9.280 -24.705 1.00 57.19 340 PRO A N 1
ATOM 2686 C CA . PRO A 1 340 ? 7.382 8.365 -24.299 1.00 57.19 340 PRO A CA 1
ATOM 2687 C C . PRO A 1 340 ? 7.398 8.112 -22.789 1.00 57.19 340 PRO A C 1
ATOM 2689 O O . PRO A 1 340 ? 7.665 6.995 -22.356 1.00 57.19 340 PRO A O 1
ATOM 2692 N N . GLU A 1 341 ? 7.072 9.129 -22.001 1.00 55.56 341 GLU A N 1
ATOM 2693 C CA . GLU A 1 341 ? 7.003 9.079 -20.553 1.00 55.56 341 GLU A CA 1
ATOM 2694 C C . GLU A 1 341 ? 5.709 8.405 -20.075 1.00 55.56 341 GLU A C 1
ATOM 2696 O O . GLU A 1 341 ? 5.768 7.491 -19.262 1.00 55.56 341 GLU A O 1
ATOM 2701 N N . LEU A 1 342 ? 4.547 8.737 -20.646 1.00 53.19 342 LEU A N 1
ATOM 2702 C CA . LEU A 1 342 ? 3.279 8.041 -20.362 1.00 53.19 342 LEU A CA 1
ATOM 2703 C C . LEU A 1 342 ? 3.319 6.549 -20.743 1.00 53.19 342 LEU A C 1
ATOM 2705 O O . LEU A 1 342 ? 2.550 5.749 -20.216 1.00 53.19 342 LEU A O 1
ATOM 2709 N N . MET A 1 343 ? 4.216 6.159 -21.651 1.00 56.25 343 MET A N 1
ATOM 2710 C CA . MET A 1 343 ? 4.467 4.765 -22.018 1.00 56.25 343 MET A CA 1
ATOM 2711 C C . MET A 1 343 ? 5.377 4.020 -21.031 1.00 56.25 343 MET A C 1
ATOM 2713 O O . MET A 1 343 ? 5.452 2.798 -21.146 1.00 56.25 343 MET A O 1
ATOM 2717 N N . LYS A 1 344 ? 6.022 4.703 -20.070 1.00 58.59 344 LYS A N 1
ATOM 2718 C CA . LYS A 1 344 ? 6.777 4.073 -18.964 1.00 58.59 344 LYS A CA 1
ATOM 2719 C C . LYS A 1 344 ? 5.879 3.460 -17.888 1.00 58.59 344 LYS A C 1
ATOM 2721 O O . LYS A 1 344 ? 6.339 2.943 -16.885 1.00 58.59 344 LYS A O 1
ATOM 2726 N N . ILE A 1 345 ? 4.575 3.526 -18.084 1.00 68.31 345 ILE A N 1
ATOM 2727 C CA . ILE A 1 345 ? 3.596 2.958 -17.172 1.00 68.31 345 ILE A CA 1
ATOM 2728 C C . ILE A 1 345 ? 3.489 1.451 -17.402 1.00 68.31 345 ILE A C 1
ATOM 2730 O O . ILE A 1 345 ? 3.624 0.981 -18.533 1.00 68.31 345 ILE A O 1
ATOM 2734 N N . VAL A 1 346 ? 3.235 0.688 -16.334 1.00 76.06 346 VAL A N 1
ATOM 2735 C CA . VAL A 1 346 ? 3.372 -0.779 -16.302 1.00 76.06 346 VAL A CA 1
ATOM 2736 C C . VAL A 1 346 ? 2.729 -1.481 -17.506 1.00 76.06 346 VAL A C 1
ATOM 2738 O O . VAL A 1 346 ? 3.414 -2.184 -18.252 1.00 76.06 346 VAL A O 1
ATOM 2741 N N . ALA A 1 347 ? 1.424 -1.314 -17.748 1.00 77.56 347 ALA A N 1
ATOM 2742 C CA . ALA A 1 347 ? 0.747 -2.063 -18.808 1.00 77.56 347 ALA A CA 1
ATOM 2743 C C . ALA A 1 347 ? 1.100 -1.593 -20.243 1.00 77.56 347 ALA A C 1
ATOM 2745 O O . ALA A 1 347 ? 1.338 -2.458 -21.097 1.00 77.56 347 ALA A O 1
ATOM 2746 N N . PRO A 1 348 ? 1.172 -0.279 -20.555 1.00 74.88 348 PRO A N 1
ATOM 2747 C CA . PRO A 1 348 ? 1.721 0.229 -21.814 1.00 74.88 348 PRO A CA 1
ATOM 2748 C C . PRO A 1 348 ? 3.145 -0.253 -22.095 1.00 74.88 348 PRO A C 1
ATOM 2750 O O . PRO A 1 348 ? 3.432 -0.678 -23.219 1.00 74.88 348 PRO A O 1
ATOM 2753 N N . GLU A 1 349 ? 4.017 -0.253 -21.087 1.00 79.06 349 GLU A N 1
ATOM 2754 C CA . GLU A 1 349 ? 5.401 -0.682 -21.243 1.00 79.06 349 GLU A CA 1
ATOM 2755 C C . GLU A 1 349 ? 5.487 -2.187 -21.517 1.00 79.06 349 GLU A C 1
ATOM 2757 O O . GLU A 1 349 ? 6.151 -2.604 -22.469 1.00 79.06 349 GLU A O 1
ATOM 2762 N N . VAL A 1 350 ? 4.7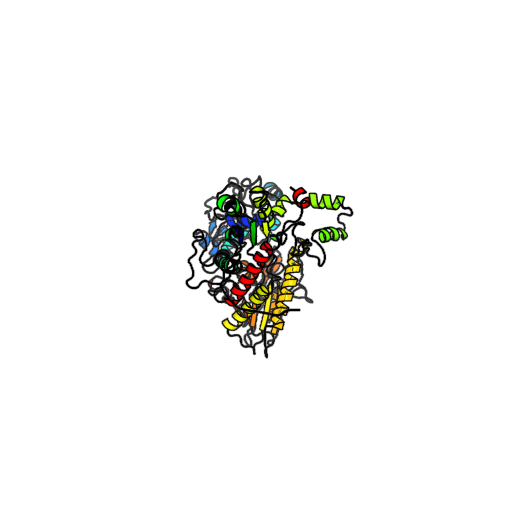40 -3.015 -20.775 1.00 85.19 350 VAL A N 1
ATOM 2763 C CA . VAL A 1 350 ? 4.613 -4.455 -21.066 1.00 85.19 350 VAL A CA 1
ATOM 2764 C C . VAL A 1 350 ? 4.119 -4.673 -22.491 1.00 85.19 350 VAL A C 1
ATOM 2766 O O . VAL A 1 350 ? 4.673 -5.500 -23.218 1.00 85.19 350 VAL A O 1
ATOM 2769 N N . ALA A 1 351 ? 3.106 -3.925 -22.934 1.00 82.44 351 ALA A N 1
ATOM 2770 C CA . ALA A 1 351 ? 2.597 -4.028 -24.296 1.00 82.44 351 ALA A CA 1
ATOM 2771 C C . ALA A 1 351 ? 3.666 -3.674 -25.340 1.00 82.44 351 ALA A C 1
ATOM 2773 O O . ALA A 1 351 ? 3.785 -4.374 -26.352 1.00 82.44 351 ALA A O 1
ATOM 2774 N N . HIS A 1 352 ? 4.460 -2.630 -25.093 1.00 82.44 352 HIS A N 1
ATOM 2775 C CA . HIS A 1 352 ? 5.592 -2.261 -25.938 1.00 82.44 352 HIS A CA 1
ATOM 2776 C C . HIS A 1 352 ? 6.656 -3.371 -25.972 1.00 82.44 352 HIS A C 1
ATOM 2778 O O . HIS A 1 352 ? 7.043 -3.814 -27.057 1.00 82.44 352 HIS A O 1
ATOM 2784 N N . MET A 1 353 ? 7.072 -3.885 -24.812 1.00 87.88 353 MET A N 1
ATOM 2785 C CA . MET A 1 353 ? 8.062 -4.961 -24.691 1.00 87.88 353 MET A CA 1
ATOM 2786 C C . MET A 1 353 ? 7.610 -6.248 -25.393 1.00 87.88 353 MET A C 1
ATOM 2788 O O . MET A 1 353 ? 8.368 -6.829 -26.171 1.00 87.88 353 MET A O 1
ATOM 2792 N N . VAL A 1 354 ? 6.352 -6.660 -25.209 1.00 89.94 354 VAL A N 1
ATOM 2793 C CA . VAL A 1 354 ? 5.770 -7.832 -25.882 1.00 89.94 354 VAL A CA 1
ATOM 2794 C C . VAL A 1 354 ? 5.763 -7.651 -27.402 1.00 89.94 354 VAL A C 1
ATOM 2796 O O . VAL A 1 354 ? 6.174 -8.561 -28.125 1.00 89.94 354 VAL A O 1
ATOM 2799 N N . LYS A 1 355 ? 5.342 -6.480 -27.906 1.00 86.56 355 LYS A N 1
ATOM 2800 C CA . LYS A 1 355 ? 5.344 -6.178 -29.349 1.00 86.56 355 LYS A CA 1
ATOM 2801 C C . LYS A 1 355 ? 6.758 -6.166 -29.927 1.00 86.56 355 LYS A C 1
ATOM 2803 O O . LYS A 1 355 ? 6.961 -6.700 -31.016 1.00 86.56 355 LYS A O 1
ATOM 2808 N N . LYS A 1 356 ? 7.727 -5.599 -29.202 1.00 88.50 356 LYS A N 1
ATOM 2809 C CA . LYS A 1 356 ? 9.144 -5.575 -29.590 1.00 88.50 356 LYS A CA 1
ATOM 2810 C C . LYS A 1 356 ? 9.723 -6.989 -29.671 1.00 88.50 356 LYS A C 1
ATOM 2812 O O . LYS A 1 356 ? 10.385 -7.313 -30.653 1.00 88.50 356 LYS A O 1
ATOM 2817 N N . ALA A 1 357 ? 9.442 -7.834 -28.680 1.00 91.00 357 ALA A N 1
ATOM 2818 C CA . ALA A 1 357 ? 9.903 -9.219 -28.651 1.00 91.00 357 ALA A CA 1
ATOM 2819 C C . ALA A 1 357 ? 9.231 -10.082 -29.735 1.00 91.00 357 ALA A C 1
ATOM 2821 O O . ALA A 1 357 ? 9.889 -10.885 -30.398 1.00 91.00 357 ALA A O 1
ATOM 2822 N N . ARG A 1 358 ? 7.918 -9.915 -29.951 1.00 91.31 358 ARG A N 1
ATOM 2823 C CA . ARG A 1 358 ? 7.168 -10.602 -31.012 1.00 91.31 358 ARG A CA 1
ATOM 2824 C C . ARG A 1 358 ? 5.926 -9.793 -31.424 1.00 91.31 358 ARG A C 1
ATOM 2826 O O . ARG A 1 358 ? 4.898 -9.898 -30.759 1.00 91.31 358 ARG A O 1
ATOM 2833 N N . PRO A 1 359 ? 5.928 -9.120 -32.593 1.00 88.12 359 PRO A N 1
ATOM 2834 C CA . PRO A 1 359 ? 4.816 -8.258 -33.024 1.00 88.12 359 PRO A CA 1
ATOM 2835 C C . PRO A 1 359 ? 3.452 -8.953 -33.150 1.00 88.12 359 PRO A C 1
ATOM 2837 O O . PRO A 1 359 ? 2.411 -8.317 -33.041 1.00 88.12 359 PRO A O 1
ATOM 2840 N N . SER A 1 360 ? 3.448 -10.268 -33.388 1.00 86.88 360 SER A N 1
ATOM 2841 C CA . SER A 1 360 ? 2.228 -11.083 -33.478 1.00 86.88 360 SER A CA 1
ATOM 2842 C C . SER A 1 360 ? 1.732 -11.621 -32.131 1.00 86.88 360 SER A C 1
ATOM 2844 O O . SER A 1 360 ? 0.680 -12.265 -32.093 1.00 86.88 360 SER A O 1
ATOM 2846 N N . MET A 1 361 ? 2.483 -11.419 -31.042 1.00 88.88 361 MET A N 1
ATOM 2847 C CA . MET A 1 361 ? 2.112 -11.917 -29.723 1.00 88.88 361 MET A CA 1
ATOM 2848 C C . MET A 1 361 ? 0.880 -11.177 -29.220 1.00 88.88 361 MET A C 1
ATOM 2850 O O . MET A 1 361 ? 0.819 -9.950 -29.210 1.00 88.88 361 MET A O 1
ATOM 2854 N N . ARG A 1 362 ? -0.119 -11.944 -28.788 1.00 86.75 362 ARG A N 1
ATOM 2855 C CA . ARG A 1 362 ? -1.335 -11.377 -28.216 1.00 86.75 362 ARG A CA 1
ATOM 2856 C C . ARG A 1 362 ? -1.125 -11.139 -26.728 1.00 86.75 362 ARG A C 1
ATOM 2858 O O . ARG A 1 362 ? -0.842 -12.092 -26.007 1.00 86.75 362 ARG A O 1
ATOM 2865 N N . LEU A 1 363 ? -1.362 -9.907 -26.297 1.00 86.06 363 LEU A N 1
ATOM 2866 C CA . LEU A 1 363 ? -1.439 -9.505 -24.897 1.00 86.06 363 LEU A CA 1
ATOM 2867 C C . LEU A 1 363 ? -2.891 -9.151 -24.551 1.00 86.06 363 LEU A C 1
ATOM 2869 O O . LEU A 1 363 ? -3.575 -8.522 -25.358 1.00 86.06 363 LEU A O 1
ATOM 2873 N N . SER A 1 364 ? -3.351 -9.562 -23.376 1.00 84.44 364 SER A N 1
ATOM 2874 C CA . SER A 1 364 ? -4.610 -9.111 -22.769 1.00 84.44 364 SER A CA 1
ATOM 2875 C C . SER A 1 364 ? -4.350 -8.798 -21.300 1.00 84.44 364 SER A C 1
ATOM 2877 O O . SER A 1 364 ? -3.529 -9.479 -20.686 1.00 84.44 364 SER A O 1
ATOM 2879 N N . VAL A 1 365 ? -5.019 -7.794 -20.736 1.00 82.56 365 VAL A N 1
ATOM 2880 C CA . VAL A 1 365 ? -4.822 -7.398 -19.334 1.00 82.56 365 VAL A CA 1
ATOM 2881 C C . VAL A 1 365 ? -6.072 -7.739 -18.538 1.00 82.56 365 VAL A C 1
ATOM 2883 O O . VAL A 1 365 ? -7.196 -7.477 -18.965 1.00 82.56 365 VAL A O 1
ATOM 2886 N N . ALA A 1 366 ? -5.885 -8.371 -17.386 1.00 84.06 366 ALA A N 1
ATOM 2887 C CA . ALA A 1 366 ? -6.977 -8.694 -16.484 1.00 84.06 366 ALA A CA 1
ATOM 2888 C C . ALA A 1 366 ? -7.673 -7.408 -15.981 1.00 84.06 366 ALA A C 1
ATOM 2890 O O . ALA A 1 366 ? -6.996 -6.445 -15.608 1.00 84.06 366 ALA A O 1
ATOM 2891 N N . PRO A 1 367 ? -9.019 -7.355 -15.951 1.00 78.88 367 PRO A N 1
ATOM 2892 C CA . PRO A 1 367 ? -9.750 -6.212 -15.406 1.00 78.88 367 PRO A CA 1
ATOM 2893 C C . PRO A 1 367 ? -9.470 -6.025 -13.905 1.00 78.88 367 PRO A C 1
ATOM 2895 O O . PRO A 1 367 ? -8.961 -6.931 -13.247 1.00 78.88 367 PRO A O 1
ATOM 2898 N N . SER A 1 368 ? -9.782 -4.838 -13.374 1.00 75.56 368 SER A N 1
ATOM 2899 C CA . SER A 1 368 ? -9.647 -4.566 -11.933 1.00 75.56 368 SER A CA 1
ATOM 2900 C C . SER A 1 368 ? -10.620 -5.439 -11.136 1.00 75.56 368 SER A C 1
ATOM 2902 O O . SER A 1 368 ? -11.686 -5.813 -11.638 1.00 75.56 368 SER A O 1
ATOM 2904 N N . LEU A 1 369 ? -10.256 -5.757 -9.893 1.00 80.56 369 LEU A N 1
ATOM 2905 C CA . LEU A 1 369 ? -11.096 -6.545 -8.996 1.00 80.56 369 LEU A CA 1
ATOM 2906 C C . LEU A 1 369 ? -12.213 -5.707 -8.367 1.00 80.56 369 LEU A C 1
ATOM 2908 O O . LEU A 1 369 ? -13.178 -6.275 -7.863 1.00 80.56 369 LEU A O 1
ATOM 2912 N N . SER A 1 370 ? -12.131 -4.373 -8.445 1.00 73.75 370 SER A N 1
ATOM 2913 C CA . SER A 1 370 ? -13.006 -3.457 -7.705 1.00 73.75 370 SER A CA 1
ATOM 2914 C C . SER A 1 370 ? -14.501 -3.606 -8.016 1.00 73.75 370 SER A C 1
ATOM 2916 O O . SER A 1 370 ? -15.361 -3.294 -7.192 1.00 73.75 370 SER A O 1
ATOM 2918 N N . LYS A 1 371 ? -14.843 -4.101 -9.211 1.00 76.75 371 LYS A N 1
ATOM 2919 C CA . LYS A 1 371 ? -16.229 -4.343 -9.661 1.00 76.75 371 LYS A CA 1
ATOM 2920 C C . LYS A 1 371 ? -16.690 -5.792 -9.448 1.00 76.75 371 LYS A C 1
ATOM 2922 O O . LYS A 1 371 ? -17.785 -6.153 -9.876 1.00 76.75 371 LYS A O 1
ATOM 2927 N N . MET A 1 372 ? -15.866 -6.645 -8.839 1.00 84.56 372 MET A N 1
ATOM 2928 C CA . MET A 1 372 ? -16.158 -8.069 -8.686 1.00 84.56 372 MET A CA 1
ATOM 2929 C C . MET A 1 372 ? -16.812 -8.367 -7.345 1.00 84.56 372 MET A C 1
ATOM 2931 O O . MET A 1 372 ? -16.239 -8.097 -6.298 1.00 84.56 372 MET A O 1
ATOM 2935 N N . GLU A 1 373 ? -17.959 -9.046 -7.379 1.00 90.25 373 GLU A N 1
ATOM 2936 C CA . GLU A 1 373 ? -18.688 -9.455 -6.171 1.00 90.25 373 GLU A CA 1
ATOM 2937 C C . GLU A 1 373 ? -17.819 -10.258 -5.187 1.00 90.25 373 GLU A C 1
ATOM 2939 O O . GLU A 1 373 ? -17.946 -10.087 -3.980 1.00 90.25 373 GLU A O 1
ATOM 2944 N N . ASP A 1 374 ? -16.911 -11.118 -5.668 1.00 90.31 374 ASP A N 1
ATOM 2945 C CA . ASP A 1 374 ? -16.015 -11.851 -4.763 1.00 90.31 374 ASP A CA 1
ATOM 2946 C C . ASP A 1 374 ? -15.028 -10.920 -4.045 1.00 90.31 374 ASP A C 1
ATOM 2948 O O . ASP A 1 374 ? -14.667 -11.190 -2.908 1.00 90.31 374 ASP A O 1
ATOM 2952 N N . PHE A 1 375 ? -14.616 -9.805 -4.650 1.00 86.75 375 PHE A N 1
ATOM 2953 C CA . PHE A 1 375 ? -13.779 -8.834 -3.948 1.00 86.75 375 PHE A CA 1
ATOM 2954 C C . PHE A 1 375 ? -14.578 -8.105 -2.857 1.00 86.75 375 PHE A C 1
ATOM 2956 O O . PHE A 1 375 ? -14.113 -7.989 -1.728 1.00 86.75 375 PHE A O 1
ATOM 2963 N N . GLU A 1 376 ? -15.834 -7.739 -3.138 1.00 88.44 376 GLU A N 1
ATOM 2964 C CA . GLU A 1 376 ? -16.749 -7.186 -2.125 1.00 88.44 376 GLU A CA 1
ATOM 2965 C C . GLU A 1 376 ? -16.960 -8.163 -0.954 1.00 88.44 376 GLU A C 1
ATOM 2967 O O . GLU A 1 376 ? -16.972 -7.765 0.211 1.00 88.44 376 GLU A O 1
ATOM 2972 N N . ARG A 1 377 ? -17.094 -9.462 -1.258 1.00 90.69 377 ARG A N 1
ATOM 2973 C CA . ARG A 1 377 ? -17.200 -10.530 -0.252 1.00 90.69 377 ARG A CA 1
ATOM 2974 C C . ARG A 1 377 ? -15.921 -10.676 0.565 1.00 90.69 377 ARG A C 1
ATOM 2976 O O . ARG A 1 377 ? -16.017 -10.884 1.767 1.00 90.69 377 ARG A O 1
ATOM 2983 N N . ALA A 1 378 ? -14.747 -10.531 -0.050 1.00 89.31 378 ALA A N 1
ATOM 2984 C CA . ALA A 1 378 ? -13.480 -10.569 0.675 1.00 89.31 378 ALA A CA 1
ATOM 2985 C C . ALA A 1 378 ? -13.399 -9.462 1.739 1.00 89.31 378 ALA A C 1
ATOM 2987 O O . ALA A 1 378 ? -12.982 -9.728 2.863 1.00 89.31 378 ALA A O 1
ATOM 2988 N N . ILE A 1 379 ? -13.874 -8.252 1.423 1.00 88.38 379 ILE A N 1
ATOM 2989 C CA . ILE A 1 379 ? -13.947 -7.131 2.377 1.00 88.38 379 ILE A CA 1
ATOM 2990 C C . ILE A 1 379 ? -14.918 -7.449 3.525 1.00 88.38 379 ILE A C 1
ATOM 2992 O O . ILE A 1 379 ? -14.609 -7.211 4.693 1.00 88.38 379 ILE A O 1
ATOM 2996 N N . LEU A 1 380 ? -16.083 -8.029 3.220 1.00 92.06 380 LEU A N 1
ATOM 2997 C CA . LEU A 1 380 ? -17.043 -8.448 4.245 1.00 92.06 380 LEU A CA 1
ATOM 2998 C C . LEU A 1 380 ? -16.475 -9.551 5.155 1.00 92.06 380 LEU A C 1
ATOM 3000 O O . LEU A 1 380 ? -16.653 -9.503 6.372 1.00 92.06 380 LEU A O 1
ATOM 3004 N N . ASP A 1 381 ? -15.764 -10.523 4.589 1.00 91.88 381 ASP A N 1
ATOM 3005 C CA . ASP A 1 381 ? -15.109 -11.583 5.356 1.00 91.88 381 ASP A CA 1
ATOM 3006 C C . ASP A 1 381 ? -13.968 -11.043 6.219 1.00 91.88 381 ASP A C 1
ATOM 3008 O O . ASP A 1 381 ? -13.793 -11.507 7.344 1.00 91.88 381 ASP A O 1
ATOM 3012 N N . MET A 1 382 ? -13.252 -10.018 5.750 1.00 89.94 382 MET A N 1
ATOM 3013 C CA . MET A 1 382 ? -12.250 -9.304 6.542 1.00 89.94 382 MET A CA 1
ATOM 3014 C C . MET A 1 382 ? -12.878 -8.636 7.773 1.00 89.94 382 MET A C 1
ATOM 3016 O O . MET A 1 382 ? -12.355 -8.742 8.887 1.00 89.94 382 MET A O 1
ATOM 3020 N N . LEU A 1 383 ? -14.042 -7.998 7.605 1.00 93.62 383 LEU A N 1
ATOM 3021 C CA . LEU A 1 383 ? -14.804 -7.427 8.717 1.00 93.62 383 LEU A CA 1
ATOM 3022 C C . LEU A 1 383 ? -15.261 -8.516 9.702 1.00 93.62 383 LEU A C 1
ATOM 3024 O O . LEU A 1 383 ? -15.047 -8.385 10.909 1.00 93.62 383 LEU A O 1
ATOM 3028 N N . ASN A 1 384 ? -15.848 -9.605 9.196 1.00 93.88 384 ASN A N 1
ATOM 3029 C CA . ASN A 1 384 ? -16.292 -10.736 10.017 1.00 93.88 384 ASN A CA 1
ATOM 3030 C C . ASN A 1 384 ? -15.133 -11.351 10.808 1.00 93.88 384 ASN A C 1
ATOM 3032 O O . ASN A 1 384 ? -15.264 -11.611 12.007 1.00 93.88 384 ASN A O 1
ATOM 3036 N N . TYR A 1 385 ? -13.992 -11.552 10.148 1.00 92.75 385 TYR A N 1
ATOM 3037 C CA . TYR A 1 385 ? -12.788 -12.066 10.776 1.00 92.75 385 TYR A CA 1
ATOM 3038 C C . TYR A 1 385 ? -12.297 -11.131 11.881 1.00 92.75 385 TYR A C 1
ATOM 3040 O O . TYR A 1 385 ? -12.065 -11.584 12.999 1.00 92.75 385 TYR A O 1
ATOM 3048 N N . THR A 1 386 ? -12.215 -9.827 11.611 1.00 92.75 386 THR A N 1
ATOM 3049 C CA . THR A 1 386 ? -11.769 -8.824 12.591 1.00 92.75 386 THR A CA 1
ATOM 3050 C C . THR A 1 386 ? -12.658 -8.822 13.837 1.00 92.75 386 THR A C 1
ATOM 3052 O O . THR A 1 386 ? -12.167 -8.898 14.966 1.00 92.75 386 THR A O 1
ATOM 3055 N N . VAL A 1 387 ? -13.979 -8.819 13.649 1.00 95.56 387 VAL A N 1
ATOM 3056 C CA . VAL A 1 387 ? -14.962 -8.887 14.741 1.00 95.56 387 VAL A CA 1
ATOM 3057 C C . VAL A 1 387 ? -14.794 -10.165 15.563 1.00 95.56 387 VAL A C 1
ATOM 3059 O O . VAL A 1 387 ? -14.814 -10.112 16.794 1.00 95.56 387 VAL A O 1
ATOM 3062 N N . ALA A 1 388 ? -14.587 -11.309 14.906 1.00 94.38 388 ALA A N 1
ATOM 3063 C CA . ALA A 1 388 ? -14.374 -12.587 15.577 1.00 94.38 388 ALA A CA 1
ATOM 3064 C C . ALA A 1 388 ? -13.037 -12.634 16.337 1.00 94.38 388 ALA A C 1
ATOM 3066 O O . ALA A 1 388 ? -13.005 -13.062 17.494 1.00 94.38 388 ALA A O 1
ATOM 3067 N N . LYS A 1 389 ? 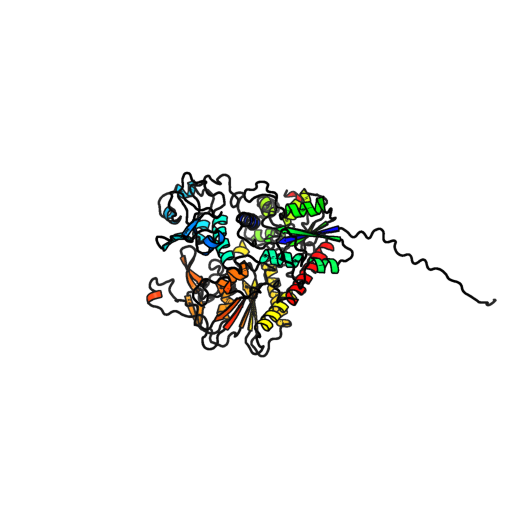-11.951 -12.157 15.717 1.00 93.62 389 LYS A N 1
ATOM 3068 C CA . LYS A 1 389 ? -10.593 -12.100 16.276 1.00 93.62 389 LYS A CA 1
ATOM 3069 C C . LYS A 1 389 ? -10.563 -11.317 17.586 1.00 93.62 389 LYS A C 1
ATOM 3071 O O . LYS A 1 389 ? -10.057 -11.822 18.588 1.00 93.62 389 LYS A O 1
ATOM 3076 N N . TYR A 1 390 ? -11.186 -10.139 17.603 1.00 94.94 390 TYR A N 1
ATOM 3077 C CA . TYR A 1 390 ? -11.255 -9.277 18.788 1.00 94.94 390 TYR A CA 1
ATOM 3078 C C . TYR A 1 390 ? -12.496 -9.506 19.658 1.00 94.94 390 TYR A C 1
ATOM 3080 O O . TYR A 1 390 ? -12.679 -8.816 20.660 1.00 94.94 390 TYR A O 1
ATOM 3088 N N . LYS A 1 391 ? -13.320 -10.510 19.326 1.00 96.69 391 LYS A N 1
ATOM 3089 C CA . LYS A 1 391 ? -14.519 -10.916 20.081 1.00 96.69 391 LYS A CA 1
ATOM 3090 C C . LYS A 1 391 ? -15.480 -9.749 20.341 1.00 96.69 391 LYS A C 1
ATOM 3092 O O . LYS A 1 391 ? -16.042 -9.638 21.432 1.00 96.69 391 LYS A O 1
ATOM 3097 N N . ILE A 1 392 ? -15.660 -8.882 19.347 1.00 97.00 392 ILE A N 1
ATOM 3098 C CA . ILE A 1 392 ? -16.530 -7.709 19.455 1.00 97.00 392 ILE A CA 1
ATOM 3099 C C . ILE A 1 392 ? -17.985 -8.183 19.454 1.00 97.00 392 ILE A C 1
ATOM 3101 O O . ILE A 1 392 ? -18.424 -8.894 18.549 1.00 97.00 392 ILE A O 1
ATOM 3105 N N . THR A 1 393 ? -18.739 -7.814 20.485 1.00 96.31 393 THR A N 1
ATOM 3106 C CA . THR A 1 393 ? -20.132 -8.236 20.658 1.00 96.31 393 THR A CA 1
ATOM 3107 C C . THR A 1 393 ? -21.104 -7.229 20.037 1.00 96.31 393 THR A C 1
ATOM 3109 O O . THR A 1 393 ? -20.856 -6.027 20.033 1.00 96.31 393 THR A O 1
ATOM 3112 N N . GLN A 1 394 ? -22.240 -7.709 19.518 1.00 95.44 394 GLN A N 1
ATOM 3113 C CA . GLN A 1 394 ? -23.196 -6.886 18.755 1.00 95.44 394 GLN A CA 1
ATOM 3114 C C . GLN A 1 394 ? -23.953 -5.831 19.586 1.00 95.44 394 GLN A C 1
ATOM 3116 O O . GLN A 1 394 ? -24.658 -4.999 19.020 1.00 95.44 394 GLN A O 1
ATOM 3121 N N . ASP A 1 395 ? -23.856 -5.855 20.918 1.00 96.06 395 ASP A N 1
ATOM 3122 C CA . ASP A 1 395 ? -24.380 -4.800 21.797 1.00 96.06 395 ASP A CA 1
ATOM 3123 C C . ASP A 1 395 ? -23.511 -3.533 21.797 1.00 96.06 395 ASP A C 1
ATOM 3125 O O . ASP A 1 395 ? -23.968 -2.484 22.249 1.00 96.06 395 ASP A O 1
ATOM 3129 N N . LYS A 1 396 ? -22.285 -3.620 21.271 1.00 97.38 396 LYS A N 1
ATOM 3130 C CA . LYS A 1 396 ? -21.334 -2.511 21.190 1.00 97.38 396 LYS A CA 1
ATOM 3131 C C . LYS A 1 396 ? -21.638 -1.581 20.031 1.00 97.38 396 LYS A C 1
ATOM 3133 O O . LYS A 1 396 ? -22.117 -2.020 18.988 1.00 97.38 396 LYS A O 1
ATOM 3138 N N . SER A 1 397 ? -21.342 -0.295 20.176 1.00 97.94 397 SER A N 1
ATOM 3139 C CA . SER A 1 397 ? -21.389 0.626 19.039 1.00 97.94 397 SER A CA 1
ATOM 3140 C C . SER A 1 397 ? -20.146 0.457 18.158 1.00 97.94 397 SER A C 1
ATOM 3142 O O . SER A 1 397 ? -19.020 0.506 18.646 1.00 97.94 397 SER A O 1
ATOM 3144 N N . LEU A 1 398 ? -20.354 0.256 16.854 1.00 98.25 398 LEU A N 1
ATOM 3145 C CA . LEU A 1 398 ? -19.312 -0.039 15.870 1.00 98.25 398 LEU A CA 1
ATOM 3146 C C . LEU A 1 398 ? -19.364 0.939 14.685 1.00 98.25 398 LEU A C 1
ATOM 3148 O O . LEU A 1 398 ? -20.402 1.088 14.036 1.00 98.25 398 LEU A O 1
ATOM 3152 N N . LYS A 1 399 ? -18.227 1.564 14.373 1.00 97.88 399 LYS A N 1
ATOM 3153 C CA . LYS A 1 399 ? -17.991 2.296 13.119 1.00 97.88 399 LYS A CA 1
ATOM 3154 C C . LYS A 1 399 ? -17.007 1.501 12.261 1.00 97.88 399 LYS A C 1
ATOM 3156 O O . LYS A 1 399 ? -16.000 1.022 12.766 1.00 97.88 399 LYS A O 1
ATOM 3161 N N . VAL A 1 400 ? -17.284 1.361 10.973 1.00 96.38 400 VAL A N 1
ATOM 3162 C CA . VAL A 1 400 ? -16.363 0.775 9.992 1.00 96.38 400 VAL A CA 1
ATOM 3163 C C . VAL A 1 400 ? -15.966 1.867 9.008 1.00 96.38 400 VAL A C 1
ATOM 3165 O O . VAL A 1 400 ? -16.832 2.558 8.471 1.00 96.38 400 VAL A O 1
ATOM 3168 N N . ILE A 1 401 ? -14.668 2.041 8.793 1.00 91.81 401 ILE A N 1
ATOM 3169 C CA . ILE A 1 401 ? -14.100 3.003 7.849 1.00 91.81 401 ILE A CA 1
ATOM 3170 C C . ILE A 1 401 ? -13.406 2.200 6.753 1.00 91.81 401 ILE A C 1
ATOM 3172 O O . ILE A 1 401 ? -12.507 1.415 7.041 1.00 91.81 401 ILE A O 1
ATOM 3176 N N . LEU A 1 402 ? -13.830 2.380 5.506 1.00 88.06 402 LEU A N 1
ATOM 3177 C CA . LEU A 1 402 ? -13.122 1.855 4.344 1.00 88.06 402 LEU A CA 1
ATOM 3178 C C . LEU A 1 402 ? -12.078 2.891 3.904 1.00 88.06 402 LEU A C 1
ATOM 3180 O O . LEU A 1 402 ? -12.451 3.976 3.461 1.00 88.06 402 LEU A O 1
ATOM 3184 N N . GLY A 1 403 ? -10.795 2.582 4.087 1.00 80.50 403 GLY A N 1
ATOM 3185 C CA . GLY A 1 403 ? -9.683 3.466 3.719 1.00 80.50 403 GLY A CA 1
ATOM 3186 C C . GLY A 1 403 ? -9.307 3.290 2.249 1.00 80.50 403 GLY A C 1
ATOM 3187 O O . GLY A 1 403 ? -8.956 2.177 1.848 1.00 80.50 403 GLY A O 1
ATOM 3188 N N . ALA A 1 404 ? -9.415 4.350 1.447 1.00 73.38 404 ALA A N 1
ATOM 3189 C CA . ALA A 1 404 ? -9.100 4.338 0.019 1.00 73.38 404 ALA A CA 1
ATOM 3190 C C . ALA A 1 404 ? -7.954 5.295 -0.368 1.00 73.38 404 ALA A C 1
ATOM 3192 O O . ALA A 1 404 ? -7.995 6.490 -0.053 1.00 73.38 404 ALA A O 1
ATOM 3193 N N . HIS A 1 405 ? -6.941 4.774 -1.074 1.00 65.69 405 HIS A N 1
ATOM 3194 C CA . HIS A 1 405 ? -5.803 5.573 -1.541 1.00 65.69 405 HIS A CA 1
ATOM 3195 C C . HIS A 1 405 ? -6.256 6.609 -2.567 1.00 65.69 405 HIS A C 1
ATOM 3197 O O . HIS A 1 405 ? -7.153 6.324 -3.363 1.00 65.69 405 HIS A O 1
ATOM 3203 N N . GLY A 1 406 ? -5.635 7.790 -2.581 1.00 52.41 406 GLY A N 1
ATOM 3204 C CA . GLY A 1 406 ? -5.923 8.817 -3.575 1.00 52.41 406 GLY A CA 1
ATOM 3205 C C . GLY A 1 406 ? -7.363 9.316 -3.494 1.00 52.41 406 GLY A C 1
ATOM 3206 O O . GLY A 1 406 ? -8.143 9.133 -4.420 1.00 52.41 406 GLY A O 1
ATOM 3207 N N . LEU A 1 407 ? -7.745 9.965 -2.397 1.00 49.00 407 LEU A N 1
ATOM 3208 C CA . LEU A 1 407 ? -8.925 10.842 -2.383 1.00 49.00 407 LEU A CA 1
ATOM 3209 C C . LEU A 1 407 ? -8.533 12.313 -2.215 1.00 49.00 407 LEU A C 1
ATOM 3211 O O . LEU A 1 407 ? -9.420 13.152 -2.054 1.00 49.00 407 LEU A O 1
ATOM 3215 N N . SER A 1 408 ? -7.240 12.636 -2.314 1.00 47.94 408 SER A N 1
ATOM 3216 C CA . SER A 1 408 ? -6.773 14.011 -2.210 1.00 47.94 408 SER A CA 1
ATOM 3217 C C . SER A 1 408 ? -7.195 14.872 -3.406 1.00 47.94 408 SER A C 1
ATOM 3219 O O . SER A 1 408 ? -7.402 14.407 -4.536 1.00 47.94 408 SER A O 1
ATOM 3221 N N . ALA A 1 409 ? -7.380 16.162 -3.145 1.00 41.16 409 ALA A N 1
ATOM 3222 C CA . ALA A 1 409 ? -7.816 17.119 -4.150 1.00 41.16 409 ALA A CA 1
ATOM 3223 C C . ALA A 1 409 ? -6.660 17.565 -5.068 1.00 41.16 409 ALA A C 1
ATOM 3225 O O . ALA A 1 409 ? -6.924 17.990 -6.199 1.00 41.16 409 ALA A O 1
ATOM 3226 N N . GLY A 1 410 ? -5.405 17.434 -4.624 1.00 40.22 410 GLY A N 1
ATOM 3227 C CA . GLY A 1 410 ? -4.198 17.654 -5.420 1.00 40.22 410 GLY A CA 1
ATOM 3228 C C . GLY A 1 410 ? -4.112 16.692 -6.601 1.00 40.22 410 GLY A C 1
ATOM 3229 O O . GLY A 1 410 ? -4.022 17.127 -7.755 1.00 40.22 410 GLY A O 1
ATOM 3230 N N . TRP A 1 411 ? -4.273 15.392 -6.348 1.00 44.25 411 TRP A N 1
ATOM 3231 C CA . TRP A 1 411 ? -4.220 14.390 -7.410 1.00 44.25 411 TRP A CA 1
ATOM 3232 C C . TRP A 1 411 ? -5.389 14.487 -8.396 1.00 44.25 411 TRP A C 1
ATOM 3234 O O . TRP A 1 411 ? -5.182 14.367 -9.605 1.00 44.25 411 TRP A O 1
ATOM 3244 N N . ARG A 1 412 ? -6.603 14.807 -7.919 1.00 47.81 412 ARG A N 1
ATOM 3245 C CA . ARG A 1 412 ? -7.796 14.990 -8.775 1.00 47.81 412 ARG A CA 1
ATOM 3246 C C . ARG A 1 412 ? -7.604 16.041 -9.877 1.00 47.81 412 ARG A C 1
ATOM 3248 O O . ARG A 1 412 ? -8.240 15.930 -10.921 1.00 47.81 412 ARG A O 1
ATOM 3255 N N . LYS A 1 413 ? -6.746 17.050 -9.671 1.00 43.53 413 LYS A N 1
ATOM 3256 C CA . LYS A 1 413 ? -6.440 18.082 -10.683 1.00 43.53 413 LYS A CA 1
ATOM 3257 C C . LYS A 1 413 ? -5.381 17.635 -11.691 1.00 43.53 413 LYS A C 1
ATOM 3259 O O . LYS A 1 413 ? -5.491 17.956 -12.870 1.00 43.53 413 LYS A O 1
ATOM 3264 N N . VAL A 1 414 ? -4.360 16.901 -11.247 1.00 43.12 414 VAL A N 1
ATOM 3265 C CA . VAL A 1 414 ? -3.296 16.372 -12.127 1.00 43.12 414 VAL A CA 1
ATOM 3266 C C . VAL A 1 414 ? -3.840 15.263 -13.037 1.00 43.12 414 VAL A C 1
ATOM 3268 O O . VAL A 1 414 ? -3.404 15.098 -14.176 1.00 43.12 414 VAL A O 1
ATOM 3271 N N . LEU A 1 415 ? -4.854 14.552 -12.547 1.00 50.56 415 LEU A N 1
ATOM 3272 C CA . LEU A 1 415 ? -5.477 13.386 -13.152 1.00 50.56 415 LEU A CA 1
ATOM 3273 C C . LEU A 1 415 ? -6.969 13.664 -13.464 1.00 50.56 415 LEU A C 1
ATOM 3275 O O . LEU A 1 415 ? -7.846 12.843 -13.252 1.00 50.56 415 LEU A O 1
ATOM 3279 N N . GLU A 1 416 ? -7.313 14.842 -13.988 1.00 54.38 416 GLU A N 1
ATOM 3280 C CA . GLU A 1 416 ? -8.725 15.267 -14.118 1.00 54.38 416 GLU A CA 1
ATOM 3281 C C . GLU A 1 416 ? -9.583 14.392 -15.061 1.00 54.38 416 GLU A C 1
ATOM 3283 O O . GLU A 1 416 ? -10.793 14.264 -14.882 1.00 54.38 416 GLU A O 1
ATOM 3288 N N . CYS A 1 417 ? -8.964 13.733 -16.047 1.00 59.69 417 CYS A N 1
ATOM 3289 C CA . CYS A 1 417 ? -9.641 12.780 -16.939 1.00 59.69 417 CYS A CA 1
ATOM 3290 C C . CYS A 1 417 ? -9.426 11.313 -16.585 1.00 59.69 417 CYS A C 1
ATOM 3292 O O . CYS A 1 417 ? -9.865 10.426 -17.325 1.00 59.69 417 CYS A O 1
ATOM 3294 N N . ASP A 1 418 ? -8.793 11.073 -15.452 1.00 62.38 418 ASP A N 1
ATOM 3295 C CA . ASP A 1 418 ? -8.346 9.790 -14.963 1.00 62.38 418 ASP A CA 1
ATOM 3296 C C . ASP A 1 418 ? -9.430 9.051 -14.159 1.00 62.38 418 ASP A C 1
ATOM 3298 O O . ASP A 1 418 ? -10.063 9.586 -13.249 1.00 62.38 418 ASP A O 1
ATOM 3302 N N . CYS A 1 419 ? -9.691 7.793 -14.508 1.00 62.53 419 CYS A N 1
ATOM 3303 C CA . CYS A 1 419 ? -10.796 7.052 -13.908 1.00 62.53 419 CYS A CA 1
ATOM 3304 C C . CYS A 1 419 ? -10.575 6.617 -12.454 1.00 62.53 419 CYS A C 1
ATOM 3306 O O . CYS A 1 419 ? -11.541 6.159 -11.846 1.00 62.53 419 CYS A O 1
ATOM 3308 N N . TYR A 1 420 ? -9.364 6.762 -11.905 1.00 65.62 420 TYR A N 1
ATOM 3309 C CA . TYR A 1 420 ? -8.962 6.239 -10.599 1.00 65.62 420 TYR A CA 1
ATOM 3310 C C . TYR A 1 420 ? -9.933 6.678 -9.508 1.00 65.62 420 TYR A C 1
ATOM 3312 O O . TYR A 1 420 ? -10.614 5.849 -8.908 1.00 65.62 420 TYR A O 1
ATOM 3320 N N . PHE A 1 421 ? -10.073 7.995 -9.327 1.00 63.78 421 PHE A N 1
ATOM 3321 C CA . PHE A 1 421 ? -10.865 8.585 -8.247 1.00 63.78 421 PHE A CA 1
ATOM 3322 C C . PHE A 1 421 ? -12.335 8.189 -8.335 1.00 63.78 421 PHE A C 1
ATOM 3324 O O . PHE A 1 421 ? -12.947 7.843 -7.326 1.00 63.78 421 PHE A O 1
ATOM 3331 N N . ARG A 1 422 ? -12.900 8.196 -9.550 1.00 69.12 422 ARG A N 1
ATOM 3332 C CA . ARG A 1 422 ? -14.291 7.784 -9.750 1.00 69.12 422 ARG A CA 1
ATOM 3333 C C . ARG A 1 422 ? -14.464 6.303 -9.446 1.00 69.12 422 ARG A C 1
ATOM 3335 O O . ARG A 1 422 ? -15.416 5.938 -8.768 1.00 69.12 422 ARG A O 1
ATOM 3342 N N . GLU A 1 423 ? -13.600 5.437 -9.968 1.00 70.81 423 GLU A N 1
ATOM 3343 C CA . GLU A 1 423 ? -13.777 3.999 -9.780 1.00 70.81 423 GLU A CA 1
ATOM 3344 C C . GLU A 1 423 ? -13.554 3.570 -8.327 1.00 70.81 423 GLU A C 1
ATOM 3346 O O . GLU A 1 423 ? -14.287 2.699 -7.854 1.00 70.81 423 GLU A O 1
ATOM 3351 N N . ILE A 1 424 ? -12.629 4.216 -7.610 1.00 73.44 424 ILE A N 1
ATOM 3352 C CA . ILE A 1 424 ? -12.458 4.061 -6.162 1.00 73.44 424 ILE A CA 1
ATOM 3353 C C . ILE A 1 424 ? -13.715 4.511 -5.411 1.00 73.44 424 ILE A C 1
ATOM 3355 O O . ILE A 1 424 ? -14.219 3.764 -4.576 1.00 73.44 424 ILE A O 1
ATOM 3359 N N . GLU A 1 425 ? -14.276 5.680 -5.731 1.00 74.81 425 GLU A N 1
ATOM 3360 C CA . GLU A 1 425 ? -15.503 6.176 -5.092 1.00 74.81 425 GLU A CA 1
ATOM 3361 C C . GLU A 1 425 ? -16.709 5.261 -5.378 1.00 74.81 425 GLU A C 1
ATOM 3363 O O . GLU A 1 425 ? -17.466 4.892 -4.477 1.00 74.81 425 GLU A O 1
ATOM 3368 N N . GLU A 1 426 ? -16.884 4.835 -6.630 1.00 77.75 426 GLU A N 1
ATOM 3369 C CA . GLU A 1 426 ? -17.922 3.880 -7.024 1.00 77.75 426 GLU A CA 1
ATOM 3370 C C . GLU A 1 426 ? -17.753 2.534 -6.309 1.00 77.75 426 GLU A C 1
ATOM 3372 O O . GLU A 1 426 ? -18.743 1.920 -5.904 1.00 77.75 426 GLU A O 1
ATOM 3377 N N . ALA A 1 427 ? -16.515 2.059 -6.165 1.00 79.56 427 ALA A N 1
ATOM 3378 C CA . ALA A 1 427 ? -16.190 0.834 -5.451 1.00 79.56 427 ALA A CA 1
ATOM 3379 C C . ALA A 1 427 ? -16.492 0.949 -3.955 1.00 79.56 427 ALA A C 1
ATOM 3381 O O . ALA A 1 427 ? -17.250 0.132 -3.433 1.00 79.56 427 ALA A O 1
ATOM 3382 N N . ALA A 1 428 ? -16.005 1.999 -3.294 1.00 81.62 428 ALA A N 1
ATOM 3383 C CA . ALA A 1 428 ? -16.268 2.268 -1.886 1.00 81.62 428 ALA A CA 1
ATOM 3384 C C . ALA A 1 428 ? -17.775 2.315 -1.591 1.00 81.62 428 ALA A C 1
ATOM 3386 O O . ALA A 1 428 ? -18.248 1.655 -0.667 1.00 81.62 428 ALA A O 1
ATOM 3387 N N . ASN A 1 429 ? -18.556 3.001 -2.432 1.00 85.75 429 ASN A N 1
ATOM 3388 C CA . ASN A 1 429 ? -20.013 3.053 -2.301 1.00 85.75 429 ASN A CA 1
ATOM 3389 C C . ASN A 1 429 ? -20.674 1.669 -2.423 1.00 85.75 429 ASN A C 1
ATOM 3391 O O . ASN A 1 429 ? -21.589 1.352 -1.656 1.00 85.75 429 ASN A O 1
ATOM 3395 N N . ARG A 1 430 ? -20.210 0.812 -3.346 1.00 88.31 430 ARG A N 1
ATOM 3396 C CA . ARG A 1 430 ? -20.696 -0.578 -3.444 1.00 88.31 430 ARG A CA 1
ATOM 3397 C C . ARG A 1 430 ? -20.338 -1.392 -2.206 1.00 88.31 430 ARG A C 1
ATOM 3399 O O . ARG A 1 430 ? -21.187 -2.129 -1.710 1.00 88.31 430 ARG A O 1
ATOM 3406 N N . TYR A 1 431 ? -19.124 -1.245 -1.686 1.00 89.56 431 TYR A N 1
ATOM 3407 C CA . TYR A 1 431 ? -18.669 -1.977 -0.503 1.00 89.56 431 TYR A CA 1
ATOM 3408 C C . TYR A 1 431 ? -19.438 -1.553 0.750 1.00 89.56 431 TYR A C 1
ATOM 3410 O O . TYR A 1 431 ? -19.893 -2.411 1.504 1.00 89.56 431 TYR A O 1
ATOM 3418 N N . ILE A 1 432 ? -19.672 -0.248 0.932 1.00 91.50 432 ILE A N 1
ATOM 3419 C CA . ILE A 1 432 ? -20.537 0.286 1.993 1.00 91.50 432 ILE A CA 1
ATOM 3420 C C . ILE A 1 432 ? -21.922 -0.352 1.899 1.00 91.50 432 ILE A C 1
ATOM 3422 O O . ILE A 1 432 ? -22.410 -0.903 2.886 1.00 91.50 432 ILE A O 1
ATOM 3426 N N . ALA A 1 433 ? -22.536 -0.334 0.712 1.00 92.06 433 ALA A N 1
ATOM 3427 C CA . ALA A 1 433 ? -23.853 -0.925 0.510 1.00 92.06 433 ALA A CA 1
ATOM 3428 C C . ALA A 1 433 ? -23.855 -2.437 0.793 1.00 92.06 433 ALA A C 1
ATOM 3430 O O . ALA A 1 433 ? -24.785 -2.943 1.420 1.00 92.06 433 ALA A O 1
ATOM 3431 N N . ARG A 1 434 ? -22.814 -3.168 0.373 1.00 92.75 434 ARG A N 1
ATOM 3432 C CA . ARG A 1 434 ? -22.653 -4.602 0.658 1.00 92.75 434 ARG A CA 1
ATOM 3433 C C . ARG A 1 434 ? -22.630 -4.863 2.160 1.00 92.75 434 ARG A C 1
ATOM 3435 O O . ARG A 1 434 ? -23.423 -5.666 2.644 1.00 92.75 434 ARG A O 1
ATOM 3442 N N . ILE A 1 435 ? -21.767 -4.159 2.892 1.00 94.69 435 ILE A N 1
ATOM 3443 C CA . ILE A 1 435 ? -21.635 -4.314 4.342 1.00 94.69 435 ILE A CA 1
ATOM 3444 C C . ILE A 1 435 ? -22.956 -3.953 5.025 1.00 94.69 435 ILE A C 1
ATOM 3446 O O . ILE A 1 435 ? -23.461 -4.738 5.816 1.00 94.69 435 ILE A O 1
ATOM 3450 N N . GLN A 1 436 ? -23.570 -2.819 4.687 1.00 93.62 436 GLN A N 1
ATOM 3451 C CA . GLN A 1 436 ? -24.835 -2.393 5.297 1.00 93.62 436 GLN A CA 1
ATOM 3452 C C . GLN A 1 436 ? -25.983 -3.389 5.077 1.00 93.62 436 GLN A C 1
ATOM 3454 O O . GLN A 1 436 ? -26.845 -3.527 5.943 1.00 93.62 436 GLN A O 1
ATOM 3459 N N . ASN A 1 437 ? -26.002 -4.082 3.936 1.00 92.81 437 ASN A N 1
ATOM 3460 C CA . ASN A 1 437 ? -27.059 -5.035 3.604 1.00 92.81 437 ASN A CA 1
ATOM 3461 C C . ASN A 1 437 ? -26.824 -6.440 4.179 1.00 92.81 437 ASN A C 1
ATOM 3463 O O . ASN A 1 437 ? -27.795 -7.150 4.439 1.00 92.81 437 ASN A O 1
ATOM 3467 N N . GLU A 1 438 ? -25.568 -6.862 4.347 1.00 94.62 438 GLU A N 1
ATOM 3468 C CA . GLU A 1 438 ? -25.230 -8.256 4.683 1.00 94.62 438 GLU A CA 1
ATOM 3469 C C . GLU A 1 438 ? -24.575 -8.433 6.058 1.00 94.62 438 GLU A C 1
ATOM 3471 O O . GLU A 1 438 ? -24.607 -9.531 6.616 1.00 94.62 438 GLU A O 1
ATOM 3476 N N . PHE A 1 439 ? -24.039 -7.368 6.654 1.00 94.94 439 PHE A N 1
ATOM 3477 C CA . PHE A 1 439 ? -23.468 -7.398 7.994 1.00 94.94 439 PHE A CA 1
ATOM 3478 C C . PHE A 1 439 ? -24.522 -7.005 9.035 1.00 94.94 439 PHE A C 1
ATOM 3480 O O . PHE A 1 439 ? -24.919 -5.846 9.161 1.00 94.94 439 PHE A O 1
ATOM 3487 N N . THR A 1 440 ? -25.000 -7.987 9.802 1.00 91.81 440 THR A N 1
ATOM 3488 C CA . THR A 1 440 ? -26.007 -7.744 10.843 1.00 91.81 440 THR A CA 1
ATOM 3489 C C . THR A 1 440 ? -25.351 -7.251 12.129 1.00 91.81 440 THR A C 1
ATOM 3491 O O . THR A 1 440 ? -24.589 -7.982 12.764 1.00 91.81 440 THR A O 1
ATOM 3494 N N . TRP A 1 441 ? -25.723 -6.045 12.560 1.00 95.38 441 TRP A N 1
ATOM 3495 C CA . TRP A 1 441 ? -25.276 -5.458 13.821 1.00 95.38 441 TRP A CA 1
ATOM 3496 C C . TRP A 1 441 ? -26.464 -4.899 14.605 1.00 95.38 441 TRP A C 1
ATOM 3498 O O . TRP A 1 441 ? -27.101 -3.928 14.201 1.00 95.38 441 TRP A O 1
ATOM 3508 N N . SER A 1 442 ? -26.831 -5.571 15.694 1.00 90.88 442 SER A N 1
ATOM 3509 C CA . SER A 1 442 ? -27.958 -5.194 16.547 1.00 90.88 442 SER A CA 1
ATOM 3510 C C . SER A 1 442 ? -27.796 -5.853 17.920 1.00 90.88 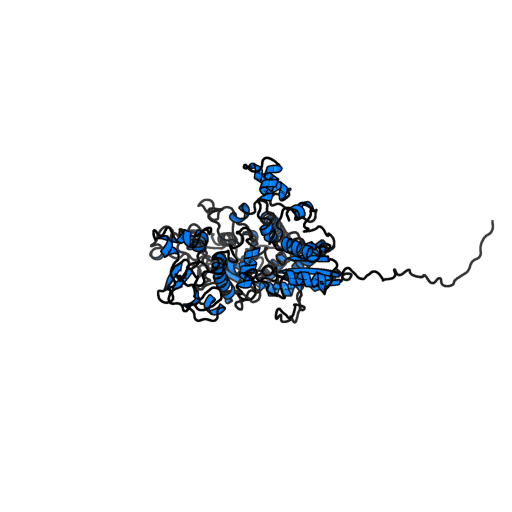442 SER A C 1
ATOM 3512 O O . SER A 1 442 ? -27.422 -7.026 17.968 1.00 90.88 442 SER A O 1
ATOM 3514 N N . PRO A 1 443 ? -28.092 -5.162 19.038 1.00 94.38 443 PRO A N 1
ATOM 3515 C CA . PRO A 1 443 ? -28.750 -3.853 19.143 1.00 94.38 443 PRO A CA 1
ATOM 3516 C C . PRO A 1 443 ? -27.814 -2.636 19.067 1.00 94.38 443 PRO A C 1
ATOM 3518 O O . PRO A 1 443 ? -28.298 -1.508 19.150 1.00 94.38 443 PRO A O 1
ATOM 3521 N N . GLY A 1 444 ? -26.503 -2.842 18.948 1.00 93.50 444 GLY A N 1
ATOM 3522 C CA . GLY A 1 444 ? -25.515 -1.771 18.921 1.00 93.50 444 GLY A CA 1
ATOM 3523 C C . GLY A 1 444 ? -25.688 -0.807 17.746 1.00 93.50 444 GLY A C 1
ATOM 3524 O O . GLY A 1 444 ? -26.187 -1.168 16.678 1.00 93.50 444 GLY A O 1
ATOM 3525 N N . LYS A 1 445 ? -25.249 0.440 17.937 1.00 96.06 445 LYS A N 1
ATOM 3526 C CA . LYS A 1 445 ? -25.155 1.439 16.860 1.00 96.06 445 LYS A CA 1
ATOM 3527 C C . LYS A 1 445 ? -24.157 0.948 15.808 1.00 96.06 445 LYS A C 1
ATOM 3529 O O . LYS A 1 445 ? -23.068 0.521 16.174 1.00 96.06 445 LYS A O 1
ATOM 3534 N N . PHE A 1 446 ? -24.501 1.048 14.527 1.00 97.25 446 PHE A N 1
ATOM 3535 C CA . PHE A 1 446 ? -23.630 0.635 13.426 1.00 97.25 446 PHE A CA 1
ATOM 3536 C C . PHE A 1 446 ? -23.538 1.717 12.359 1.00 97.25 446 PHE A C 1
ATOM 3538 O O . PHE A 1 446 ? -24.544 2.331 11.999 1.00 97.25 446 PHE A O 1
ATOM 3545 N N . THR A 1 447 ? -22.339 1.979 11.852 1.00 97.31 447 THR A N 1
ATOM 3546 C CA . THR A 1 447 ? -22.119 2.924 10.752 1.00 97.31 447 THR A CA 1
ATOM 3547 C C . THR A 1 447 ? -20.949 2.466 9.900 1.00 97.31 447 THR A C 1
ATOM 3549 O O . THR A 1 447 ? -19.958 1.971 10.424 1.00 97.31 447 THR A O 1
ATOM 3552 N N . VAL A 1 448 ? -21.067 2.650 8.587 1.00 96.50 448 VAL A N 1
ATOM 3553 C CA . VAL A 1 448 ? -20.014 2.348 7.614 1.00 96.50 448 VAL A CA 1
ATOM 3554 C C . VAL A 1 448 ? -19.797 3.593 6.767 1.00 96.50 448 VAL A C 1
ATOM 3556 O O . VAL A 1 448 ? -20.772 4.149 6.258 1.00 96.50 448 VAL A O 1
ATOM 3559 N N . VAL A 1 449 ? -18.549 4.034 6.648 1.00 92.75 449 VAL A N 1
ATOM 3560 C CA . VAL A 1 449 ? -18.129 5.204 5.862 1.00 92.75 449 VAL A CA 1
ATOM 3561 C C . VAL A 1 449 ? -16.880 4.872 5.047 1.00 92.75 449 VAL A C 1
ATOM 3563 O O . VAL A 1 449 ? -16.263 3.829 5.251 1.00 92.75 449 VAL A O 1
ATOM 3566 N N . THR A 1 450 ? -16.507 5.762 4.133 1.00 86.19 450 THR A N 1
ATOM 3567 C CA . THR A 1 450 ? -15.234 5.719 3.404 1.00 86.19 450 THR A CA 1
ATOM 3568 C C . THR A 1 450 ? -14.423 6.957 3.759 1.00 86.19 450 THR A C 1
ATOM 3570 O O . THR A 1 450 ? -15.019 8.011 3.948 1.00 86.19 450 THR A O 1
ATOM 3573 N N . GLY A 1 451 ? -13.099 6.838 3.823 1.00 78.25 451 GLY A N 1
ATOM 3574 C CA . GLY A 1 451 ? -12.190 7.968 4.030 1.00 78.25 451 GLY A CA 1
ATOM 3575 C C . GLY A 1 451 ? -10.926 7.830 3.187 1.00 78.25 451 GLY A C 1
ATOM 3576 O O . GLY A 1 451 ? -10.545 6.716 2.828 1.00 78.25 451 GLY A O 1
ATOM 3577 N N . GLY A 1 452 ? -10.291 8.954 2.854 1.00 73.12 452 GLY A N 1
ATOM 3578 C CA . GLY A 1 452 ? -8.981 8.947 2.192 1.00 73.12 452 GLY A CA 1
ATOM 3579 C C . GLY A 1 452 ? -7.858 8.476 3.126 1.00 73.12 452 GLY A C 1
ATOM 3580 O O . GLY A 1 452 ? -7.952 8.667 4.345 1.00 73.12 452 GLY A O 1
ATOM 3581 N N . ASN A 1 453 ? -6.806 7.865 2.569 1.00 60.12 453 ASN A N 1
ATOM 3582 C CA . ASN A 1 453 ? -5.592 7.512 3.333 1.00 60.12 453 ASN A CA 1
ATOM 3583 C C . ASN A 1 453 ? -4.586 8.662 3.403 1.00 60.12 453 ASN A C 1
ATOM 3585 O O . ASN A 1 453 ? -3.731 8.652 4.276 1.00 60.12 453 ASN A O 1
ATOM 3589 N N . GLU A 1 454 ? -4.635 9.602 2.461 1.00 54.44 454 GLU A N 1
ATOM 3590 C CA . GLU A 1 454 ? -3.729 10.751 2.437 1.00 54.44 454 GLU A CA 1
ATOM 3591 C C . GLU A 1 454 ? -4.270 11.785 3.429 1.00 54.44 454 GLU A C 1
ATOM 3593 O O . GLU A 1 454 ? -5.381 12.303 3.284 1.00 54.44 454 GLU A O 1
ATOM 3598 N N . MET A 1 455 ? -3.519 11.980 4.509 1.00 50.97 455 MET A N 1
ATOM 3599 C CA . MET A 1 455 ? -3.944 12.715 5.693 1.00 50.97 455 MET A CA 1
ATOM 3600 C C . MET A 1 455 ? -3.536 14.183 5.533 1.00 50.97 455 MET A C 1
ATOM 3602 O O . MET A 1 455 ? -2.350 14.495 5.484 1.00 50.97 455 MET A O 1
ATOM 3606 N N . SER A 1 456 ? -4.519 15.082 5.489 1.00 42.91 456 SER A N 1
ATOM 3607 C CA . SER A 1 456 ? -4.376 16.540 5.364 1.00 42.91 456 SER A CA 1
ATOM 3608 C C . SER A 1 456 ? -3.823 17.047 4.016 1.00 42.91 456 SER A C 1
ATOM 3610 O O . SER A 1 456 ? -2.631 17.040 3.736 1.00 42.91 456 SER A O 1
ATOM 3612 N N . GLU A 1 457 ? -4.704 17.614 3.191 1.00 41.28 457 GLU A N 1
ATOM 3613 C CA . GLU A 1 457 ? -4.309 18.588 2.166 1.00 41.28 457 GLU A CA 1
ATOM 3614 C C . GLU A 1 457 ? -4.985 19.919 2.486 1.00 41.28 457 GLU A C 1
ATOM 3616 O O . GLU A 1 457 ? -5.909 20.368 1.802 1.00 41.28 457 GLU A O 1
ATOM 3621 N N . THR A 1 458 ? -4.519 20.562 3.558 1.00 40.66 458 THR A N 1
ATOM 3622 C CA . THR A 1 458 ? -5.030 21.865 4.020 1.00 40.66 458 THR A CA 1
ATOM 3623 C C . THR A 1 458 ? -5.024 22.944 2.924 1.00 40.66 458 THR A C 1
ATOM 3625 O O . THR A 1 458 ? -5.783 23.910 3.011 1.00 40.66 458 THR A O 1
ATOM 3628 N N . GLU A 1 459 ? -4.227 22.786 1.859 1.00 46.75 459 GLU A N 1
ATOM 3629 C CA . GLU A 1 459 ? -4.193 23.699 0.710 1.00 46.75 459 GLU A CA 1
ATOM 3630 C C . GLU A 1 459 ? -5.379 23.527 -0.263 1.00 46.75 459 GLU A C 1
ATOM 3632 O O . GLU A 1 459 ? -5.755 24.474 -0.963 1.00 46.75 459 GLU A O 1
ATOM 3637 N N . HIS A 1 460 ? -5.986 22.340 -0.344 1.00 50.31 460 HIS A N 1
ATOM 3638 C CA . HIS A 1 460 ? -7.009 22.026 -1.352 1.00 50.31 460 HIS A CA 1
ATOM 3639 C C . HIS A 1 460 ? -8.373 21.638 -0.774 1.00 50.31 460 HIS A C 1
ATOM 3641 O O . HIS A 1 460 ? -9.368 21.709 -1.500 1.00 50.31 460 HIS A O 1
ATOM 3647 N N . ASP A 1 461 ? -8.435 21.344 0.524 1.00 60.00 461 ASP A N 1
ATOM 3648 C CA . ASP A 1 461 ? -9.665 21.272 1.308 1.00 60.00 461 ASP A CA 1
ATOM 3649 C C . ASP A 1 461 ? -9.478 21.988 2.659 1.00 60.00 461 ASP A C 1
ATOM 3651 O O . ASP A 1 461 ? -9.243 21.361 3.691 1.00 60.00 461 ASP A O 1
ATOM 3655 N N . PRO A 1 462 ? -9.499 23.333 2.662 1.00 66.19 462 PRO A N 1
ATOM 3656 C CA . PRO A 1 462 ? -9.118 24.099 3.836 1.00 66.19 462 PRO A CA 1
ATOM 3657 C C . PRO A 1 462 ? -10.129 23.924 4.970 1.00 66.19 462 PRO A C 1
ATOM 3659 O O . PRO A 1 462 ? -11.333 24.169 4.822 1.00 66.19 462 PRO A O 1
ATOM 3662 N N . VAL A 1 463 ? -9.603 23.585 6.142 1.00 72.06 463 VAL A N 1
ATOM 3663 C CA . VAL A 1 463 ? -10.348 23.572 7.397 1.00 72.06 463 VAL A CA 1
ATOM 3664 C C . VAL A 1 463 ? -10.817 24.981 7.777 1.00 72.06 463 VAL A C 1
ATOM 3666 O O . VAL A 1 463 ? -10.175 25.996 7.499 1.00 72.06 463 VAL A O 1
ATOM 3669 N N . SER A 1 464 ? -11.974 25.064 8.423 1.00 74.50 464 SER A N 1
ATOM 3670 C CA . SER A 1 464 ? -12.552 26.314 8.926 1.00 74.50 464 SER A CA 1
ATOM 3671 C C . SER A 1 464 ? -13.379 26.050 10.177 1.00 74.50 464 SER A C 1
ATOM 3673 O O . SER A 1 464 ? -13.748 24.916 10.450 1.00 74.50 464 SER A O 1
ATOM 3675 N N . THR A 1 465 ? -13.759 27.087 10.921 1.00 74.56 465 THR A N 1
ATOM 3676 C CA . THR A 1 465 ? -14.630 26.911 12.096 1.00 74.56 465 THR A CA 1
ATOM 3677 C C . THR A 1 465 ? -15.971 26.241 11.755 1.00 74.56 465 THR A C 1
ATOM 3679 O O . THR A 1 465 ? -16.518 25.514 12.575 1.00 74.56 465 THR A O 1
ATOM 3682 N N . GLU A 1 466 ? -16.510 26.471 10.551 1.00 77.00 466 GLU A N 1
ATOM 3683 C CA . GLU A 1 466 ? -17.767 25.851 10.094 1.00 77.00 466 GLU A CA 1
ATOM 3684 C C . GLU A 1 466 ? -17.569 24.423 9.565 1.00 77.00 466 GLU A C 1
ATOM 3686 O O . GLU A 1 466 ? -18.493 23.611 9.603 1.00 77.00 466 GLU A O 1
ATOM 3691 N N . LYS A 1 467 ? -16.366 24.122 9.070 1.00 75.00 467 LYS A N 1
ATOM 3692 C CA . LYS A 1 467 ? -15.951 22.818 8.545 1.00 75.00 467 LYS A CA 1
ATOM 3693 C C . LYS A 1 467 ? -14.560 22.484 9.089 1.00 75.00 467 LYS A C 1
ATOM 3695 O O . LYS A 1 467 ? -13.574 22.675 8.375 1.00 75.00 467 LYS A O 1
ATOM 3700 N N . PRO A 1 468 ? -14.457 22.039 10.352 1.00 71.31 468 PRO A N 1
ATOM 3701 C CA . PRO A 1 468 ? -13.169 21.873 11.033 1.00 71.31 468 PRO A CA 1
ATOM 3702 C C . PRO A 1 468 ? -12.286 20.760 10.450 1.00 71.31 468 PRO A C 1
ATOM 3704 O O . PRO A 1 468 ? -11.136 20.655 10.852 1.00 71.31 468 PRO A O 1
ATOM 3707 N N . PHE A 1 469 ? -12.829 19.980 9.512 1.00 74.81 469 PHE A N 1
ATOM 3708 C CA . PHE A 1 469 ? -12.205 18.858 8.802 1.00 74.81 469 PHE A CA 1
ATOM 3709 C C . PHE A 1 469 ? -12.372 18.977 7.275 1.00 74.81 469 PHE A C 1
ATOM 3711 O O . PHE A 1 469 ? -12.425 17.989 6.556 1.00 74.81 469 PHE A O 1
ATOM 3718 N N . GLY A 1 470 ? -12.654 20.186 6.775 1.00 73.38 470 GLY A N 1
ATOM 3719 C CA . GLY A 1 470 ? -12.947 20.373 5.356 1.00 73.38 470 GLY A CA 1
ATOM 3720 C C . GLY A 1 470 ? -14.226 19.656 4.884 1.00 73.38 470 GLY A C 1
ATOM 3721 O O . GLY A 1 470 ? -15.208 19.493 5.619 1.00 73.38 470 GLY A O 1
ATOM 3722 N N . THR A 1 471 ? -14.266 19.320 3.598 1.00 73.00 471 THR A N 1
ATOM 3723 C CA . THR A 1 471 ? -15.373 18.655 2.892 1.00 73.00 471 THR A CA 1
ATOM 3724 C C . THR A 1 471 ? -15.047 17.200 2.528 1.00 73.00 471 THR A C 1
ATOM 3726 O O . THR A 1 471 ? -15.967 16.394 2.384 1.00 73.00 471 THR A O 1
ATOM 3729 N N . VAL A 1 472 ? -13.771 16.857 2.390 1.00 69.81 472 VAL A N 1
ATOM 3730 C CA . VAL A 1 472 ? -13.232 15.530 2.106 1.00 69.81 472 VAL A CA 1
ATOM 3731 C C . VAL A 1 472 ? -12.592 15.012 3.383 1.00 69.81 472 VAL A C 1
ATOM 3733 O O . VAL A 1 472 ? -11.586 15.531 3.837 1.00 69.81 472 VAL A O 1
ATOM 3736 N N . TRP A 1 473 ? -13.187 13.970 3.951 1.00 77.06 473 TRP A N 1
ATOM 3737 C CA . TRP A 1 473 ? -12.750 13.442 5.234 1.00 77.06 473 TRP A CA 1
ATOM 3738 C C . TRP A 1 473 ? -11.738 12.313 5.038 1.00 77.06 473 TRP A C 1
ATOM 3740 O O . TRP A 1 473 ? -11.983 11.328 4.331 1.00 77.06 473 TRP A O 1
ATOM 3750 N N . SER A 1 474 ? -10.599 12.447 5.700 1.00 77.69 474 SER A N 1
ATOM 3751 C CA . SER A 1 474 ? -9.585 11.412 5.849 1.00 77.69 474 SER A CA 1
ATOM 3752 C C . SER A 1 474 ? -10.014 10.344 6.859 1.00 77.69 474 SER A C 1
ATOM 3754 O O . SER A 1 474 ? -10.950 10.498 7.656 1.00 77.69 474 SER A O 1
ATOM 3756 N N . THR A 1 475 ? -9.282 9.232 6.860 1.00 81.88 475 THR A N 1
ATOM 3757 C CA . THR A 1 475 ? -9.434 8.176 7.868 1.00 81.88 475 THR A CA 1
ATOM 3758 C C . THR A 1 475 ? -9.252 8.722 9.291 1.00 81.88 475 THR A C 1
ATOM 3760 O O . THR A 1 475 ? -10.035 8.376 10.178 1.00 81.88 475 THR A O 1
ATOM 3763 N N . GLY A 1 476 ? -8.275 9.608 9.512 1.00 82.56 476 GLY A N 1
ATOM 3764 C CA . GLY A 1 476 ? -8.000 10.209 10.822 1.00 82.56 476 GLY A CA 1
ATOM 3765 C C . GLY A 1 476 ? -9.132 11.086 11.338 1.00 82.56 476 GLY A C 1
ATOM 3766 O O . GLY A 1 476 ? -9.516 10.987 12.501 1.00 82.56 476 GLY A O 1
ATOM 3767 N N . GLU A 1 477 ? -9.739 11.885 10.468 1.00 84.00 477 GLU A N 1
ATOM 3768 C CA . GLU A 1 477 ? -10.862 12.753 10.843 1.00 84.00 477 GLU A CA 1
ATOM 3769 C C . GLU A 1 477 ? -12.127 11.939 11.133 1.00 84.00 477 GLU A C 1
ATOM 3771 O O . GLU A 1 477 ? -12.872 12.227 12.073 1.00 84.00 477 GLU A O 1
ATOM 3776 N N . HIS A 1 478 ? -12.352 10.847 10.395 1.00 89.19 478 HIS A N 1
ATOM 3777 C CA . HIS A 1 478 ? -13.417 9.904 10.730 1.00 89.19 478 HIS A CA 1
ATOM 3778 C C . HIS A 1 478 ? -13.191 9.176 12.058 1.00 89.19 478 HIS A C 1
ATOM 3780 O O . HIS A 1 478 ? -14.183 8.840 12.722 1.00 89.19 478 HIS A O 1
ATOM 3786 N N . ILE A 1 479 ? -11.938 8.921 12.442 1.00 90.06 479 ILE A N 1
ATOM 3787 C CA . ILE A 1 479 ? -11.595 8.422 13.776 1.00 90.06 479 ILE A CA 1
ATOM 3788 C C . ILE A 1 479 ? -11.923 9.497 14.811 1.00 90.06 479 ILE A C 1
ATOM 3790 O O . ILE A 1 479 ? -12.688 9.212 15.729 1.00 90.06 479 ILE A O 1
ATOM 3794 N N . ASP A 1 480 ? -11.431 10.724 14.638 1.00 89.31 480 ASP A N 1
ATOM 3795 C CA . ASP A 1 480 ? -11.643 11.827 15.581 1.00 89.31 480 ASP A CA 1
ATOM 3796 C C . ASP A 1 480 ? -13.122 12.083 15.868 1.00 89.31 480 ASP A C 1
ATOM 3798 O O . ASP A 1 480 ? -13.508 12.150 17.026 1.00 89.31 480 ASP A O 1
ATOM 3802 N N . ASP A 1 481 ? -13.976 12.145 14.848 1.00 89.94 481 ASP A N 1
ATOM 3803 C CA . ASP A 1 481 ? -15.432 12.299 15.012 1.00 89.94 481 ASP A CA 1
ATOM 3804 C C . ASP A 1 481 ? -16.113 11.054 15.617 1.00 89.94 481 ASP A C 1
ATOM 3806 O O . ASP A 1 481 ? -17.203 11.117 16.185 1.00 89.94 481 ASP A O 1
ATOM 3810 N N . GLY A 1 482 ? -15.480 9.886 15.502 1.00 93.06 482 GLY A N 1
ATOM 3811 C CA . GLY A 1 482 ? -16.019 8.623 15.995 1.00 93.06 482 GLY A CA 1
ATOM 3812 C C . GLY A 1 482 ? -15.676 8.297 17.451 1.00 93.06 482 GLY A C 1
ATOM 3813 O O . GLY A 1 482 ? -16.369 7.480 18.063 1.00 93.06 482 GLY A O 1
ATOM 3814 N N . ILE A 1 483 ? -14.620 8.876 18.023 1.00 94.88 483 ILE A N 1
ATOM 3815 C CA . ILE A 1 483 ? -14.202 8.510 19.380 1.00 94.88 483 ILE A CA 1
ATOM 3816 C C . ILE A 1 483 ? -15.084 9.140 20.459 1.00 94.88 483 ILE A C 1
ATOM 3818 O O . ILE A 1 483 ? -15.707 10.190 20.290 1.00 94.88 483 ILE A O 1
ATOM 3822 N N . ASN A 1 484 ? -15.123 8.485 21.613 1.00 96.31 484 ASN A N 1
ATOM 3823 C CA . ASN A 1 484 ? -15.657 9.048 22.842 1.00 96.31 484 ASN A CA 1
ATOM 3824 C C . ASN A 1 484 ? -14.617 9.949 23.523 1.00 96.31 484 ASN A C 1
ATOM 3826 O O . ASN A 1 484 ? -13.439 9.611 23.600 1.00 96.31 484 ASN A O 1
ATOM 3830 N N . GLY A 1 485 ? -15.092 11.030 24.130 1.00 94.62 485 GLY A N 1
ATOM 3831 C CA . GLY A 1 485 ? -14.317 11.979 24.914 1.00 94.62 485 GLY A CA 1
ATOM 3832 C C . GLY A 1 485 ? -13.778 13.120 24.073 1.00 94.62 485 GLY A C 1
ATOM 3833 O O . GLY A 1 485 ? -14.451 13.604 23.166 1.00 94.62 485 GLY A O 1
ATOM 3834 N N . THR A 1 486 ? -12.583 13.581 24.419 1.00 93.00 486 THR A N 1
ATOM 3835 C CA . THR A 1 486 ? -12.014 14.799 23.846 1.00 93.00 486 THR A CA 1
ATOM 3836 C C . THR A 1 486 ? -10.953 14.505 22.801 1.00 93.00 486 THR A C 1
ATOM 3838 O O . THR A 1 486 ? -10.256 13.498 22.890 1.00 93.00 486 THR A O 1
ATOM 3841 N N . TYR A 1 487 ? -10.775 15.411 21.848 1.00 90.25 487 TYR A N 1
ATOM 3842 C CA . TYR A 1 487 ? -9.606 15.464 20.968 1.00 90.25 487 TYR A CA 1
ATOM 3843 C C . TYR A 1 487 ? -9.275 16.920 20.628 1.00 90.25 487 TYR A C 1
ATOM 3845 O O . TYR A 1 487 ? -10.054 17.828 20.931 1.00 90.25 487 TYR A O 1
ATOM 3853 N N . VAL A 1 488 ? -8.108 17.148 20.024 1.00 87.38 488 VAL A N 1
ATOM 3854 C CA . VAL A 1 488 ? -7.742 18.445 19.446 1.00 87.38 488 VAL A CA 1
ATOM 3855 C C . VAL A 1 488 ? -7.849 18.326 17.930 1.00 87.38 488 VAL A C 1
ATOM 3857 O O . VAL A 1 488 ? -7.253 17.419 17.356 1.00 87.38 488 VAL A O 1
ATOM 3860 N N . ASN A 1 489 ? -8.642 19.181 17.281 1.00 83.88 489 ASN A N 1
ATOM 3861 C CA . ASN A 1 489 ? -8.797 19.164 15.820 1.00 83.88 489 ASN A CA 1
ATOM 3862 C C . ASN A 1 489 ? -7.588 19.806 15.106 1.00 83.88 489 ASN A C 1
ATOM 3864 O O . ASN A 1 489 ? -6.680 20.330 15.749 1.00 83.88 489 ASN A O 1
ATOM 3868 N N . GLU A 1 490 ? -7.589 19.802 13.772 1.00 75.88 490 GLU A N 1
ATOM 3869 C CA . GLU A 1 490 ? -6.491 20.357 12.958 1.00 75.88 490 GLU A CA 1
ATOM 3870 C C . GLU A 1 490 ? -6.350 21.888 13.074 1.00 75.88 490 GLU A C 1
ATOM 3872 O O . GLU A 1 490 ? -5.341 22.464 12.680 1.00 75.88 490 GLU A O 1
ATOM 3877 N N . LEU A 1 491 ? -7.337 22.564 13.673 1.00 78.44 491 LEU A N 1
ATOM 3878 C CA . LEU A 1 491 ? -7.287 23.988 14.016 1.00 78.44 491 LEU A CA 1
ATOM 3879 C C . LEU A 1 491 ? -6.731 24.244 15.427 1.00 78.44 491 LEU A C 1
ATOM 3881 O O . LEU A 1 491 ? -6.750 25.384 15.888 1.00 78.44 491 LEU A O 1
ATOM 3885 N N . GLY A 1 492 ? -6.310 23.208 16.159 1.00 80.62 492 GLY A N 1
ATOM 3886 C CA . GLY A 1 492 ? -5.846 23.347 17.540 1.00 80.62 492 GLY A CA 1
ATOM 3887 C C . GLY A 1 492 ? -6.953 23.563 18.562 1.00 80.62 492 GLY A C 1
ATOM 3888 O O . GLY A 1 492 ? -6.679 23.992 19.682 1.00 80.62 492 GLY A O 1
ATOM 3889 N N . GLN A 1 493 ? -8.209 23.305 18.202 1.00 84.94 493 GLN A N 1
ATOM 3890 C CA . GLN A 1 493 ? -9.359 23.513 19.075 1.00 84.94 493 GLN A CA 1
ATOM 3891 C C . GLN A 1 493 ? -9.701 22.224 19.816 1.00 84.94 493 GLN A C 1
ATOM 3893 O O . GLN A 1 493 ? -9.739 21.144 19.227 1.00 84.94 493 GLN A O 1
ATOM 3898 N N . ILE A 1 494 ? -10.004 22.348 21.109 1.00 89.12 494 ILE A N 1
ATOM 3899 C CA . ILE A 1 494 ? -10.506 21.232 21.914 1.00 89.12 494 ILE A CA 1
ATOM 3900 C C . ILE A 1 494 ? -11.956 20.956 21.526 1.00 89.12 494 ILE A C 1
ATOM 3902 O O . ILE A 1 494 ? -12.809 21.840 21.643 1.00 89.12 494 ILE A O 1
ATOM 3906 N N . ILE A 1 495 ? -12.241 19.716 21.147 1.00 90.12 495 ILE A N 1
ATOM 3907 C CA . ILE A 1 495 ? -13.587 19.225 20.865 1.00 90.12 495 ILE A CA 1
ATOM 3908 C C . ILE A 1 495 ? -13.927 18.126 21.876 1.00 90.12 495 ILE A C 1
ATOM 3910 O O . ILE A 1 495 ? -13.127 17.219 22.095 1.00 90.12 495 ILE A O 1
ATOM 3914 N N . ASP A 1 496 ? -15.105 18.213 22.502 1.00 92.75 496 ASP A N 1
ATOM 3915 C CA . ASP A 1 496 ? -15.681 17.155 23.344 1.00 92.75 496 ASP A CA 1
ATOM 3916 C C . ASP A 1 496 ? -16.813 16.465 22.579 1.00 92.75 496 ASP A C 1
ATOM 3918 O O . ASP A 1 496 ? -17.894 17.031 22.397 1.00 92.75 496 ASP A O 1
ATOM 3922 N N . ASN A 1 497 ? -16.566 15.233 22.143 1.00 91.31 497 ASN A N 1
ATOM 3923 C CA . ASN A 1 497 ? -17.538 14.423 21.418 1.00 91.31 497 ASN A CA 1
ATOM 3924 C C . ASN A 1 497 ? -18.555 13.733 22.338 1.00 91.31 497 ASN A C 1
ATOM 3926 O O . ASN A 1 497 ? -19.422 12.991 21.867 1.00 91.31 497 ASN A O 1
ATOM 3930 N N . GLY A 1 498 ? -18.462 13.922 23.655 1.00 93.06 498 GLY A N 1
ATOM 3931 C CA . GLY A 1 498 ? -19.269 13.192 24.620 1.00 93.06 498 GLY A CA 1
ATOM 3932 C C . GLY A 1 498 ? -18.878 11.716 24.688 1.00 93.06 498 GLY A C 1
ATOM 3933 O O . GLY A 1 498 ? -17.777 11.322 24.327 1.00 93.06 498 GLY A O 1
ATOM 3934 N N . THR A 1 499 ? -19.759 10.862 25.211 1.00 93.69 499 THR A N 1
ATOM 3935 C CA . THR A 1 499 ? -19.401 9.459 25.515 1.00 93.69 499 THR A CA 1
ATOM 3936 C C . THR A 1 499 ? -20.389 8.428 24.962 1.00 93.69 499 THR A C 1
ATOM 3938 O O . THR A 1 499 ? -20.479 7.311 25.467 1.00 93.69 499 THR A O 1
ATOM 3941 N N . ASP A 1 500 ? -21.153 8.811 23.940 1.00 93.19 500 ASP A N 1
ATOM 3942 C CA . ASP A 1 500 ? -22.173 7.968 23.302 1.00 93.19 500 ASP A CA 1
ATOM 3943 C C . ASP A 1 500 ? -21.918 7.793 21.785 1.00 93.19 500 ASP A C 1
ATOM 3945 O O . ASP A 1 500 ? -22.852 7.597 21.002 1.00 93.19 500 ASP A O 1
ATOM 3949 N N . ASN A 1 501 ? -20.650 7.847 21.352 1.00 95.75 501 ASN A N 1
ATOM 3950 C CA . ASN A 1 501 ? -20.256 7.617 19.959 1.00 95.75 501 ASN A CA 1
ATOM 3951 C C . ASN A 1 501 ? -20.073 6.128 19.674 1.00 95.75 501 ASN A C 1
ATOM 3953 O O . ASN A 1 501 ? -21.063 5.419 19.461 1.00 95.75 501 ASN A O 1
ATOM 3957 N N . TYR A 1 502 ? -18.827 5.656 19.644 1.00 98.00 502 TYR A N 1
ATOM 3958 C CA . TYR A 1 502 ? -18.491 4.290 19.263 1.00 98.00 502 TYR A CA 1
ATOM 3959 C C . TYR A 1 502 ? -17.573 3.634 20.294 1.00 98.00 502 TYR A C 1
ATOM 3961 O O . TYR A 1 502 ? -16.591 4.228 20.733 1.00 98.00 502 TYR A O 1
ATOM 3969 N N . ASP A 1 503 ? -17.905 2.406 20.685 1.00 98.00 503 ASP A N 1
ATOM 3970 C CA . ASP A 1 503 ? -17.031 1.546 21.479 1.00 98.00 503 ASP A CA 1
ATOM 3971 C C . ASP A 1 503 ? -15.862 1.056 20.612 1.00 98.00 503 ASP A C 1
ATOM 3973 O O . ASP A 1 503 ? -14.725 1.008 21.075 1.00 98.00 503 ASP A O 1
ATOM 3977 N N . TYR A 1 504 ? -16.141 0.734 19.342 1.00 98.31 504 TYR A N 1
ATOM 3978 C CA . TYR A 1 504 ? -15.164 0.227 18.381 1.00 98.31 504 TYR A CA 1
ATOM 3979 C C . TYR A 1 504 ? -15.199 0.990 17.058 1.00 98.31 504 TYR A C 1
ATOM 3981 O O . TYR A 1 504 ? -16.270 1.292 16.523 1.00 98.31 504 TYR A O 1
ATOM 3989 N N . ILE A 1 505 ? -14.019 1.222 16.489 1.00 97.00 505 ILE A N 1
ATOM 3990 C CA . ILE A 1 505 ? -13.840 1.668 15.108 1.00 97.00 505 ILE A CA 1
ATOM 3991 C C . ILE A 1 505 ? -12.915 0.673 14.407 1.00 97.00 505 ILE A C 1
ATOM 3993 O O . ILE A 1 505 ? -11.821 0.407 14.891 1.00 97.00 505 ILE A O 1
ATOM 3997 N N . ILE A 1 506 ? -13.344 0.115 13.279 1.00 94.69 506 ILE A N 1
ATOM 3998 C CA . ILE A 1 506 ? -12.524 -0.776 12.449 1.00 94.69 506 ILE A CA 1
ATOM 3999 C C . ILE A 1 506 ? -12.183 -0.046 11.155 1.00 94.69 506 ILE A C 1
ATOM 4001 O O . ILE A 1 506 ? -13.090 0.402 10.454 1.00 94.69 506 ILE A O 1
ATOM 4005 N N . VAL A 1 507 ? -10.900 0.044 10.823 1.00 89.75 507 VAL A N 1
ATOM 4006 C CA . VAL A 1 507 ? -10.420 0.598 9.555 1.00 89.75 507 VAL A CA 1
ATOM 4007 C C . VAL A 1 507 ? -9.998 -0.548 8.646 1.00 89.75 507 VAL A C 1
ATOM 4009 O O . VAL A 1 507 ? -9.074 -1.283 8.988 1.00 89.75 507 VAL A O 1
ATOM 4012 N N . ILE A 1 508 ? -10.681 -0.694 7.508 1.00 87.69 508 ILE A N 1
ATOM 4013 C CA . ILE A 1 508 ? -10.388 -1.692 6.474 1.00 87.69 508 ILE A CA 1
ATOM 4014 C C . ILE A 1 508 ? -9.825 -0.970 5.245 1.00 87.69 508 ILE A C 1
ATOM 4016 O O . ILE A 1 508 ? -10.579 -0.272 4.563 1.00 87.69 508 ILE A O 1
ATOM 4020 N N . PRO A 1 509 ? -8.535 -1.126 4.928 1.00 79.38 509 PRO A N 1
ATOM 4021 C CA . PRO A 1 509 ? -7.960 -0.627 3.686 1.00 79.38 509 PRO A CA 1
ATOM 4022 C C . PRO A 1 509 ? -8.561 -1.384 2.499 1.00 79.38 509 PRO A C 1
ATOM 4024 O O . PRO A 1 509 ? -8.611 -2.615 2.501 1.00 79.38 509 PRO A O 1
ATOM 4027 N N . ILE A 1 510 ? -9.029 -0.661 1.483 1.00 74.75 510 ILE A N 1
ATOM 4028 C CA . ILE A 1 510 ? -9.660 -1.249 0.288 1.00 74.75 510 ILE A CA 1
ATOM 4029 C C . ILE A 1 510 ? -8.826 -1.080 -0.987 1.00 74.75 510 ILE A C 1
ATOM 4031 O O . ILE A 1 510 ? -9.247 -1.545 -2.048 1.00 74.75 510 ILE A O 1
ATOM 4035 N N . SER A 1 511 ? -7.654 -0.450 -0.882 1.00 59.94 511 SER A N 1
ATOM 4036 C CA . SER A 1 511 ? -6.756 -0.170 -2.005 1.00 59.94 511 SER A CA 1
ATOM 4037 C C . SER A 1 511 ? -5.604 -1.170 -2.195 1.00 59.94 511 SER A C 1
ATOM 4039 O O . SER A 1 511 ? -4.913 -1.075 -3.190 1.00 59.94 511 SER A O 1
ATOM 4041 N N . PHE A 1 512 ? -5.375 -2.181 -1.342 1.00 63.72 512 PHE A N 1
ATOM 4042 C CA . PHE A 1 512 ? -4.154 -3.006 -1.479 1.00 63.72 512 PHE A CA 1
ATOM 4043 C C . PHE A 1 512 ? -4.346 -4.492 -1.128 1.00 63.72 512 PHE A C 1
ATOM 4045 O O . PHE A 1 512 ? -5.113 -4.838 -0.230 1.00 63.72 512 PHE A O 1
ATOM 4052 N N . ILE A 1 513 ? -3.675 -5.387 -1.875 1.00 57.69 513 ILE A N 1
ATOM 4053 C CA . ILE A 1 513 ? -3.675 -6.849 -1.646 1.00 57.69 513 ILE A CA 1
ATOM 4054 C C . ILE A 1 513 ? -2.592 -7.222 -0.626 1.00 57.69 513 ILE A C 1
ATOM 4056 O O . ILE A 1 513 ? -2.905 -7.785 0.423 1.00 57.69 513 ILE A O 1
ATOM 4060 N N . SER A 1 514 ? -1.336 -6.898 -0.938 1.00 49.88 514 SER A N 1
ATOM 4061 C CA . SER A 1 514 ? -0.135 -7.192 -0.144 1.00 49.88 514 SER A CA 1
ATOM 4062 C C . SER A 1 514 ? 0.533 -5.940 0.423 1.00 49.88 514 SER A C 1
ATOM 4064 O O . SER A 1 514 ? 1.207 -6.027 1.450 1.00 49.88 514 SER A O 1
ATOM 4066 N N . ASP A 1 515 ? 0.341 -4.798 -0.249 1.00 50.75 515 ASP A N 1
ATOM 4067 C CA . ASP A 1 515 ? 0.997 -3.537 0.065 1.00 50.75 515 ASP A CA 1
ATOM 4068 C C . ASP A 1 515 ? 0.321 -2.856 1.251 1.00 50.75 515 ASP A C 1
ATOM 4070 O O . ASP A 1 515 ? -0.503 -1.947 1.167 1.00 50.75 515 ASP A O 1
ATOM 4074 N N . SER A 1 516 ? 0.631 -3.417 2.407 1.00 50.56 516 SER A N 1
ATOM 4075 C CA . SER A 1 516 ? 0.336 -2.824 3.687 1.00 50.56 516 SER A CA 1
ATOM 4076 C C . SER A 1 516 ? 1.508 -1.960 4.140 1.00 50.56 516 SER A C 1
ATOM 4078 O O . SER A 1 516 ? 1.539 -1.646 5.318 1.00 50.56 516 SER A O 1
ATOM 4080 N N . SER A 1 517 ? 2.462 -1.580 3.280 1.00 46.88 517 SER A N 1
ATOM 4081 C CA . SER A 1 517 ? 3.566 -0.722 3.706 1.00 46.88 517 SER A CA 1
ATOM 4082 C C . SER A 1 517 ? 3.049 0.683 4.009 1.00 46.88 517 SER A C 1
ATOM 4084 O O . SER A 1 517 ? 3.065 1.082 5.166 1.00 46.88 517 SER A O 1
ATOM 4086 N N . ASP A 1 518 ? 2.368 1.321 3.057 1.00 48.72 518 ASP A N 1
ATOM 4087 C CA . ASP A 1 518 ? 1.675 2.602 3.245 1.00 48.72 518 ASP A CA 1
ATOM 4088 C C . ASP A 1 518 ? 0.530 2.520 4.256 1.00 48.72 518 ASP A C 1
ATOM 4090 O O . ASP A 1 518 ? 0.315 3.438 5.035 1.00 48.72 518 ASP A O 1
ATOM 4094 N N . THR A 1 519 ? -0.226 1.420 4.311 1.00 52.97 519 THR A N 1
ATOM 4095 C CA . THR A 1 519 ? -1.287 1.285 5.327 1.00 52.97 519 THR A CA 1
ATOM 4096 C C . THR A 1 519 ? -0.703 1.102 6.726 1.00 52.97 519 THR A C 1
ATOM 4098 O O . THR A 1 519 ? -1.189 1.720 7.672 1.00 52.97 519 THR A O 1
ATOM 4101 N N . MET A 1 520 ? 0.315 0.251 6.883 1.00 59.47 520 MET A N 1
ATOM 4102 C CA . MET A 1 520 ? 0.978 0.083 8.174 1.00 59.47 520 MET A CA 1
ATOM 4103 C C . MET A 1 520 ? 1.727 1.348 8.551 1.00 59.47 520 MET A C 1
ATOM 4105 O O . MET A 1 520 ? 1.731 1.658 9.726 1.00 59.47 520 MET A O 1
ATOM 4109 N N . VAL A 1 521 ? 2.319 2.082 7.608 1.00 59.09 521 VAL A N 1
ATOM 4110 C CA . VAL A 1 521 ? 3.119 3.289 7.861 1.00 59.09 521 VAL A CA 1
ATOM 4111 C C . VAL A 1 521 ? 2.228 4.515 8.028 1.00 59.09 521 VAL A C 1
ATOM 4113 O O . VAL A 1 521 ? 2.229 5.116 9.096 1.00 59.09 521 VAL A O 1
ATOM 4116 N N . HIS A 1 522 ? 1.397 4.868 7.048 1.00 58.75 522 HIS A N 1
ATOM 4117 C CA . HIS A 1 522 ? 0.507 6.035 7.121 1.00 58.75 522 HIS A CA 1
ATOM 4118 C C . HIS A 1 522 ? -0.689 5.828 8.053 1.00 58.75 522 HIS A C 1
ATOM 4120 O O . HIS A 1 522 ? -1.184 6.790 8.641 1.00 58.75 522 HIS A O 1
ATOM 4126 N N . GLY A 1 523 ? -1.130 4.584 8.275 1.00 62.69 523 GLY A N 1
ATOM 4127 C CA . GLY A 1 523 ? -2.099 4.272 9.328 1.00 62.69 523 GLY A CA 1
ATOM 4128 C C . GLY A 1 523 ? -1.607 4.672 10.727 1.00 62.69 523 GLY A C 1
ATOM 4129 O O . GLY A 1 523 ? -2.428 5.023 11.572 1.00 62.69 523 GLY A O 1
ATOM 4130 N N . ARG A 1 524 ? -0.285 4.704 10.972 1.00 65.06 524 ARG A N 1
ATOM 4131 C CA . ARG A 1 524 ? 0.308 5.167 12.248 1.00 65.06 524 ARG A CA 1
ATOM 4132 C C . ARG A 1 524 ? 0.066 6.653 12.465 1.00 65.06 524 ARG A C 1
ATOM 4134 O O . ARG A 1 524 ? -0.363 7.044 13.550 1.00 65.06 524 ARG A O 1
ATOM 4141 N N . ALA A 1 525 ? 0.248 7.453 11.413 1.00 61.81 525 ALA A N 1
ATOM 4142 C CA . ALA A 1 525 ? 0.088 8.901 11.471 1.00 61.81 525 ALA A CA 1
ATOM 4143 C C . ALA A 1 525 ? -1.332 9.320 11.885 1.00 61.81 525 ALA A C 1
ATOM 4145 O O . ALA A 1 525 ? -1.507 10.382 12.456 1.00 61.81 525 ALA A O 1
ATOM 4146 N N . VAL A 1 526 ? -2.374 8.504 11.694 1.00 70.69 526 VAL A N 1
ATOM 4147 C CA . VAL A 1 526 ? -3.740 8.877 12.135 1.00 70.69 526 VAL A CA 1
ATOM 4148 C C . VAL A 1 526 ? -4.115 8.493 13.544 1.00 70.69 526 VAL A C 1
ATOM 4150 O O . VAL A 1 526 ? -5.160 8.925 14.041 1.00 70.69 526 VAL A O 1
ATOM 4153 N N . LEU A 1 527 ? -3.290 7.692 14.206 1.00 76.88 527 LEU A N 1
ATOM 4154 C CA . LEU A 1 527 ? -3.587 7.252 15.559 1.00 76.88 527 LEU A CA 1
ATOM 4155 C C . LEU A 1 527 ? -3.239 8.317 16.612 1.00 76.88 527 LEU A C 1
ATOM 4157 O O . LEU A 1 527 ? -3.712 8.215 17.747 1.00 76.88 527 LEU A O 1
ATOM 4161 N N . GLY A 1 528 ? -2.514 9.370 16.238 1.00 77.50 528 GLY A N 1
ATOM 4162 C CA . GLY A 1 528 ? -2.159 10.486 17.109 1.00 77.50 528 GLY A CA 1
ATOM 4163 C C . GLY A 1 528 ? -3.266 11.489 17.426 1.00 77.50 528 GLY A C 1
ATOM 4164 O O . GLY A 1 528 ? -4.329 11.550 16.791 1.00 77.50 528 GLY A O 1
ATOM 4165 N N . ASN A 1 529 ? -2.992 12.332 18.422 1.00 82.25 529 ASN A N 1
ATOM 4166 C CA . ASN A 1 529 ? -3.667 13.622 18.586 1.00 82.25 529 ASN A CA 1
ATOM 4167 C C . ASN A 1 529 ? -2.990 14.678 17.692 1.00 82.25 529 ASN A C 1
ATOM 4169 O O . ASN A 1 529 ? -1.883 14.455 17.219 1.00 82.25 529 ASN A O 1
ATOM 4173 N N . ASN A 1 530 ? -3.627 15.822 17.441 1.00 82.56 530 ASN A N 1
ATOM 4174 C CA . ASN A 1 530 ? -2.988 16.883 16.654 1.00 82.56 530 ASN A CA 1
ATOM 4175 C C . ASN A 1 530 ? -1.994 17.671 17.514 1.00 82.56 530 ASN A C 1
ATOM 4177 O O . ASN A 1 530 ? -2.407 18.252 18.511 1.00 82.56 530 ASN A O 1
ATOM 4181 N N . ILE A 1 531 ? -0.719 17.742 17.139 1.00 79.12 531 ILE A N 1
ATOM 4182 C CA . ILE A 1 531 ? 0.344 18.464 17.852 1.00 79.12 531 ILE A CA 1
ATOM 4183 C C . ILE A 1 531 ? 0.891 19.639 17.025 1.00 79.12 531 ILE A C 1
ATOM 4185 O O . ILE A 1 531 ? 0.852 19.599 15.795 1.00 79.12 531 ILE A O 1
ATOM 4189 N N . PRO A 1 532 ? 1.395 20.707 17.671 1.00 76.50 532 PRO A N 1
ATOM 4190 C CA . PRO A 1 532 ? 2.029 21.815 16.964 1.00 76.50 532 PRO A CA 1
ATOM 4191 C C . PRO A 1 532 ? 3.287 21.338 16.237 1.00 76.50 532 PRO A C 1
ATOM 4193 O O . PRO A 1 532 ? 4.186 20.764 16.848 1.00 76.50 532 PRO A O 1
ATOM 4196 N N . ALA A 1 533 ? 3.364 21.622 14.945 1.00 70.12 533 ALA A N 1
ATOM 4197 C CA . ALA A 1 533 ? 4.463 21.250 14.071 1.00 70.12 533 ALA A CA 1
ATOM 4198 C C . ALA A 1 533 ? 4.811 22.395 13.106 1.00 70.12 533 ALA A C 1
ATOM 4200 O O . ALA A 1 533 ? 4.120 23.414 13.014 1.00 70.12 533 ALA A O 1
ATOM 4201 N N . SER A 1 534 ? 5.917 22.231 12.383 1.00 59.25 534 SER A N 1
ATOM 4202 C CA . SER A 1 534 ? 6.265 23.073 11.239 1.00 59.25 534 SER A CA 1
ATOM 4203 C C . SER A 1 534 ? 6.026 22.263 9.971 1.00 59.25 534 SER A C 1
ATOM 4205 O O . SER A 1 534 ? 6.717 21.275 9.748 1.00 59.25 534 SER A O 1
ATOM 4207 N N . ILE A 1 535 ? 5.053 22.669 9.155 1.00 54.34 535 ILE A N 1
ATOM 4208 C CA . ILE A 1 535 ? 4.768 22.062 7.851 1.00 54.34 535 ILE A CA 1
ATOM 4209 C C . ILE A 1 535 ? 5.138 23.100 6.792 1.00 54.34 535 ILE A C 1
ATOM 4211 O O . ILE A 1 535 ? 4.593 24.207 6.783 1.00 54.34 535 ILE A O 1
ATOM 4215 N N . GLN A 1 536 ? 6.113 22.775 5.935 1.00 47.94 536 GLN A N 1
ATOM 4216 C CA . GLN A 1 536 ? 6.610 23.663 4.870 1.00 47.94 536 GLN A CA 1
ATOM 4217 C C . GLN A 1 536 ? 7.033 25.059 5.379 1.00 47.94 536 GLN A C 1
ATOM 4219 O O . GLN A 1 536 ? 6.734 26.095 4.779 1.00 47.94 536 GLN A O 1
ATOM 4224 N N . GLY A 1 537 ? 7.690 25.102 6.542 1.00 50.84 537 GLY A N 1
ATOM 4225 C CA . GLY A 1 537 ? 8.170 26.342 7.161 1.00 50.84 537 GLY A CA 1
ATOM 4226 C C . GLY A 1 537 ? 7.079 27.215 7.795 1.00 50.84 537 GLY A C 1
ATOM 4227 O O . GLY A 1 537 ? 7.375 28.320 8.257 1.00 50.84 537 GLY A O 1
ATOM 4228 N N . ARG A 1 538 ? 5.824 26.749 7.846 1.00 55.06 538 ARG A N 1
ATOM 4229 C CA . ARG A 1 538 ? 4.717 27.410 8.549 1.00 55.06 538 ARG A CA 1
ATOM 4230 C C . ARG A 1 538 ? 4.326 26.601 9.778 1.00 55.06 538 ARG A C 1
ATOM 4232 O O . ARG A 1 538 ? 4.264 25.377 9.729 1.00 55.06 538 ARG A O 1
ATOM 4239 N N . ARG A 1 539 ? 4.015 27.288 10.882 1.00 67.00 539 ARG A N 1
ATOM 4240 C CA . ARG A 1 539 ? 3.422 26.633 12.055 1.00 67.00 539 ARG A CA 1
ATOM 4241 C C . ARG A 1 539 ? 2.038 26.107 11.684 1.00 67.00 539 ARG A C 1
ATOM 4243 O O . ARG A 1 539 ? 1.190 26.882 11.246 1.00 67.00 539 ARG A O 1
ATOM 4250 N N . ALA A 1 540 ? 1.843 24.811 11.862 1.00 70.88 540 ALA A N 1
ATOM 4251 C CA . ALA A 1 540 ? 0.616 24.085 11.571 1.00 70.88 540 ALA A CA 1
ATOM 4252 C C . ALA A 1 540 ? 0.403 23.006 12.643 1.00 70.88 540 ALA A C 1
ATOM 4254 O O . ALA A 1 540 ? 1.300 22.735 13.440 1.00 70.88 540 ALA A O 1
ATOM 4255 N N . TYR A 1 541 ? -0.786 22.414 12.696 1.00 74.94 541 TYR A N 1
ATOM 4256 C CA . TYR A 1 541 ? -1.009 21.215 13.493 1.00 74.94 541 TYR A CA 1
ATOM 4257 C C . TYR A 1 541 ? -0.745 20.017 12.586 1.00 74.94 541 TYR A C 1
ATOM 4259 O O . TYR A 1 541 ? -1.256 19.971 11.471 1.00 74.94 541 TYR A O 1
ATOM 4267 N N . ALA A 1 542 ? 0.072 19.082 13.057 1.00 73.81 542 ALA A N 1
ATOM 4268 C CA . ALA A 1 542 ? 0.287 17.784 12.430 1.00 73.81 542 ALA A CA 1
ATOM 4269 C C . ALA A 1 542 ? -0.251 16.693 13.352 1.00 73.81 542 ALA A C 1
ATOM 4271 O O . ALA A 1 542 ? -0.494 16.932 14.536 1.00 73.81 542 ALA A O 1
ATOM 4272 N N . ARG A 1 543 ? -0.415 15.481 12.837 1.00 76.94 543 ARG A N 1
ATOM 4273 C CA . ARG A 1 543 ? -0.747 14.343 13.687 1.00 76.94 543 ARG A CA 1
ATOM 4274 C C . ARG A 1 543 ? 0.481 13.873 14.466 1.00 76.94 543 ARG A C 1
ATOM 4276 O O . ARG A 1 543 ? 1.591 13.898 13.952 1.00 76.94 543 ARG A O 1
ATOM 4283 N N . ASP A 1 544 ? 0.264 13.449 15.704 1.00 76.31 544 ASP A N 1
ATOM 4284 C CA . ASP A 1 544 ? 1.279 12.797 16.527 1.00 76.31 544 ASP A CA 1
ATOM 4285 C C . ASP A 1 544 ? 1.579 11.390 15.987 1.00 76.31 544 ASP A C 1
ATOM 4287 O O . ASP A 1 544 ? 0.702 10.527 15.932 1.00 76.31 544 ASP A O 1
ATOM 4291 N N . GLU A 1 545 ? 2.818 11.166 15.568 1.00 76.31 545 GLU A N 1
ATOM 4292 C CA . GLU A 1 545 ? 3.280 9.886 15.020 1.00 76.31 545 GLU A CA 1
ATOM 4293 C C . GLU A 1 545 ? 3.831 8.945 16.100 1.00 76.31 545 GLU A C 1
ATOM 4295 O O . GLU A 1 545 ? 4.337 7.864 15.787 1.00 76.31 545 GLU A O 1
ATOM 4300 N N . ASN A 1 546 ? 3.726 9.342 17.370 1.00 77.69 546 ASN A N 1
ATOM 4301 C CA . ASN A 1 546 ? 4.127 8.523 18.498 1.00 77.69 546 ASN A CA 1
ATOM 4302 C C . ASN A 1 546 ? 2.982 7.637 19.003 1.00 77.69 546 ASN A C 1
ATOM 4304 O O . ASN A 1 546 ? 1.781 7.902 18.837 1.00 77.69 546 ASN A O 1
ATOM 4308 N N . ASP A 1 547 ? 3.378 6.542 19.630 1.00 75.19 547 ASP A N 1
ATOM 4309 C CA . ASP A 1 547 ? 2.508 5.559 20.231 1.00 75.19 547 ASP A CA 1
ATOM 4310 C C . ASP A 1 547 ? 1.988 6.051 21.614 1.00 75.19 547 ASP A C 1
ATOM 4312 O O . ASP A 1 547 ? 1.942 7.246 21.902 1.00 75.19 547 ASP A O 1
ATOM 4316 N N . ALA A 1 548 ? 1.477 5.152 22.467 1.00 70.81 548 ALA A N 1
ATOM 4317 C CA . ALA A 1 548 ? 0.902 5.574 23.749 1.00 70.81 548 ALA A CA 1
ATOM 4318 C C . ALA A 1 548 ? 1.962 5.860 24.822 1.00 70.81 548 ALA A C 1
ATOM 4320 O O . ALA A 1 548 ? 1.642 6.568 25.779 1.00 70.81 548 ALA A O 1
ATOM 4321 N N . ASP A 1 549 ? 3.166 5.295 24.705 1.00 74.62 549 ASP A N 1
ATOM 4322 C CA . ASP A 1 549 ? 4.251 5.540 25.656 1.00 74.62 549 ASP A CA 1
ATOM 4323 C C . ASP A 1 549 ? 5.138 6.733 25.264 1.00 74.62 549 ASP A C 1
ATOM 4325 O O . ASP A 1 549 ? 5.946 7.199 26.074 1.00 74.62 549 ASP A O 1
ATOM 4329 N N . GLY A 1 550 ? 4.891 7.294 24.077 1.00 72.81 550 GLY A N 1
ATOM 4330 C CA . GLY A 1 550 ? 5.574 8.465 23.545 1.00 72.81 550 GLY A CA 1
ATOM 4331 C C . GLY A 1 550 ? 6.785 8.111 22.685 1.00 72.81 550 GLY A C 1
ATOM 4332 O O . GLY A 1 550 ? 7.480 9.025 22.241 1.00 72.81 550 GLY A O 1
ATOM 4333 N N . SER A 1 551 ? 7.038 6.822 22.450 1.00 76.44 551 SER A N 1
ATOM 4334 C CA . SER A 1 551 ? 7.980 6.351 21.442 1.00 76.44 551 SER A CA 1
ATOM 4335 C C . SER A 1 551 ? 7.352 6.377 20.048 1.00 76.44 551 SER A C 1
ATOM 4337 O O . SER A 1 551 ? 6.142 6.515 19.879 1.00 76.44 551 SER A O 1
ATOM 4339 N N . ALA A 1 552 ? 8.183 6.294 19.015 1.00 76.06 552 ALA A N 1
ATOM 4340 C CA . ALA A 1 552 ? 7.693 6.201 17.649 1.00 76.06 552 ALA A CA 1
ATOM 4341 C C . ALA A 1 552 ? 6.969 4.862 17.426 1.00 76.06 552 ALA A C 1
ATOM 4343 O O . ALA A 1 552 ? 7.479 3.821 17.839 1.00 76.06 552 ALA A O 1
ATOM 4344 N N . TYR A 1 553 ? 5.846 4.871 16.695 1.00 75.00 553 TYR A N 1
ATOM 4345 C CA . TYR A 1 553 ? 5.210 3.620 16.261 1.00 75.00 553 TYR A CA 1
ATOM 4346 C C . TYR A 1 553 ? 6.198 2.735 15.489 1.00 75.00 553 TYR A C 1
ATOM 4348 O O . TYR A 1 553 ? 6.833 3.192 14.528 1.00 75.00 553 TYR A O 1
ATOM 4356 N N . ASN A 1 554 ? 6.285 1.462 15.866 1.00 76.00 554 ASN A N 1
ATOM 4357 C CA . ASN A 1 554 ? 7.334 0.554 15.410 1.00 76.00 554 ASN A CA 1
ATOM 4358 C C . ASN A 1 554 ? 6.793 -0.872 15.131 1.00 76.00 554 ASN A C 1
ATOM 4360 O O . ASN A 1 554 ? 5.589 -1.119 15.046 1.00 76.00 554 ASN A O 1
ATOM 4364 N N . ALA A 1 555 ? 7.706 -1.830 14.966 1.00 75.12 555 ALA A N 1
ATOM 4365 C CA . ALA A 1 555 ? 7.397 -3.212 14.611 1.00 75.12 555 ALA A CA 1
ATOM 4366 C C . ALA A 1 555 ? 6.577 -3.985 15.667 1.00 75.12 555 ALA A C 1
ATOM 4368 O O . ALA A 1 555 ? 5.856 -4.918 15.308 1.00 75.12 555 ALA A O 1
ATOM 4369 N N . GLU A 1 556 ? 6.696 -3.644 16.953 1.00 80.00 556 GLU A N 1
ATOM 4370 C CA . GLU A 1 556 ? 6.013 -4.343 18.059 1.00 80.00 556 GLU A CA 1
ATOM 4371 C C . GLU A 1 556 ? 4.545 -3.917 18.222 1.00 80.00 556 GLU A C 1
ATOM 4373 O O . GLU A 1 556 ? 3.770 -4.630 18.865 1.00 80.00 556 GLU A O 1
ATOM 4378 N N . ASP A 1 557 ? 4.127 -2.839 17.553 1.00 80.00 557 ASP A N 1
ATOM 4379 C CA . ASP A 1 557 ? 2.730 -2.392 17.484 1.00 80.00 557 ASP A CA 1
ATOM 4380 C C . ASP A 1 557 ? 1.854 -3.223 16.527 1.00 80.00 557 ASP A C 1
ATOM 4382 O O . ASP A 1 557 ? 0.639 -3.005 16.419 1.00 80.00 557 ASP A O 1
ATOM 4386 N N . PHE A 1 558 ? 2.457 -4.183 15.822 1.00 80.81 558 PHE A N 1
ATOM 4387 C CA . PHE A 1 558 ? 1.783 -5.082 14.892 1.00 80.81 558 PHE A CA 1
ATOM 4388 C C . PHE A 1 558 ? 1.739 -6.501 15.443 1.00 80.81 558 PHE A C 1
ATOM 4390 O O . PHE A 1 558 ? 2.732 -7.050 15.922 1.00 80.81 558 PHE A O 1
ATOM 4397 N N . ASP A 1 559 ? 0.586 -7.154 15.309 1.00 83.31 559 ASP A N 1
ATOM 4398 C CA . ASP A 1 559 ? 0.538 -8.598 15.503 1.00 83.31 559 ASP A CA 1
ATOM 4399 C C . ASP A 1 559 ? 1.069 -9.365 14.277 1.00 83.31 559 ASP A C 1
ATOM 4401 O O . ASP A 1 559 ? 1.365 -8.804 13.224 1.00 83.31 559 ASP A O 1
ATOM 4405 N N . SER A 1 560 ? 1.168 -10.693 14.388 1.00 78.94 560 SER A N 1
ATOM 4406 C CA . SER A 1 560 ? 1.694 -11.559 13.319 1.00 78.94 560 SER A CA 1
ATOM 4407 C C . SER A 1 560 ? 0.884 -11.549 12.012 1.00 78.94 560 SER A C 1
ATOM 4409 O O . SER A 1 560 ? 1.269 -12.195 11.039 1.00 78.94 560 SER A O 1
ATOM 4411 N N . GLU A 1 561 ? -0.290 -10.922 12.014 1.00 80.50 561 GLU A N 1
ATOM 4412 C CA . GLU A 1 561 ? -1.160 -10.741 10.853 1.00 80.50 561 GLU A CA 1
ATOM 4413 C C . GLU A 1 561 ? -1.242 -9.270 10.429 1.00 80.50 561 GLU A C 1
ATOM 4415 O O . GLU A 1 561 ? -2.058 -8.940 9.569 1.00 80.50 561 GLU A O 1
ATOM 4420 N N . TYR A 1 562 ? -0.362 -8.426 10.979 1.00 80.12 562 TYR A N 1
ATOM 4421 C CA . TYR A 1 562 ? -0.224 -6.999 10.705 1.00 80.12 562 TYR A CA 1
ATOM 4422 C C . TYR A 1 562 ? -1.414 -6.154 11.168 1.00 80.12 562 TYR A C 1
ATOM 4424 O O . TYR A 1 562 ? -1.652 -5.074 10.638 1.00 80.12 562 TYR A O 1
ATOM 4432 N N . PHE A 1 563 ? -2.183 -6.631 12.152 1.00 85.44 563 PHE A N 1
ATOM 4433 C CA . PHE A 1 563 ? -3.177 -5.780 12.804 1.00 85.44 563 PHE A CA 1
ATOM 4434 C C . PHE A 1 563 ? -2.511 -4.863 13.823 1.00 85.44 563 PHE A C 1
ATOM 4436 O O . PHE A 1 563 ? -1.659 -5.311 14.592 1.00 85.44 563 PHE A O 1
ATOM 4443 N N . THR A 1 564 ? -3.021 -3.637 13.912 1.00 84.50 564 THR A N 1
ATOM 4444 C CA . THR A 1 564 ? -2.686 -2.685 14.976 1.00 84.50 564 THR A CA 1
ATOM 4445 C C . THR A 1 564 ? -3.954 -2.296 15.715 1.00 84.50 564 THR A C 1
ATOM 4447 O O . THR A 1 564 ? -4.992 -2.005 15.112 1.00 84.50 564 THR A O 1
ATOM 4450 N N . VAL A 1 565 ? -3.887 -2.306 17.044 1.00 88.44 565 VAL A N 1
ATOM 4451 C CA . VAL A 1 565 ? -5.020 -1.983 17.913 1.00 88.44 565 VAL A CA 1
ATOM 4452 C C . VAL A 1 565 ? -4.656 -0.818 18.797 1.00 88.44 565 VAL A C 1
ATOM 4454 O O . VAL A 1 565 ? -3.574 -0.780 19.378 1.00 88.44 565 VAL A O 1
ATOM 4457 N N . LYS A 1 566 ? -5.602 0.101 18.961 1.00 88.38 566 LYS A N 1
ATOM 4458 C CA . LYS A 1 566 ? -5.396 1.279 19.776 1.00 88.38 566 LYS A CA 1
ATOM 4459 C C . LYS A 1 566 ? -6.596 1.615 20.638 1.00 88.38 566 LYS A C 1
ATOM 4461 O O . LYS A 1 566 ? -7.731 1.436 20.219 1.00 88.38 566 LYS A O 1
ATOM 4466 N N . VAL A 1 567 ? -6.360 2.090 21.859 1.00 91.94 567 VAL A N 1
ATOM 4467 C CA . VAL A 1 567 ? -7.424 2.442 22.808 1.00 91.94 567 VAL A CA 1
ATOM 4468 C C . VAL A 1 567 ? -7.306 3.913 23.181 1.00 91.94 567 VAL A C 1
ATOM 4470 O O . VAL A 1 567 ? -6.306 4.332 23.750 1.00 91.94 567 VAL A O 1
ATOM 4473 N N . TYR A 1 568 ? -8.338 4.694 22.876 1.00 91.56 568 TYR A N 1
ATOM 4474 C CA . TYR A 1 568 ? -8.438 6.104 23.242 1.00 91.56 568 TYR A CA 1
ATOM 4475 C C . TYR A 1 568 ? -9.137 6.265 24.591 1.00 91.56 568 TYR A C 1
ATOM 4477 O O . TYR A 1 568 ? -10.363 6.389 24.668 1.00 91.56 568 TYR A O 1
ATOM 4485 N N . ASP A 1 569 ? -8.344 6.270 25.659 1.00 92.50 569 ASP A N 1
ATOM 4486 C CA . ASP A 1 569 ? -8.796 6.313 27.053 1.00 92.50 569 ASP A CA 1
ATOM 4487 C C . ASP A 1 569 ? -8.384 7.584 27.818 1.00 92.50 569 ASP A C 1
ATOM 4489 O O . ASP A 1 569 ? -8.536 7.646 29.037 1.00 92.50 569 ASP A O 1
ATOM 4493 N N . ALA A 1 570 ? -7.909 8.614 27.112 1.00 90.31 570 ALA A N 1
ATOM 4494 C CA . ALA A 1 570 ? -7.418 9.868 27.685 1.00 90.31 570 ALA A CA 1
ATOM 4495 C C . ALA A 1 570 ? -6.157 9.751 28.570 1.00 90.31 570 ALA A C 1
ATOM 4497 O O . ALA A 1 570 ? -5.979 10.583 29.461 1.00 90.31 570 ALA A O 1
ATOM 4498 N N . THR A 1 571 ? -5.279 8.764 28.344 1.00 84.00 571 THR A N 1
ATOM 4499 C CA . THR A 1 571 ? -4.019 8.634 29.111 1.00 84.00 571 THR A CA 1
ATOM 4500 C C . THR A 1 571 ? -2.725 8.725 28.296 1.00 84.00 571 THR A C 1
ATOM 4502 O O . THR A 1 571 ? -1.693 9.027 28.886 1.00 84.00 571 THR A O 1
ATOM 4505 N N . GLY A 1 572 ? -2.773 8.508 26.975 1.00 76.69 572 GLY A N 1
ATOM 4506 C CA . GLY A 1 572 ? -1.588 8.474 26.103 1.00 76.69 572 GLY A CA 1
ATOM 4507 C C . GLY A 1 572 ? -1.252 9.823 25.467 1.00 76.69 572 GLY A C 1
ATOM 4508 O O . GLY A 1 572 ? -0.506 10.604 26.031 1.00 76.69 572 GLY A O 1
ATOM 4509 N N . TRP A 1 573 ? -1.838 10.108 24.305 1.00 79.44 573 TRP A N 1
ATOM 4510 C CA . TRP A 1 573 ? -1.457 11.191 23.389 1.00 79.44 573 TRP A CA 1
ATOM 4511 C C . TRP A 1 573 ? -1.915 12.580 23.828 1.00 79.44 573 TRP A C 1
ATOM 4513 O O . TRP A 1 573 ? -3.104 12.928 23.680 1.00 79.44 573 TRP A O 1
ATOM 4523 N N . PRO A 1 574 ? -0.988 13.398 24.336 1.00 84.38 574 PRO A N 1
ATOM 4524 C CA . PRO A 1 574 ? -1.281 14.758 24.707 1.00 84.38 574 PRO A CA 1
ATOM 4525 C C . PRO A 1 574 ? -1.215 15.663 23.475 1.00 84.38 574 PRO A C 1
ATOM 4527 O O . PRO A 1 574 ? -0.395 15.502 22.581 1.00 84.38 574 PRO A O 1
ATOM 4530 N N . SER A 1 575 ? -2.047 16.690 23.467 1.00 82.75 575 SER A N 1
ATOM 4531 C CA . SER A 1 575 ? -1.859 17.867 22.626 1.00 82.75 575 SER A CA 1
ATOM 4532 C C . SER A 1 575 ? -1.963 19.113 23.484 1.00 82.75 575 SER A C 1
ATOM 4534 O O . SER A 1 575 ? -2.677 19.119 24.489 1.00 82.75 575 SER A O 1
ATOM 4536 N N . ILE A 1 576 ? -1.263 20.175 23.091 1.00 81.12 576 ILE A N 1
ATOM 4537 C CA . ILE A 1 576 ? -1.403 21.486 23.713 1.00 81.12 576 ILE A CA 1
ATOM 4538 C C . ILE A 1 576 ? -2.092 22.422 22.697 1.00 81.12 576 ILE A C 1
ATOM 4540 O O . ILE A 1 576 ? -1.480 22.829 21.701 1.00 81.12 576 ILE A O 1
ATOM 4544 N N . PRO A 1 577 ? -3.390 22.718 22.888 1.00 80.88 577 PRO A N 1
ATOM 4545 C CA . PRO A 1 577 ? -4.159 23.565 21.977 1.00 80.88 577 PRO A CA 1
ATOM 4546 C C . PRO A 1 577 ? -3.681 25.028 22.028 1.00 80.88 577 PRO A C 1
ATOM 4548 O O . PRO A 1 577 ? -3.233 25.493 23.073 1.00 80.88 577 PRO A O 1
ATOM 4551 N N . GLY A 1 578 ? -3.802 25.762 20.916 1.00 74.25 578 GLY A N 1
ATOM 4552 C CA . GLY A 1 578 ? -3.422 27.183 20.791 1.00 74.25 578 GLY A CA 1
ATOM 4553 C C . GLY A 1 578 ? -1.917 27.485 20.674 1.00 74.25 578 GLY A C 1
ATOM 4554 O O . GLY A 1 578 ? -1.499 28.635 20.796 1.00 74.25 578 GLY A O 1
ATOM 4555 N N . CYS A 1 579 ? -1.082 26.468 20.462 1.00 73.94 579 CYS A N 1
ATOM 4556 C CA . CYS A 1 579 ? 0.381 26.595 20.426 1.00 73.94 579 CYS A CA 1
ATOM 4557 C C . CYS A 1 579 ? 0.946 27.076 19.081 1.00 73.94 579 CYS A C 1
ATOM 4559 O O . CYS A 1 579 ? 2.126 27.418 18.998 1.00 73.94 579 CYS A O 1
ATOM 4561 N N . ILE A 1 580 ? 0.141 27.113 18.017 1.00 71.00 580 ILE A N 1
ATOM 4562 C CA . ILE A 1 580 ? 0.566 27.743 16.760 1.00 71.00 580 ILE A CA 1
ATOM 4563 C C . ILE A 1 580 ? 0.695 29.254 16.967 1.00 71.00 580 ILE A C 1
ATOM 4565 O O . ILE A 1 580 ? 1.696 29.859 16.563 1.00 71.00 580 ILE A O 1
ATOM 4569 N N . GLU A 1 581 ? -0.313 29.847 17.607 1.00 69.00 581 GLU A N 1
ATOM 4570 C CA . GLU A 1 581 ? -0.477 31.285 17.785 1.00 69.00 581 GLU A CA 1
ATOM 4571 C C . GLU A 1 581 ? 0.371 31.851 18.931 1.00 69.00 581 GLU A C 1
ATOM 4573 O O . GLU A 1 581 ? 0.729 33.030 18.889 1.00 69.00 581 GLU A O 1
ATOM 4578 N N . ASP A 1 582 ? 0.722 31.027 19.925 1.00 68.19 582 ASP A N 1
ATOM 4579 C CA . ASP A 1 582 ? 1.485 31.433 21.108 1.00 68.19 582 ASP A CA 1
ATOM 4580 C C . ASP A 1 582 ? 2.786 30.612 21.272 1.00 68.19 582 ASP A C 1
ATOM 4582 O O . ASP A 1 582 ? 2.733 29.422 21.593 1.00 68.19 582 ASP A O 1
ATOM 4586 N N . PRO A 1 583 ? 3.977 31.218 21.083 1.00 60.97 583 PRO A N 1
ATOM 4587 C CA . PRO A 1 583 ? 5.259 30.542 21.285 1.00 60.97 583 PRO A CA 1
ATOM 4588 C C . PRO A 1 583 ? 5.541 30.109 22.739 1.00 60.97 583 PRO A C 1
ATOM 4590 O O . PRO A 1 583 ? 6.381 29.233 22.926 1.00 60.97 583 PRO A O 1
ATOM 4593 N N . ASP A 1 584 ? 4.845 30.656 23.744 1.00 65.94 584 ASP A N 1
ATOM 4594 C CA . ASP A 1 584 ? 5.009 30.301 25.167 1.00 65.94 584 ASP A CA 1
ATOM 4595 C C . ASP A 1 584 ? 3.942 29.292 25.660 1.00 65.94 584 ASP A C 1
ATOM 4597 O O . ASP A 1 584 ? 3.844 28.971 26.852 1.00 65.94 584 ASP A O 1
ATOM 4601 N N . CYS A 1 585 ? 3.130 28.764 24.741 1.00 70.56 585 CYS A N 1
ATOM 4602 C CA . CYS A 1 585 ? 1.951 27.943 25.018 1.00 70.56 585 CYS A CA 1
ATOM 4603 C C . CYS A 1 585 ? 2.231 26.695 25.877 1.00 70.56 585 CYS A C 1
ATOM 4605 O O . CYS A 1 585 ? 1.499 26.428 26.834 1.00 70.56 585 CYS A O 1
ATOM 4607 N N . ALA A 1 586 ? 3.319 25.964 25.612 1.00 64.12 586 ALA A N 1
ATOM 4608 C CA . ALA A 1 586 ? 3.644 24.731 26.338 1.00 64.12 586 ALA A CA 1
ATOM 4609 C C . ALA A 1 586 ? 3.940 24.952 27.835 1.00 64.12 586 ALA A C 1
ATOM 4611 O O . ALA A 1 586 ? 3.778 24.040 28.643 1.00 64.12 586 ALA A O 1
ATOM 4612 N N . ALA A 1 587 ? 4.348 26.165 28.223 1.00 66.19 587 ALA A N 1
ATOM 4613 C CA . ALA A 1 587 ? 4.613 26.518 29.617 1.00 66.19 587 ALA A CA 1
ATOM 4614 C C . ALA A 1 587 ? 3.355 26.989 30.372 1.00 66.19 587 ALA A C 1
ATOM 4616 O O . ALA A 1 587 ? 3.377 27.095 31.600 1.00 66.19 587 ALA A O 1
ATOM 4617 N N . THR A 1 588 ? 2.271 27.301 29.656 1.00 66.62 588 THR A N 1
ATOM 4618 C CA . THR A 1 588 ? 1.100 28.009 30.199 1.00 66.62 588 THR A CA 1
ATOM 4619 C C . THR A 1 588 ? -0.219 27.247 30.047 1.00 66.62 588 THR A C 1
ATOM 4621 O O . THR A 1 588 ? -1.177 27.570 30.752 1.00 66.62 588 THR A O 1
ATOM 4624 N N . HIS A 1 589 ? -0.272 26.214 29.200 1.00 70.38 589 HIS A N 1
ATOM 4625 C CA . HIS A 1 589 ? -1.483 25.445 28.901 1.00 70.38 589 HIS A CA 1
ATOM 4626 C C . HIS A 1 589 ? -1.353 23.972 29.309 1.00 70.38 589 HIS A C 1
ATOM 4628 O O . HIS A 1 589 ? -0.288 23.365 29.224 1.00 70.38 589 HIS A O 1
ATOM 4634 N N . ALA A 1 590 ? -2.459 23.389 29.778 1.00 81.19 590 ALA A N 1
ATOM 4635 C CA . ALA A 1 590 ? -2.508 21.982 30.157 1.00 81.19 590 ALA A CA 1
ATOM 4636 C C . ALA A 1 590 ? -2.660 21.087 28.921 1.00 81.19 590 ALA A C 1
ATOM 4638 O O . ALA A 1 590 ? -3.435 21.399 28.017 1.00 81.19 590 ALA A O 1
ATOM 4639 N N . ALA A 1 591 ? -1.967 19.948 28.928 1.00 84.69 591 ALA A N 1
ATOM 4640 C CA . ALA A 1 591 ? -2.138 18.918 27.916 1.00 84.69 591 ALA A CA 1
ATOM 4641 C C . ALA A 1 591 ? -3.577 18.379 27.898 1.00 84.69 591 ALA A C 1
ATOM 4643 O O . ALA A 1 591 ? -4.180 18.109 28.942 1.00 84.69 591 ALA A O 1
ATOM 4644 N N . VAL A 1 592 ? -4.098 18.184 26.692 1.00 88.31 592 VAL A N 1
ATOM 4645 C CA . VAL A 1 592 ? -5.377 17.540 26.405 1.00 88.31 592 VAL A CA 1
ATOM 4646 C C . VAL A 1 592 ? -5.093 16.161 25.846 1.00 88.31 592 VAL A C 1
ATOM 4648 O O . VAL A 1 592 ? -4.460 16.029 24.801 1.00 88.31 592 VAL A O 1
ATOM 4651 N N . TYR A 1 593 ? -5.585 15.138 26.532 1.00 89.19 593 TYR A N 1
ATOM 4652 C CA . TYR A 1 593 ? -5.414 13.756 26.111 1.00 89.19 593 TYR A CA 1
ATOM 4653 C C . TYR A 1 593 ? -6.596 13.307 25.258 1.00 89.19 593 TYR A C 1
ATOM 4655 O O . TYR A 1 593 ? -7.757 13.580 25.584 1.00 89.19 593 TYR A O 1
ATOM 4663 N N . LYS A 1 594 ? -6.291 12.615 24.160 1.00 90.06 594 LYS A N 1
ATOM 4664 C CA . LYS A 1 594 ? -7.301 12.109 23.228 1.00 90.06 594 LYS A CA 1
ATOM 4665 C C . LYS A 1 594 ? -8.065 10.919 23.827 1.00 90.06 594 LYS A C 1
ATOM 4667 O O . LYS A 1 594 ? -7.459 9.965 24.317 1.00 90.06 594 LYS A O 1
ATOM 4672 N N . GLY A 1 595 ? -9.396 10.950 23.766 1.00 93.44 595 GLY A N 1
ATOM 4673 C CA . GLY A 1 595 ? -10.273 9.864 24.212 1.00 93.44 595 GLY A CA 1
ATOM 4674 C C . GLY A 1 595 ? -11.027 10.119 25.518 1.00 93.44 595 GLY A C 1
ATOM 4675 O O . GLY A 1 595 ? -11.188 11.256 25.966 1.00 93.44 595 GLY A O 1
ATOM 4676 N N . SER A 1 596 ? -11.513 9.037 26.139 1.00 94.81 596 SER A N 1
ATOM 4677 C CA . SER A 1 596 ? -12.298 9.082 27.380 1.00 94.81 596 SER A CA 1
ATOM 4678 C C . SER A 1 596 ? -11.894 7.997 28.369 1.00 94.81 596 SER A C 1
ATOM 4680 O O . SER A 1 596 ? -12.108 6.812 28.124 1.00 94.81 596 SER A O 1
ATOM 4682 N N . ALA A 1 597 ? -11.466 8.405 29.564 1.00 93.31 597 ALA A N 1
ATOM 4683 C CA . ALA A 1 597 ? -11.151 7.476 30.653 1.00 93.31 597 ALA A CA 1
ATOM 4684 C C . ALA A 1 597 ? -12.374 6.699 31.177 1.00 93.31 597 ALA A C 1
ATOM 4686 O O . ALA A 1 597 ? -12.233 5.671 31.836 1.00 93.31 597 ALA A O 1
ATOM 4687 N N . LYS A 1 598 ? -13.597 7.194 30.931 1.00 94.12 598 LYS A N 1
ATOM 4688 C CA . LYS A 1 598 ? -14.839 6.555 31.407 1.00 94.12 598 LYS A CA 1
ATOM 4689 C C . LYS A 1 598 ? -15.431 5.580 30.395 1.00 94.12 598 LYS A C 1
ATOM 4691 O O . LYS A 1 598 ? -16.031 4.587 30.797 1.00 94.12 598 LYS A O 1
ATOM 4696 N N . LYS A 1 599 ? -15.326 5.905 29.108 1.00 95.38 599 LYS A N 1
ATOM 4697 C CA . LYS A 1 599 ? -15.861 5.115 27.996 1.00 95.38 599 LYS A CA 1
ATOM 4698 C C . LYS A 1 599 ? -14.863 5.167 26.837 1.00 95.38 599 LYS A C 1
ATOM 4700 O O . LYS A 1 599 ? -15.083 5.935 25.904 1.00 95.38 599 LYS A O 1
ATOM 4705 N N . PRO A 1 600 ? -13.754 4.422 26.918 1.00 96.12 600 PRO A N 1
ATOM 4706 C CA . PRO A 1 600 ? -12.732 4.458 25.885 1.00 96.12 600 PRO A CA 1
ATOM 4707 C C . PRO A 1 600 ? -13.259 3.903 24.562 1.00 96.12 600 PRO A C 1
ATOM 4709 O O . PRO A 1 600 ? -14.138 3.040 24.551 1.00 96.12 600 PRO A O 1
ATOM 4712 N N . THR A 1 601 ? -12.697 4.383 23.456 1.00 97.25 601 THR A N 1
ATOM 4713 C CA . THR A 1 601 ? -12.957 3.841 22.116 1.00 97.25 601 THR A CA 1
ATOM 4714 C C . THR A 1 601 ? -11.757 3.024 21.657 1.00 97.25 601 THR A C 1
ATOM 4716 O O . THR A 1 601 ? -10.625 3.496 21.737 1.00 97.25 601 THR A O 1
ATOM 4719 N N . THR A 1 602 ? -11.988 1.813 21.154 1.00 96.00 602 THR A N 1
ATOM 4720 C CA . THR A 1 602 ? -10.942 0.962 20.577 1.00 96.00 602 THR A CA 1
ATOM 4721 C C . THR A 1 602 ? -10.941 1.067 19.054 1.00 96.00 602 THR A C 1
ATOM 4723 O O . THR A 1 602 ? -11.939 0.762 18.406 1.00 96.00 602 THR A O 1
ATOM 4726 N N . ILE A 1 603 ? -9.816 1.466 18.473 1.00 93.00 603 ILE A N 1
ATOM 4727 C CA . ILE A 1 603 ? -9.565 1.451 17.033 1.00 93.00 603 ILE A CA 1
ATOM 4728 C C . ILE A 1 603 ? -8.819 0.179 16.663 1.00 93.00 603 ILE A C 1
ATOM 4730 O O . ILE A 1 603 ? -7.885 -0.219 17.355 1.00 93.00 603 ILE A O 1
ATOM 4734 N N . ILE A 1 604 ? -9.210 -0.443 15.560 1.00 91.31 604 ILE A N 1
ATOM 4735 C CA . ILE A 1 604 ? -8.525 -1.594 14.985 1.00 91.31 604 ILE A CA 1
ATOM 4736 C C . ILE A 1 604 ? -8.223 -1.258 13.529 1.00 91.31 604 ILE A C 1
ATOM 4738 O O . ILE A 1 604 ? -9.145 -1.147 12.720 1.00 91.31 604 ILE A O 1
ATOM 4742 N N . PHE A 1 605 ? -6.945 -1.115 13.200 1.00 86.81 605 PHE A N 1
ATOM 4743 C CA . PHE A 1 605 ? -6.483 -1.128 11.818 1.00 86.81 605 PHE A CA 1
ATOM 4744 C C . PHE A 1 605 ? -6.320 -2.578 11.400 1.00 86.81 605 PHE A C 1
ATOM 4746 O O . PHE A 1 605 ? -5.581 -3.343 12.028 1.00 86.81 605 PHE A O 1
ATOM 4753 N N . THR A 1 606 ? -7.079 -2.984 10.387 1.00 83.81 606 THR A N 1
ATOM 4754 C CA . THR A 1 606 ? -7.010 -4.363 9.934 1.00 83.81 606 THR A CA 1
ATOM 4755 C C . THR A 1 606 ? -5.697 -4.627 9.218 1.00 83.81 606 THR A C 1
ATOM 4757 O O . THR A 1 606 ? -5.272 -3.803 8.413 1.00 83.81 606 THR A O 1
ATOM 4760 N N . GLY A 1 607 ? -5.106 -5.796 9.458 1.00 75.06 607 GLY A N 1
ATOM 4761 C CA . GLY A 1 607 ? -3.938 -6.233 8.704 1.00 75.06 607 GLY A CA 1
ATOM 4762 C C . GLY A 1 607 ? -4.255 -6.582 7.247 1.00 75.06 607 GLY A C 1
ATOM 4763 O O . GLY A 1 607 ? -5.362 -6.388 6.748 1.00 75.06 607 GLY A O 1
ATOM 4764 N N . THR A 1 608 ? -3.280 -7.159 6.558 1.00 75.25 608 THR A N 1
ATOM 4765 C CA . THR A 1 608 ? -3.404 -7.586 5.155 1.00 75.25 608 THR A CA 1
ATOM 4766 C C . THR A 1 608 ? -4.461 -8.680 4.941 1.00 75.25 608 THR A C 1
ATOM 4768 O O . THR A 1 608 ? -4.528 -9.667 5.689 1.00 75.25 608 THR A O 1
ATOM 4771 N N . ILE A 1 609 ? -5.249 -8.557 3.862 1.00 77.19 609 ILE A N 1
ATOM 4772 C CA . ILE A 1 609 ? -6.218 -9.579 3.415 1.00 77.19 609 ILE A CA 1
ATOM 4773 C C . ILE A 1 609 ? -5.507 -10.901 3.075 1.00 77.19 609 ILE A C 1
ATOM 4775 O O . ILE A 1 609 ? -6.101 -11.975 3.185 1.00 77.19 609 ILE A O 1
ATOM 4779 N N . LEU A 1 610 ? -4.222 -10.855 2.704 1.00 77.12 610 LEU A N 1
ATOM 4780 C CA . LEU A 1 610 ? -3.429 -12.046 2.397 1.00 77.12 610 LEU A CA 1
ATOM 4781 C C . LEU A 1 610 ? -2.918 -12.803 3.625 1.00 77.12 610 LEU A C 1
ATOM 4783 O O . LEU A 1 610 ? -2.409 -13.922 3.461 1.00 77.12 610 LEU A O 1
ATOM 4787 N N . SER A 1 611 ? -3.041 -12.231 4.826 1.00 72.12 611 SER A N 1
ATOM 4788 C CA . SER A 1 611 ? -2.572 -12.861 6.062 1.00 72.12 611 SER A CA 1
ATOM 4789 C C . SER A 1 611 ? -3.322 -14.158 6.392 1.00 72.12 611 SER A C 1
ATOM 4791 O O . SER A 1 611 ? -4.417 -14.449 5.907 1.00 72.12 611 SER A O 1
ATOM 4793 N N . ARG A 1 612 ? -2.692 -14.989 7.231 1.00 64.75 612 ARG A N 1
ATOM 4794 C CA . ARG A 1 612 ? -3.108 -16.373 7.498 1.00 64.75 612 ARG A CA 1
ATOM 4795 C C . ARG A 1 612 ? -4.508 -16.493 8.106 1.00 64.75 612 ARG A C 1
ATOM 4797 O O . ARG A 1 612 ? -5.235 -17.421 7.750 1.00 64.75 612 ARG A O 1
ATOM 4804 N N . GLY A 1 613 ? -4.874 -15.607 9.025 1.00 65.56 613 GLY A N 1
ATOM 4805 C CA . GLY A 1 613 ? -6.172 -15.616 9.698 1.00 65.56 613 GLY A CA 1
ATOM 4806 C C . GLY A 1 613 ? -7.349 -15.419 8.750 1.00 65.56 613 GLY A C 1
ATOM 4807 O O . GLY A 1 613 ? -8.426 -15.969 8.970 1.00 65.56 613 GLY A O 1
ATOM 4808 N N . ASN A 1 614 ? -7.105 -14.747 7.629 1.00 73.12 614 ASN A N 1
ATOM 4809 C CA . ASN A 1 614 ? -8.102 -14.324 6.659 1.00 73.12 614 ASN A CA 1
ATOM 4810 C C . ASN A 1 614 ? -8.370 -15.369 5.569 1.00 73.12 614 ASN A C 1
ATOM 4812 O O . ASN A 1 614 ? -8.505 -15.031 4.397 1.00 73.12 614 ASN A O 1
ATOM 4816 N N . CYS A 1 615 ? -8.453 -16.654 5.927 1.00 81.38 615 CYS A N 1
ATOM 4817 C CA . CYS A 1 615 ? -8.604 -17.745 4.953 1.00 81.38 615 CYS A CA 1
ATOM 4818 C C . CYS A 1 615 ? -9.791 -17.540 3.990 1.00 81.38 615 CYS A C 1
ATOM 4820 O O . CYS A 1 615 ? -9.639 -17.743 2.782 1.00 81.38 615 CYS A O 1
ATOM 4822 N N . ASP A 1 616 ? -10.946 -17.108 4.504 1.00 88.12 616 ASP A N 1
ATOM 4823 C CA . ASP A 1 616 ? -12.149 -16.875 3.697 1.00 88.12 616 ASP A CA 1
ATOM 4824 C C . ASP A 1 616 ? -12.020 -15.619 2.823 1.00 88.12 616 ASP A C 1
ATOM 4826 O O . ASP A 1 616 ? -12.259 -15.686 1.613 1.00 88.12 616 ASP A O 1
ATOM 4830 N N . ALA A 1 617 ? -11.524 -14.511 3.389 1.00 87.88 617 ALA A N 1
ATOM 4831 C CA . ALA A 1 617 ? -11.289 -13.278 2.640 1.00 87.88 617 ALA A CA 1
ATOM 4832 C C . ALA A 1 617 ? -10.263 -13.489 1.514 1.00 87.88 617 ALA A C 1
ATOM 4834 O O . ALA A 1 617 ? -10.532 -13.162 0.356 1.00 87.88 617 ALA A O 1
ATOM 4835 N N . ARG A 1 618 ? -9.136 -14.156 1.802 1.00 88.12 618 ARG A N 1
ATOM 4836 C CA . ARG A 1 618 ? -8.139 -14.558 0.800 1.00 88.12 618 ARG A CA 1
ATOM 4837 C C . ARG A 1 618 ? -8.731 -15.492 -0.251 1.00 88.12 618 ARG A C 1
ATOM 4839 O O . ARG A 1 618 ? -8.406 -15.368 -1.432 1.00 88.12 618 ARG A O 1
ATOM 4846 N N . SER A 1 619 ? -9.609 -16.421 0.132 1.00 91.38 619 SER A N 1
ATOM 4847 C CA . SER A 1 619 ? -10.292 -17.302 -0.823 1.00 91.38 619 SER A CA 1
ATOM 4848 C C . SER A 1 619 ? -11.157 -16.507 -1.801 1.00 91.38 619 SER A C 1
ATOM 4850 O O . SER A 1 619 ? -11.060 -16.716 -3.013 1.00 91.38 619 SER A O 1
ATOM 4852 N N . HIS A 1 620 ? -11.971 -15.572 -1.311 1.00 92.00 620 HIS A N 1
ATOM 4853 C CA . HIS A 1 620 ? -12.802 -14.725 -2.164 1.00 92.00 620 HIS A CA 1
ATOM 4854 C C . HIS A 1 620 ? -11.974 -13.764 -3.027 1.00 92.00 620 HIS A C 1
ATOM 4856 O O . HIS A 1 620 ? -12.210 -13.682 -4.233 1.00 92.00 620 HIS A O 1
ATOM 4862 N N . LEU A 1 621 ? -10.919 -13.161 -2.481 1.00 89.31 621 LEU A N 1
ATOM 4863 C CA . LEU A 1 621 ? -9.970 -12.361 -3.257 1.00 89.31 621 LEU A CA 1
ATOM 4864 C C . LEU A 1 621 ? -9.333 -13.183 -4.394 1.00 89.31 621 LEU A C 1
ATOM 4866 O O . LEU A 1 621 ? -9.290 -12.749 -5.545 1.00 89.31 621 LEU A O 1
ATOM 4870 N N . THR A 1 622 ? -8.928 -14.423 -4.108 1.00 91.75 622 THR A N 1
ATOM 4871 C CA . THR A 1 622 ? -8.386 -15.350 -5.115 1.00 91.75 622 THR A CA 1
ATOM 4872 C C . THR A 1 622 ? -9.419 -15.678 -6.196 1.00 91.75 622 THR A C 1
ATOM 4874 O O . THR A 1 622 ? -9.092 -15.697 -7.383 1.00 91.75 622 THR A O 1
ATOM 4877 N N . LYS A 1 623 ? -10.688 -15.897 -5.823 1.00 93.12 623 LYS A N 1
ATOM 4878 C CA . LYS A 1 623 ? -11.776 -16.119 -6.793 1.00 93.12 623 LYS A CA 1
ATOM 4879 C C . LYS A 1 623 ? -11.977 -14.905 -7.701 1.00 93.12 623 LYS A C 1
ATOM 4881 O O . LYS A 1 623 ? -12.160 -15.102 -8.904 1.00 93.12 623 LYS A O 1
ATOM 4886 N N . ALA A 1 624 ? -11.907 -13.685 -7.161 1.00 90.69 624 ALA A N 1
ATOM 4887 C CA . ALA A 1 624 ? -11.966 -12.455 -7.950 1.00 90.69 624 ALA A CA 1
ATOM 4888 C C . ALA A 1 624 ? -10.812 -12.403 -8.968 1.00 90.69 624 ALA A C 1
ATOM 4890 O O . ALA A 1 624 ? -11.056 -12.289 -10.169 1.00 90.69 624 ALA A O 1
ATOM 4891 N N . ALA A 1 625 ? -9.568 -12.607 -8.523 1.00 90.62 625 ALA A N 1
ATOM 4892 C CA . ALA A 1 625 ? -8.395 -12.625 -9.402 1.00 90.62 625 ALA A CA 1
ATOM 4893 C C . ALA A 1 625 ? -8.506 -13.680 -10.518 1.00 90.62 625 ALA A C 1
ATOM 4895 O O . ALA A 1 625 ? -8.297 -13.386 -11.698 1.00 90.62 625 ALA A O 1
ATOM 4896 N N . VAL A 1 626 ? -8.936 -14.900 -10.184 1.00 94.06 626 VAL A N 1
ATOM 4897 C CA . VAL A 1 626 ? -9.165 -15.965 -11.172 1.00 94.06 626 VAL A CA 1
ATOM 4898 C C . VAL A 1 626 ? -10.274 -15.585 -12.157 1.00 94.06 626 VAL A C 1
ATOM 4900 O O . VAL A 1 626 ? -10.130 -15.834 -13.356 1.00 94.06 626 VAL A O 1
ATOM 4903 N N . LYS A 1 627 ? -11.371 -14.957 -11.710 1.00 92.12 627 LYS A N 1
ATOM 4904 C CA . LYS A 1 627 ? -12.418 -14.442 -12.612 1.00 92.12 627 LYS A CA 1
ATOM 4905 C C . LYS A 1 627 ? -11.872 -13.368 -13.557 1.00 92.12 627 LYS A C 1
ATOM 4907 O O . LYS A 1 627 ? -12.177 -13.431 -14.748 1.00 92.12 627 LYS A O 1
ATOM 4912 N N . ALA A 1 628 ? -11.029 -12.458 -13.070 1.00 87.94 628 ALA A N 1
ATOM 4913 C CA . ALA A 1 628 ? -10.382 -11.428 -13.884 1.00 87.94 628 ALA A CA 1
ATOM 4914 C C . ALA A 1 628 ? -9.504 -12.033 -14.986 1.00 87.94 628 ALA A C 1
ATOM 4916 O O . ALA A 1 628 ? -9.684 -11.748 -16.173 1.00 87.94 628 ALA A O 1
ATOM 4917 N N . ILE A 1 629 ? -8.606 -12.945 -14.615 1.00 91.44 629 ILE A N 1
ATOM 4918 C CA . ILE A 1 629 ? -7.717 -13.620 -15.566 1.00 91.44 629 ILE A CA 1
ATOM 4919 C C . ILE A 1 629 ? -8.537 -14.413 -16.592 1.00 91.44 629 ILE A C 1
ATOM 4921 O O . ILE A 1 629 ? -8.275 -14.345 -17.795 1.00 91.44 629 ILE A O 1
ATOM 4925 N N . ARG A 1 630 ? -9.590 -15.116 -16.156 1.00 92.19 630 ARG A N 1
ATOM 4926 C CA . ARG A 1 630 ? -10.502 -15.836 -17.059 1.00 92.19 630 ARG A CA 1
ATOM 4927 C C . ARG A 1 630 ? -11.210 -14.904 -18.039 1.00 92.19 630 ARG A C 1
ATOM 4929 O O . ARG A 1 630 ? -11.315 -15.261 -19.214 1.00 92.19 630 ARG A O 1
ATOM 4936 N N . ALA A 1 631 ? -11.656 -13.730 -17.595 1.00 87.00 631 ALA A N 1
ATOM 4937 C CA . ALA A 1 631 ? -12.263 -12.733 -18.470 1.00 87.00 631 ALA A CA 1
ATOM 4938 C C . ALA A 1 631 ? -11.280 -12.274 -19.562 1.00 87.00 631 ALA A C 1
ATOM 4940 O O . ALA A 1 631 ? -11.655 -12.243 -20.732 1.00 87.00 631 ALA A O 1
ATOM 4941 N N . ALA A 1 632 ? -10.006 -12.041 -19.224 1.00 85.50 632 ALA A N 1
ATOM 4942 C CA . ALA A 1 632 ? -8.956 -11.699 -20.196 1.00 85.50 632 ALA A CA 1
ATOM 4943 C C . ALA A 1 632 ? -8.593 -12.841 -21.160 1.00 85.50 632 ALA A C 1
ATOM 4945 O O . ALA A 1 632 ? -8.252 -12.613 -22.326 1.00 85.50 632 ALA A O 1
ATOM 4946 N N . ILE A 1 633 ? -8.709 -14.095 -20.719 1.00 88.69 633 ILE A N 1
ATOM 4947 C CA . ILE A 1 633 ? -8.558 -15.258 -21.603 1.00 88.69 633 ILE A CA 1
ATOM 4948 C C . ILE A 1 633 ? -9.709 -15.319 -22.618 1.00 88.69 633 ILE A C 1
ATOM 4950 O O . ILE A 1 633 ? -9.472 -15.608 -23.796 1.00 88.69 633 ILE A O 1
ATOM 4954 N N . GLN A 1 634 ? -10.940 -15.052 -22.172 1.00 87.56 634 GLN A N 1
ATOM 4955 C CA . GLN A 1 634 ? -12.160 -15.139 -22.980 1.00 87.56 634 GLN A CA 1
ATOM 4956 C C . GLN A 1 634 ? -12.324 -13.958 -23.942 1.00 87.56 634 GLN A C 1
ATOM 4958 O O . GLN A 1 634 ? -12.646 -14.168 -25.113 1.00 87.56 634 GLN A O 1
ATOM 4963 N N . ASN A 1 635 ? -12.078 -12.734 -23.471 1.00 79.81 635 ASN A N 1
ATOM 4964 C CA . ASN A 1 635 ? -12.160 -11.517 -24.263 1.00 79.81 635 ASN A CA 1
ATOM 4965 C C . ASN A 1 635 ? -10.748 -10.963 -24.518 1.00 79.81 635 ASN A C 1
ATOM 4967 O O . ASN A 1 635 ? -10.154 -10.368 -23.629 1.00 79.81 635 ASN A O 1
ATOM 4971 N N . PRO A 1 636 ? -10.195 -11.108 -25.734 1.00 71.00 636 PRO A N 1
ATOM 4972 C CA . PRO A 1 636 ? -8.864 -10.610 -26.060 1.00 71.00 636 PRO A CA 1
ATOM 4973 C C . PRO A 1 636 ? -8.704 -9.088 -25.958 1.00 71.00 636 PRO A C 1
ATOM 4975 O O . PRO A 1 636 ? -7.562 -8.637 -25.901 1.00 71.00 636 PRO A O 1
ATOM 4978 N N . ASN A 1 637 ? -9.810 -8.343 -25.984 1.00 68.50 637 ASN A N 1
ATOM 4979 C CA . ASN A 1 637 ? -9.831 -6.886 -26.061 1.00 68.50 637 ASN A CA 1
ATOM 4980 C C . ASN A 1 637 ? -10.069 -6.221 -24.695 1.00 68.50 637 ASN A C 1
ATOM 4982 O O . ASN A 1 637 ? -9.957 -5.002 -24.605 1.00 68.50 637 ASN A O 1
ATOM 4986 N N . ILE A 1 638 ? -10.404 -6.994 -23.652 1.00 65.44 638 ILE A N 1
ATOM 4987 C CA . ILE A 1 638 ? -10.606 -6.454 -22.301 1.00 65.44 638 ILE A CA 1
ATOM 4988 C C . ILE A 1 638 ? -9.275 -5.982 -21.725 1.00 65.44 638 ILE A C 1
ATOM 4990 O O . ILE A 1 638 ? -8.265 -6.682 -21.865 1.00 65.44 638 ILE A O 1
ATOM 4994 N N . GLY A 1 639 ? -9.272 -4.779 -21.137 1.00 57.94 639 GLY A N 1
ATOM 4995 C CA . GLY A 1 639 ? -8.034 -4.150 -20.685 1.00 57.94 639 GLY A CA 1
ATOM 4996 C C . GLY A 1 639 ? -6.995 -4.144 -21.806 1.00 57.94 639 GLY A C 1
ATOM 4997 O O . GLY A 1 639 ? -5.835 -4.427 -21.574 1.00 57.94 639 GLY A O 1
ATOM 4998 N N . GLY A 1 640 ? -7.415 -4.004 -23.061 1.00 57.38 640 GLY A N 1
ATOM 4999 C CA . GLY A 1 640 ? -6.527 -4.061 -24.213 1.00 57.38 640 GLY A CA 1
ATOM 5000 C C . GLY A 1 640 ? -6.144 -2.662 -24.668 1.00 57.38 640 GLY A C 1
ATOM 5001 O O . GLY A 1 640 ? -6.941 -1.732 -24.567 1.00 57.38 640 GLY A O 1
ATOM 5002 N N . HIS A 1 641 ? -4.952 -2.537 -25.247 1.00 56.97 641 HIS A N 1
ATOM 5003 C CA . HIS A 1 641 ? -4.575 -1.365 -26.030 1.00 56.97 641 HIS A CA 1
ATOM 5004 C C . HIS A 1 641 ? -5.292 -1.418 -27.389 1.00 56.97 641 HIS A C 1
ATOM 5006 O O . HIS A 1 641 ? -4.896 -2.176 -28.283 1.00 56.97 641 HIS A O 1
ATOM 5012 N N . GLY A 1 642 ? -6.346 -0.626 -27.553 1.00 51.34 642 GLY A N 1
ATOM 5013 C CA . GLY A 1 642 ? -7.279 -0.742 -28.667 1.00 51.34 642 GLY A CA 1
ATOM 5014 C C . GLY A 1 642 ? -7.223 0.387 -29.689 1.00 51.34 642 GLY A C 1
ATOM 5015 O O . GLY A 1 642 ? -8.209 1.093 -29.802 1.00 51.34 642 GLY A O 1
ATOM 5016 N N . ASP A 1 643 ? -6.136 0.540 -30.458 1.00 48.31 643 ASP A N 1
ATOM 5017 C CA . ASP A 1 643 ? -6.207 1.089 -31.830 1.00 48.31 643 ASP A CA 1
ATOM 5018 C C . ASP A 1 643 ? -4.866 0.968 -32.595 1.00 48.31 643 ASP A C 1
ATOM 5020 O O . ASP A 1 643 ? -3.785 1.041 -32.001 1.00 48.31 643 ASP A O 1
ATOM 5024 N N . GLU A 1 644 ? -4.929 0.875 -33.929 1.00 42.84 644 GLU A N 1
ATOM 5025 C CA . GLU A 1 644 ? -3.804 1.168 -34.838 1.00 42.84 644 GLU A CA 1
ATOM 5026 C C . GLU A 1 644 ? -3.489 2.673 -34.852 1.00 42.84 644 GLU A C 1
ATOM 5028 O O . GLU A 1 644 ? -2.331 3.063 -34.989 1.00 42.84 644 GLU A O 1
ATOM 5033 N N . LYS A 1 645 ? -4.484 3.540 -34.613 1.00 40.94 645 LYS A N 1
ATOM 5034 C CA . LYS A 1 645 ? -4.263 4.990 -34.447 1.00 40.94 645 LYS A CA 1
ATOM 5035 C C . LYS A 1 645 ? -3.500 5.349 -33.175 1.00 40.94 645 LYS A C 1
ATOM 5037 O O . LYS A 1 645 ? -2.886 6.404 -33.127 1.00 40.94 645 LYS A O 1
ATOM 5042 N N . CYS A 1 646 ? -3.497 4.467 -32.181 1.00 47.34 646 CYS A N 1
ATOM 5043 C CA . CYS A 1 646 ? -2.647 4.572 -31.001 1.00 47.34 646 CYS A CA 1
ATOM 5044 C C . CYS A 1 646 ? -1.200 4.130 -31.294 1.00 47.34 646 CYS A C 1
ATOM 5046 O O . CYS A 1 646 ? -0.269 4.587 -30.645 1.00 47.34 646 CYS A O 1
ATOM 5048 N N . ALA A 1 647 ? -0.981 3.295 -32.318 1.00 39.53 647 ALA A N 1
ATOM 5049 C CA . ALA A 1 647 ? 0.362 2.947 -32.780 1.00 39.53 647 ALA A CA 1
ATOM 5050 C C . ALA A 1 647 ? 1.044 4.090 -33.556 1.00 39.53 647 ALA A C 1
ATOM 5052 O O . ALA A 1 647 ? 2.269 4.119 -33.596 1.00 39.53 647 ALA A O 1
ATOM 5053 N N . ALA A 1 648 ? 0.269 5.026 -34.120 1.00 36.97 648 ALA A N 1
ATOM 5054 C CA . ALA A 1 648 ? 0.757 6.199 -34.856 1.00 36.97 648 ALA A CA 1
ATOM 5055 C C . ALA A 1 648 ? 1.406 7.288 -33.974 1.00 36.97 648 ALA A C 1
ATOM 5057 O O . ALA A 1 648 ? 1.890 8.281 -34.508 1.00 36.97 648 ALA A O 1
ATOM 5058 N N . TRP A 1 649 ? 1.412 7.101 -32.651 1.00 40.00 649 TRP A N 1
ATOM 5059 C CA . TRP A 1 649 ? 2.117 7.949 -31.682 1.00 40.00 649 TRP A CA 1
ATOM 5060 C C . TRP A 1 649 ? 3.520 7.405 -31.329 1.00 40.00 649 TRP A C 1
ATOM 5062 O O . TRP A 1 649 ? 4.162 7.954 -30.438 1.00 40.00 649 TRP A O 1
ATOM 5072 N N . ASN A 1 650 ? 3.977 6.329 -31.999 1.00 37.19 650 ASN A N 1
ATOM 5073 C CA . ASN A 1 650 ? 5.356 5.809 -31.928 1.00 37.19 650 ASN A CA 1
ATOM 5074 C C . ASN A 1 650 ? 6.254 6.391 -33.018 1.00 37.19 650 ASN A C 1
ATOM 5076 O O . ASN A 1 650 ? 5.776 6.503 -34.172 1.00 37.19 650 ASN A O 1
#

Foldseek 3Di:
DDDDDDDDDDDDPPPPPPPPPPPLPAFEEEEEEAELFDAFAQDLQLLLLNCLLLCLVDPVCQFLHDPCQQVAQKAQWALQDPLSCVRLVHDRRFTAFLVSDGDPDPFDKAAPVVVVPDPCPVNCCVHPVPHDVLCQQQVQQWHQRPVPRDIHRSIITRHNNGSHHNGNSNSRSVSSVVSVLLQQAAVSTACQVVLLQCQAQPQNRDVVVVDDHDPDTFHHQVVVLCVVCVSYHYDYAYAYSSQQDCATSNRHHHDDCRHVLNRLCCVCPVVNGQAYEYEYQWQAPCCSQQDDLQFQALVGAAAWLDPPDHLLVQLVVVCVVPADPDPVSVVVVVLPDPVVSSCSHNNSVSVVSNCVSPVNHFYFYFDHLLPPPLLLVLLLLLVVLVCVVVVPDLQFAEEEEAEEEPPDPVVCVVRVTPNRNVSRVVSLVVSQVSCVVPPDRPDHHYYYYYAYLDPDPCVRFNADPVRNQGDGHHPLNVVQLQFAAWAQTFQLDIDHNHQRGGQEYEYHYSGGQRHCSSVLQSVLQSLFGWAFDQRSNATTTGGQQADQVRHGNRHVQADPQGKGKDKQQQRGHWYQGPCSVDVCRVVPTDTTGGHHNVRIHMYMYRGHCSGDSNSSSSNSVSVSSSVRSVSCVVDSSHSHRDDPVVVVSD